Protein AF-0000000087744063 (afdb_homodimer)

Nearest PDB structures (foldseek):
  3lsg-assembly1_A  TM=9.518E-01  e=1.098E-06  Fusobacterium nucleatum subsp. nucleatum
  6swi-assembly1_A  TM=9.463E-01  e=1.431E-06  Geobacillus stearothermophilus
  3w6v-assembly1_A  TM=9.354E-01  e=1.867E-04  Streptomyces griseus
  5u93-assembly1_A  TM=7.179E-01  e=2.430E-06  Bacteria Latreille et al. 1825
  4fe7-assembly1_A-2  TM=6.581E-01  e=1.043E-04  Escherichia coli

Radius of gyration: 29.22 Å; Cα contacts (8 Å, |Δi|>4): 1230; chains: 2; bounding box: 79×84×58 Å

InterPro domains:
  IPR003313 AraC-type arabinose-binding/dimerisation domain [PF02311] (98-164)
  IPR009057 Homedomain-like superfamily [SSF46689] (310-361)
  IPR014710 RmlC-like jelly roll fold [G3DSA:2.60.120.10] (63-165)
  IPR018060 AraC-like, DNA binding HTH domain [PF12833] (280-358)
  IPR018060 AraC-like, DNA binding HTH domain [PS01124] (262-359)
  IPR018060 AraC-like, DNA binding HTH domain [SM00342] (274-357)
  IPR020449 Transcription regulator HTH, AraC- type, HTH domain [PR00032] (326-341)
  IPR020449 Transcription regulator HTH, AraC- type, HTH domain [PR00032] (341-357)
  IPR037923 Transcription regulator HTH-like [SSF51215] (94-244)

Secondary structure (DSSP, 8-state):
--EEEEHHHHHHHHHHHHHHHS--B-HHHHHHHHHHTT-SBSSPPPP-PPP--TT--HHHHHHHHHHSEEEE---SS--SS--GGGTS-TT-SEEEEEPPSSBPP--B--SSEEEEEEEESEEEEEETTEEEEEETTEEEEEPTT--EEEE--SS-EEEEEEE-HHHHHHHTGGGS-TT-HHHHHHHHHHH-TT---EEEEE--S-HHHHHHHHHHHHHHT--STTHHHHHHHHHHHHHHHHHHHHGGG-EESS-SS-THHHHHHHHHHHHTTT--HHHHHHHTT--HHHHHHHHHHHHSS-HHHHHHHHHHHHHHHHHHH----HHHHHHHHT-S-HHHHHHHHHHHHSS-HHHHHHHH--S----TT-----------/--EEEEHHHHHHHHHHHHHHHS--B-HHHHHHHHHHTT-SBSSPPPP-PPP--TT--HHHHHHHHHHSEEEE---SS--S---GGGTS-TT-SEEEEEPPSSBPP--B--SSEEEEEEEESEEEEEETTEEEEEETTEEEEEPTT--EEEE--SS-EEEEEEE-HHHHHHHTGGGS-TT-HHHHHHHHHHH-TT---EEEEE--S-HHHHHHHHHHHHHHT--STTHHHHHHHHHHHHHHHHHHHHGGG-EESS-SS-THHHHHHHHHHHHTTT--HHHHHHHTT--HHHHHHHHHHHHSS-HHHHHHHHHHHHHHHHHHH----HHHHHHHHT-S-HHHHHHHHHHHHSS-HHHHHHHH--S----TT-----------

pLDDT: mean 82.68, std 16.34, range [25.03, 98.38]

Structure (mmCIF, N/CA/C/O backbone):
data_AF-0000000087744063-model_v1
#
loop_
_entity.id
_entity.type
_entity.pdbx_description
1 polymer 'AraC family transcriptional regulator'
#
loop_
_atom_site.group_PDB
_atom_site.id
_atom_site.type_symbol
_atom_site.label_atom_id
_atom_site.label_alt_id
_atom_site.label_comp_id
_atom_site.label_asym_id
_atom_site.label_entity_id
_atom_site.label_seq_id
_atom_site.pdbx_PDB_ins_code
_atom_site.Cartn_x
_atom_site.Cartn_y
_atom_site.Cartn_z
_atom_site.occupancy
_atom_site.B_iso_or_equiv
_atom_site.auth_seq_id
_atom_site.auth_comp_id
_atom_site.auth_asym_id
_atom_site.auth_atom_id
_atom_site.pdbx_PDB_model_num
ATOM 1 N N . MET A 1 1 ? 33.969 9.961 -4.613 1 65.5 1 MET A N 1
ATOM 2 C CA . MET A 1 1 ? 33.781 8.547 -4.301 1 65.5 1 MET A CA 1
ATOM 3 C C . MET A 1 1 ? 32.844 8.375 -3.104 1 65.5 1 MET A C 1
ATOM 5 O O . MET A 1 1 ? 32.906 9.164 -2.158 1 65.5 1 MET A O 1
ATOM 9 N N . ASN A 1 2 ? 31.953 7.402 -3.145 1 74.31 2 ASN A N 1
ATOM 10 C CA . ASN A 1 2 ? 31.062 7.105 -2.035 1 74.31 2 ASN A CA 1
ATOM 11 C C . ASN A 1 2 ? 31.828 6.547 -0.833 1 74.31 2 ASN A C 1
ATOM 13 O O . ASN A 1 2 ? 32.781 5.812 -0.996 1 74.31 2 ASN A O 1
ATOM 17 N N . LYS A 1 3 ? 31.469 7.074 0.264 1 83.81 3 LYS A N 1
ATOM 18 C CA . LYS A 1 3 ? 31.938 6.551 1.543 1 83.81 3 LYS A CA 1
ATOM 19 C C . LYS A 1 3 ? 30.781 6.016 2.379 1 83.81 3 LYS A C 1
ATOM 21 O O . LYS A 1 3 ? 29.609 6.23 2.043 1 83.81 3 LYS A O 1
ATOM 26 N N . TYR A 1 4 ? 31.172 5.242 3.436 1 84.75 4 TYR A N 1
ATOM 27 C CA . TYR A 1 4 ? 30.109 4.555 4.168 1 84.75 4 TYR A CA 1
ATOM 28 C C . TYR A 1 4 ? 30.312 4.699 5.672 1 84.75 4 TYR A C 1
ATOM 30 O O . TYR A 1 4 ? 31.453 4.75 6.152 1 84.75 4 TYR A O 1
ATOM 38 N N . ILE A 1 5 ? 29.203 4.746 6.336 1 90.81 5 ILE A N 1
ATOM 39 C CA . ILE A 1 5 ? 29.203 4.738 7.797 1 90.81 5 ILE A CA 1
ATOM 40 C C . ILE A 1 5 ? 27.859 4.227 8.297 1 90.81 5 ILE A C 1
ATOM 42 O O . ILE A 1 5 ? 26.828 4.426 7.648 1 90.81 5 ILE A O 1
ATOM 46 N N . SER A 1 6 ? 27.859 3.549 9.445 1 91.69 6 SER A N 1
ATOM 47 C CA . SER A 1 6 ? 26.578 3.133 9.992 1 91.69 6 SER A CA 1
ATOM 48 C C . SER A 1 6 ? 25.844 4.301 10.648 1 91.69 6 SER A C 1
ATOM 50 O O . SER A 1 6 ? 26.484 5.254 11.109 1 91.69 6 SER A O 1
ATOM 52 N N . TYR A 1 7 ? 24.547 4.215 10.727 1 92.62 7 TYR A N 1
ATOM 53 C CA . TYR A 1 7 ? 23.75 5.238 11.383 1 92.62 7 TYR A CA 1
ATOM 54 C C . TYR A 1 7 ? 24.172 5.406 12.836 1 92.62 7 TYR A C 1
ATOM 56 O O . TYR A 1 7 ? 24.25 6.531 13.336 1 92.62 7 TYR A O 1
ATOM 64 N N . GLY A 1 8 ? 24.375 4.266 13.406 1 94.69 8 GLY A N 1
ATOM 65 C CA . GLY A 1 8 ? 24.781 4.293 14.805 1 94.69 8 GLY A CA 1
ATOM 66 C C . GLY A 1 8 ? 26.109 5.004 15.031 1 94.69 8 GLY A C 1
ATOM 67 O O . GLY A 1 8 ? 26.219 5.836 15.93 1 94.69 8 GLY A O 1
ATOM 68 N N . GLU A 1 9 ? 27.078 4.648 14.25 1 95.38 9 GLU A N 1
ATOM 69 C CA . GLU A 1 9 ? 28.391 5.281 14.367 1 95.38 9 GLU A CA 1
ATOM 70 C C . GLU A 1 9 ? 28.312 6.777 14.078 1 95.38 9 GLU A C 1
ATOM 72 O O . GLU A 1 9 ? 28.922 7.586 14.773 1 95.38 9 GLU A O 1
ATOM 77 N N . PHE A 1 10 ? 27.609 7.094 13.078 1 94.62 10 PHE A N 1
ATOM 78 C CA . PHE A 1 10 ? 27.422 8.5 12.742 1 94.62 10 PHE A CA 1
ATOM 79 C C . PHE A 1 10 ? 26.828 9.266 13.914 1 94.62 10 PHE A C 1
ATOM 81 O O . PHE A 1 10 ? 27.328 10.312 14.312 1 94.62 10 PHE A O 1
ATOM 88 N N . GLN A 1 11 ? 25.75 8.68 14.453 1 96.12 11 GLN A N 1
ATOM 89 C CA . GLN A 1 11 ? 25.062 9.32 15.57 1 96.12 11 GLN A CA 1
ATOM 90 C C . GLN A 1 11 ? 25.984 9.438 16.781 1 96.12 11 GLN A C 1
ATOM 92 O O . GLN A 1 11 ? 25.922 10.422 17.516 1 96.12 11 GLN A O 1
ATOM 97 N N . ASN A 1 12 ? 26.781 8.469 16.984 1 96.75 12 ASN A N 1
ATOM 98 C CA . ASN A 1 12 ? 27.734 8.516 18.094 1 96.75 12 ASN A CA 1
ATOM 99 C C . ASN A 1 12 ? 28.734 9.656 17.906 1 96.75 12 ASN A C 1
ATOM 101 O O . ASN A 1 12 ? 29.094 10.328 18.875 1 96.75 12 ASN A O 1
ATOM 105 N N . HIS A 1 13 ? 29.203 9.812 16.734 1 96.69 13 HIS A N 1
ATOM 106 C CA . HIS A 1 13 ? 30.141 10.891 16.469 1 96.69 13 HIS A CA 1
ATOM 107 C C . HIS A 1 13 ? 29.5 12.258 16.688 1 96.69 13 HIS A C 1
ATOM 109 O O . HIS A 1 13 ? 30.125 13.18 17.188 1 96.69 13 HIS A O 1
ATOM 115 N N . MET A 1 14 ? 28.25 12.422 16.281 1 96.06 14 MET A N 1
ATOM 116 C CA . MET A 1 14 ? 27.516 13.656 16.516 1 96.06 14 MET A CA 1
ATOM 117 C C . MET A 1 14 ? 27.453 13.977 18.016 1 96.06 14 MET A C 1
ATOM 119 O O . MET A 1 14 ? 27.734 15.109 18.422 1 96.06 14 MET A O 1
ATOM 123 N N . ARG A 1 15 ? 27.125 12.977 18.766 1 96.44 15 ARG A N 1
ATOM 124 C CA . ARG A 1 15 ? 26.984 13.133 20.219 1 96.44 15 ARG A CA 1
ATOM 125 C C . ARG A 1 15 ? 28.328 13.469 20.859 1 96.44 15 ARG A C 1
ATOM 127 O O . ARG A 1 15 ? 28.422 14.375 21.688 1 96.44 15 ARG A O 1
ATOM 134 N N . ARG A 1 16 ? 29.312 12.734 20.438 1 96.25 16 ARG A N 1
ATOM 135 C CA . ARG A 1 16 ? 30.656 12.93 21 1 96.25 16 ARG A CA 1
ATOM 136 C C . ARG A 1 16 ? 31.172 14.328 20.688 1 96.25 16 ARG A C 1
ATOM 138 O O . ARG A 1 16 ? 31.766 14.984 21.547 1 96.25 16 ARG A O 1
ATOM 145 N N . TYR A 1 17 ? 31 14.672 19.5 1 95.94 17 TYR A N 1
ATOM 146 C CA . TYR A 1 17 ? 31.453 16 19.109 1 95.94 17 TYR A CA 1
ATOM 147 C C . TYR A 1 17 ? 30.797 17.078 19.953 1 95.94 17 TYR A C 1
ATOM 149 O O . TYR A 1 17 ? 31.469 18 20.438 1 95.94 17 TYR A O 1
ATOM 157 N N . TYR A 1 18 ? 29.531 17.016 20.141 1 95.62 18 TYR A N 1
ATOM 158 C CA . TYR A 1 18 ? 28.797 17.969 20.969 1 95.62 18 TYR A CA 1
ATOM 159 C C . TYR A 1 18 ? 29.266 17.938 22.406 1 95.62 18 TYR A C 1
ATOM 161 O O . TYR A 1 18 ? 29.5 18.984 23.016 1 95.62 18 TYR A O 1
ATOM 169 N N . ASN A 1 19 ? 29.422 16.766 22.938 1 95.94 19 ASN A N 1
ATOM 170 C CA . ASN A 1 19 ? 29.812 16.625 24.344 1 95.94 19 ASN A CA 1
ATOM 171 C C . ASN A 1 19 ? 31.203 17.188 24.594 1 95.94 19 ASN A C 1
ATOM 173 O O . ASN A 1 19 ? 31.469 17.766 25.656 1 95.94 19 ASN A O 1
ATOM 177 N N . GLN A 1 20 ? 32.031 17.031 23.625 1 95.69 20 GLN A N 1
ATOM 178 C CA . GLN A 1 20 ? 33.438 17.438 23.797 1 95.69 20 GLN A CA 1
ATOM 179 C C . GLN A 1 20 ? 33.625 18.922 23.484 1 95.69 20 GLN A C 1
ATOM 181 O O . GLN A 1 20 ? 34.406 19.609 24.156 1 95.69 20 GLN A O 1
ATOM 186 N N . SER A 1 21 ? 33 19.391 22.484 1 94.19 21 SER A N 1
ATOM 187 C CA . SER A 1 21 ? 33.25 20.75 22.016 1 94.19 21 SER A CA 1
ATOM 188 C C . SER A 1 21 ? 32.188 21.719 22.5 1 94.19 21 SER A C 1
ATOM 190 O O . SER A 1 21 ? 32.406 22.938 22.484 1 94.19 21 SER A O 1
ATOM 192 N N . GLY A 1 22 ? 30.969 21.25 22.797 1 93.75 22 GLY A N 1
ATOM 193 C CA . GLY A 1 22 ? 29.844 22.094 23.125 1 93.75 22 GLY A CA 1
ATOM 194 C C . GLY A 1 22 ? 29.172 22.672 21.891 1 93.75 22 GLY A C 1
ATOM 195 O O . GLY A 1 22 ? 28.172 23.391 22 1 93.75 22 GLY A O 1
ATOM 196 N N . ASN A 1 23 ? 29.75 22.359 20.781 1 95 23 ASN A N 1
ATOM 197 C CA . ASN A 1 23 ? 29.219 22.891 19.531 1 95 23 ASN A CA 1
ATOM 198 C C . ASN A 1 23 ? 28.422 21.844 18.781 1 95 23 ASN A C 1
ATOM 200 O O . ASN A 1 23 ? 28.656 20.641 18.922 1 95 23 ASN A O 1
ATOM 204 N N . LYS A 1 24 ? 27.484 22.375 18.047 1 95.69 24 LYS A N 1
ATOM 205 C CA . LYS A 1 24 ? 26.688 21.516 17.172 1 95.69 24 LYS A CA 1
ATOM 206 C C . LYS A 1 24 ? 27.047 21.75 15.711 1 95.69 24 LYS A C 1
ATOM 208 O O . LYS A 1 24 ? 27.469 22.828 15.336 1 95.69 24 LYS A O 1
ATOM 213 N N . VAL A 1 25 ? 26.875 20.672 14.938 1 93.69 25 VAL A N 1
ATOM 214 C CA . VAL A 1 25 ? 27.219 20.766 13.523 1 93.69 25 VAL A CA 1
ATOM 215 C C . VAL A 1 25 ? 26.094 20.156 12.688 1 93.69 25 VAL A C 1
ATOM 217 O O . VAL A 1 25 ? 25.234 19.438 13.219 1 93.69 25 VAL A O 1
ATOM 220 N N . GLN A 1 26 ? 26.125 20.516 11.43 1 90.62 26 GLN A N 1
ATOM 221 C CA . GLN A 1 26 ? 25.172 19.922 10.5 1 90.62 26 GLN A CA 1
ATOM 222 C C . GLN A 1 26 ? 25.688 18.609 9.938 1 90.62 26 GLN A C 1
ATOM 224 O O . GLN A 1 26 ? 26.875 18.297 10.062 1 90.62 26 GLN A O 1
ATOM 229 N N . PHE A 1 27 ? 24.797 17.875 9.352 1 87.06 27 PHE A N 1
ATOM 230 C CA . PHE A 1 27 ? 25.094 16.547 8.805 1 87.06 27 PHE A CA 1
ATOM 231 C C . PHE A 1 27 ? 26.312 16.594 7.895 1 87.06 27 PHE A C 1
ATOM 233 O O . PHE A 1 27 ? 27.266 15.836 8.078 1 87.06 27 PHE A O 1
ATOM 240 N N . ILE A 1 28 ? 26.328 17.484 7.012 1 83.62 28 ILE A N 1
ATOM 241 C CA . ILE A 1 28 ? 27.391 17.562 6.012 1 83.62 28 ILE A CA 1
ATOM 242 C C . ILE A 1 28 ? 28.703 17.938 6.684 1 83.62 28 ILE A C 1
ATOM 244 O O . ILE A 1 28 ? 29.781 17.484 6.281 1 83.62 28 ILE A O 1
ATOM 248 N N . GLU A 1 29 ? 28.625 18.828 7.617 1 88.94 29 GLU A N 1
ATOM 249 C CA . GLU A 1 29 ? 29.828 19.234 8.359 1 88.94 29 GLU A CA 1
ATOM 250 C C . GLU A 1 29 ? 30.453 18.047 9.086 1 88.94 29 GLU A C 1
ATOM 252 O O . GLU A 1 29 ? 31.672 17.906 9.109 1 88.94 29 GLU A O 1
ATOM 257 N N . MET A 1 30 ? 29.594 17.25 9.656 1 91.56 30 MET A N 1
ATOM 258 C CA . MET A 1 30 ? 30.094 16.062 10.344 1 91.56 30 MET A CA 1
ATOM 259 C C . MET A 1 30 ? 30.688 15.07 9.352 1 91.56 30 MET A C 1
ATOM 261 O O . MET A 1 30 ? 31.75 14.508 9.602 1 91.56 30 MET A O 1
ATOM 265 N N . ILE A 1 31 ? 30.047 14.906 8.227 1 88.69 31 ILE A N 1
ATOM 266 C CA . ILE A 1 31 ? 30.547 13.977 7.215 1 88.69 31 ILE A CA 1
ATOM 267 C C . ILE A 1 31 ? 31.922 14.43 6.742 1 88.69 31 ILE A C 1
ATOM 269 O O . ILE A 1 31 ? 32.844 13.609 6.602 1 88.69 31 ILE A O 1
ATOM 273 N N . ASN A 1 32 ? 32.062 15.688 6.535 1 89.12 32 ASN A N 1
ATOM 274 C CA . ASN A 1 32 ? 33.344 16.219 6.121 1 89.12 32 ASN A CA 1
ATOM 275 C C . ASN A 1 32 ? 34.406 16.031 7.203 1 89.12 32 ASN A C 1
ATOM 277 O O . ASN A 1 32 ? 35.562 15.68 6.906 1 89.12 32 ASN A O 1
ATOM 281 N N . TYR A 1 33 ? 33.969 16.328 8.383 1 92.38 33 TYR A N 1
ATOM 282 C CA . TYR A 1 33 ? 34.875 16.125 9.523 1 92.38 33 TYR A CA 1
ATOM 283 C C . TYR A 1 33 ? 35.344 14.68 9.594 1 92.38 33 TYR A C 1
ATOM 285 O O . TYR A 1 33 ? 36.531 14.422 9.797 1 92.38 33 TYR A O 1
ATOM 293 N N . LEU A 1 34 ? 34.469 13.734 9.398 1 94 34 LEU A N 1
ATOM 294 C CA . LEU A 1 34 ? 34.781 12.312 9.469 1 94 34 LEU A CA 1
ATOM 295 C C . LEU A 1 34 ? 35.688 11.891 8.312 1 94 34 LEU A C 1
ATOM 297 O O . LEU A 1 34 ? 36.562 11.055 8.484 1 94 34 LEU A O 1
ATOM 301 N N . GLU A 1 35 ? 35.438 12.492 7.203 1 91.75 35 GLU A N 1
ATOM 302 C CA . GLU A 1 35 ? 36.25 12.18 6.031 1 91.75 35 GLU A CA 1
ATOM 303 C C . GLU A 1 35 ? 37.719 12.625 6.234 1 91.75 35 GLU A C 1
ATOM 305 O O . GLU A 1 35 ? 38.625 11.859 5.977 1 91.75 35 GLU A O 1
ATOM 310 N N . VAL A 1 36 ? 37.906 13.797 6.598 1 92.75 36 VAL A N 1
ATOM 311 C CA . VAL A 1 36 ? 39.219 14.375 6.793 1 92.75 36 VAL A CA 1
ATOM 312 C C . VAL A 1 36 ? 40 13.57 7.836 1 92.75 36 VAL A C 1
ATOM 314 O O . VAL A 1 36 ? 41.219 13.414 7.734 1 92.75 36 VAL A O 1
ATOM 317 N N . ASN A 1 37 ? 39.281 13.023 8.758 1 94.44 37 ASN A N 1
ATOM 318 C CA . ASN A 1 37 ? 39.906 12.281 9.844 1 94.44 37 ASN A CA 1
ATOM 319 C C . ASN A 1 37 ? 39.969 10.789 9.547 1 94.44 37 ASN A C 1
ATOM 321 O O . ASN A 1 37 ? 40.312 9.984 10.422 1 94.44 37 ASN A O 1
ATOM 325 N N . GLY A 1 38 ? 39.531 10.383 8.406 1 93.19 38 GLY A N 1
ATOM 326 C CA . GLY A 1 38 ? 39.625 9.008 7.949 1 93.19 38 GLY A CA 1
ATOM 327 C C . GLY A 1 38 ? 38.688 8.055 8.664 1 93.19 38 GLY A C 1
ATOM 328 O O . GLY A 1 38 ? 39.031 6.891 8.898 1 93.19 38 GLY A O 1
ATOM 329 N N . MET A 1 39 ? 37.562 8.562 9.023 1 94.5 39 MET A N 1
ATOM 330 C CA . MET A 1 39 ? 36.688 7.77 9.867 1 94.5 39 MET A CA 1
ATOM 331 C C . MET A 1 39 ? 35.531 7.184 9.047 1 94.5 39 MET A C 1
ATOM 333 O O . MET A 1 39 ? 34.625 6.578 9.602 1 94.5 39 MET A O 1
ATOM 337 N N . LEU A 1 40 ? 35.562 7.391 7.727 1 93.62 40 LEU A N 1
ATOM 338 C CA . LEU A 1 40 ? 34.562 6.797 6.824 1 93.62 40 LEU A CA 1
ATOM 339 C C . LEU A 1 40 ? 35.156 5.57 6.125 1 93.62 40 LEU A C 1
ATOM 341 O O . LEU A 1 40 ? 36.344 5.477 5.91 1 93.62 40 LEU A O 1
ATOM 345 N N . LEU A 1 41 ? 34.281 4.668 5.84 1 91.12 41 LEU A N 1
ATOM 346 C CA . LEU A 1 41 ? 34.688 3.428 5.188 1 91.12 41 LEU A CA 1
ATOM 347 C C . LEU A 1 41 ? 34.656 3.584 3.668 1 91.12 41 L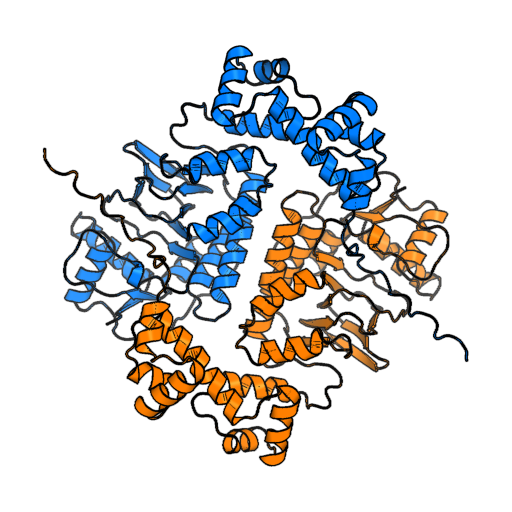EU A C 1
ATOM 349 O O . LEU A 1 41 ? 33.781 4.23 3.115 1 91.12 41 LEU A O 1
ATOM 353 N N . ASP A 1 42 ? 35.562 2.893 2.98 1 87.69 42 ASP A N 1
ATOM 354 C CA . ASP A 1 42 ? 35.656 2.953 1.525 1 87.69 42 ASP A CA 1
ATOM 355 C C . ASP A 1 42 ? 34.75 1.911 0.87 1 87.69 42 ASP A C 1
ATOM 357 O O . ASP A 1 42 ? 34.344 2.07 -0.284 1 87.69 42 ASP A O 1
ATOM 361 N N . GLU A 1 43 ? 34.594 0.911 1.663 1 82.88 43 GLU A N 1
ATOM 362 C CA . GLU A 1 43 ? 33.719 -0.162 1.168 1 82.88 43 GLU A CA 1
ATOM 363 C C . GLU A 1 43 ? 32.469 -0.318 2.037 1 82.88 43 GLU A C 1
ATOM 365 O O . GLU A 1 43 ? 32.531 -0.153 3.256 1 82.88 43 GLU A O 1
ATOM 370 N N . ARG A 1 44 ? 31.406 -0.647 1.342 1 79.75 44 ARG A N 1
ATOM 371 C CA . ARG A 1 44 ? 30.172 -0.84 2.084 1 79.75 44 ARG A CA 1
ATOM 372 C C . ARG A 1 44 ? 30.234 -2.092 2.955 1 79.75 44 ARG A C 1
ATOM 374 O O . ARG A 1 44 ? 30.438 -3.197 2.445 1 79.75 44 ARG A O 1
ATOM 381 N N . PRO A 1 45 ? 30.047 -1.926 4.191 1 83.5 45 PRO A N 1
ATOM 382 C CA . PRO A 1 45 ? 30.078 -3.109 5.055 1 83.5 45 PRO A CA 1
ATOM 383 C C . PRO A 1 45 ? 28.844 -3.982 4.914 1 83.5 45 PRO A C 1
ATOM 385 O O . PRO A 1 45 ? 27.812 -3.518 4.418 1 83.5 45 PRO A O 1
ATOM 388 N N . GLU A 1 46 ? 29.031 -5.273 5.289 1 79.81 46 GLU A N 1
ATOM 389 C CA . GLU A 1 46 ? 27.859 -6.156 5.293 1 79.81 46 GLU A CA 1
ATOM 390 C C . GLU A 1 46 ? 26.875 -5.758 6.383 1 79.81 46 GLU A C 1
ATOM 392 O O . GLU A 1 46 ? 27.266 -5.422 7.5 1 79.81 46 GLU A O 1
ATOM 397 N N . LEU A 1 47 ? 25.656 -5.66 5.957 1 76.31 47 LEU A N 1
ATOM 398 C CA . LEU A 1 47 ? 24.578 -5.289 6.879 1 76.31 47 LEU A CA 1
ATOM 399 C C . LEU A 1 47 ? 24.141 -6.492 7.703 1 76.31 47 LEU A C 1
ATOM 401 O O . LEU A 1 47 ? 23.828 -7.551 7.152 1 76.31 47 LEU A O 1
ATOM 405 N N . VAL A 1 48 ? 24.281 -6.371 9.062 1 80.88 48 VAL A N 1
ATOM 406 C CA . VAL A 1 48 ? 23.688 -7.34 9.977 1 80.88 48 VAL A CA 1
ATOM 407 C C . VAL A 1 48 ? 22.594 -6.672 10.805 1 80.88 48 VAL A C 1
ATOM 409 O O . VAL A 1 48 ? 22.875 -5.934 11.75 1 80.88 48 VAL A O 1
ATOM 412 N N . MET A 1 49 ? 21.469 -6.973 10.422 1 84.56 49 MET A N 1
ATOM 413 C CA . MET A 1 49 ? 20.344 -6.312 11.078 1 84.56 49 MET A CA 1
ATOM 414 C C . MET A 1 49 ? 19.828 -7.148 12.25 1 84.56 49 MET A C 1
ATOM 416 O O . MET A 1 49 ? 19.547 -8.336 12.086 1 84.56 49 MET A O 1
ATOM 420 N N . PRO A 1 50 ? 19.703 -6.527 13.406 1 86.38 50 PRO A N 1
ATOM 421 C CA . PRO A 1 50 ? 19.062 -7.238 14.523 1 86.38 50 PRO A CA 1
ATOM 422 C C . PRO A 1 50 ? 17.594 -7.578 14.242 1 86.38 50 PRO A C 1
ATOM 424 O O . PRO A 1 50 ? 16.969 -6.965 13.367 1 86.38 50 PRO A O 1
ATOM 427 N N . TYR A 1 51 ? 17.172 -8.531 15.07 1 85.25 51 TYR A N 1
ATOM 428 C CA . TYR A 1 51 ? 15.773 -8.922 14.945 1 85.25 51 TYR A CA 1
ATOM 429 C C . TYR A 1 51 ? 14.852 -7.84 15.492 1 85.25 51 TYR A C 1
ATOM 431 O O . TYR A 1 51 ? 15.156 -7.207 16.5 1 85.25 51 TYR A O 1
ATOM 439 N N . TRP A 1 52 ? 13.742 -7.664 14.758 1 87.56 52 TRP A N 1
ATOM 440 C CA . TRP A 1 52 ? 12.688 -6.777 15.242 1 87.56 52 TRP A CA 1
ATOM 441 C C . TRP A 1 52 ? 11.32 -7.242 14.766 1 87.56 52 TRP A C 1
ATOM 443 O O . TRP A 1 52 ? 11.219 -8.039 13.836 1 87.56 52 TRP A O 1
ATOM 453 N N . ASN A 1 53 ? 10.281 -6.883 15.484 1 83.44 53 ASN A N 1
ATOM 454 C CA . ASN A 1 53 ? 8.891 -7.086 15.078 1 83.44 53 ASN A CA 1
ATOM 455 C C . ASN A 1 53 ? 8.008 -5.91 15.492 1 83.44 53 ASN A C 1
ATOM 457 O O . ASN A 1 53 ? 8.508 -4.898 15.984 1 83.44 53 ASN A O 1
ATOM 461 N N . SER A 1 54 ? 6.746 -5.992 15.211 1 80.5 54 SER A N 1
ATOM 462 C CA . SER A 1 54 ? 5.824 -4.883 15.43 1 80.5 54 SER A CA 1
ATOM 463 C C . SER A 1 54 ? 5.703 -4.539 16.906 1 80.5 54 SER A C 1
ATOM 465 O O . SER A 1 54 ? 5.297 -3.434 17.266 1 80.5 54 SER A O 1
ATOM 467 N N . GLU A 1 55 ? 6.113 -5.441 17.781 1 82.62 55 GLU A N 1
ATOM 468 C CA . GLU A 1 55 ? 5.996 -5.211 19.203 1 82.62 55 GLU A CA 1
ATOM 469 C C . GLU A 1 55 ? 7.305 -4.699 19.797 1 82.62 55 GLU A C 1
ATOM 471 O O . GLU A 1 55 ? 7.371 -4.359 20.984 1 82.62 55 GLU A O 1
ATOM 476 N N . SER A 1 56 ? 8.289 -4.637 18.969 1 90.81 56 SER A N 1
ATOM 477 C CA . SER A 1 56 ? 9.578 -4.141 19.438 1 90.81 56 SER A CA 1
ATOM 478 C C . SER A 1 56 ? 9.461 -2.717 19.969 1 90.81 56 SER A C 1
ATOM 480 O O . SER A 1 56 ? 8.766 -1.886 19.391 1 90.81 56 SER A O 1
ATOM 482 N N . THR A 1 57 ? 10.156 -2.455 21 1 93.56 57 THR A N 1
ATOM 483 C CA . THR A 1 57 ? 10.188 -1.112 21.578 1 93.56 57 THR A CA 1
ATOM 484 C C . THR A 1 57 ? 10.953 -0.156 20.672 1 93.56 57 THR A C 1
ATOM 486 O O . THR A 1 57 ? 11.602 -0.586 19.703 1 93.56 57 THR A O 1
ATOM 489 N N . THR A 1 58 ? 10.789 1.1 20.984 1 94.94 58 THR A N 1
ATOM 490 C CA . THR A 1 58 ? 11.531 2.096 20.219 1 94.94 58 THR A CA 1
ATOM 491 C C . THR A 1 58 ? 13.039 1.893 20.375 1 94.94 58 THR A C 1
ATOM 493 O O . THR A 1 58 ? 13.789 2.033 19.406 1 94.94 58 THR A O 1
ATOM 496 N N . GLU A 1 59 ? 13.453 1.543 21.547 1 94.81 59 GLU A N 1
ATOM 497 C CA . GLU A 1 59 ? 14.867 1.283 21.812 1 94.81 59 GLU A CA 1
ATOM 498 C C . GLU A 1 59 ? 15.383 0.118 20.969 1 94.81 59 GLU A C 1
ATOM 500 O O . GLU A 1 59 ? 16.469 0.191 20.406 1 94.81 59 GLU A O 1
ATOM 505 N N . GLU A 1 60 ? 14.641 -0.922 20.922 1 95.44 60 GLU A N 1
ATOM 506 C CA . GLU A 1 60 ? 15.016 -2.09 20.125 1 95.44 60 GLU A CA 1
ATOM 507 C C . GLU A 1 60 ? 15.102 -1.74 18.641 1 95.44 60 GLU A C 1
ATOM 509 O O . GLU A 1 60 ? 16.031 -2.174 17.953 1 95.44 60 GLU A O 1
ATOM 514 N N . PHE A 1 61 ? 14.188 -0.973 18.203 1 96.5 61 PHE A N 1
ATOM 515 C CA . PHE A 1 61 ? 14.18 -0.623 16.797 1 96.5 61 PHE A CA 1
ATOM 516 C C . PHE A 1 61 ? 15.289 0.376 16.484 1 96.5 61 PHE A C 1
ATOM 518 O O . PHE A 1 61 ? 15.844 0.365 15.375 1 96.5 61 PHE A O 1
ATOM 525 N N . ASN A 1 62 ? 15.602 1.217 17.422 1 96.12 62 ASN A N 1
ATOM 526 C CA . ASN A 1 62 ? 16.75 2.109 17.234 1 96.12 62 ASN A CA 1
ATOM 527 C C . ASN A 1 62 ? 18.031 1.329 16.969 1 96.12 62 ASN A C 1
ATOM 529 O O . ASN A 1 62 ? 18.891 1.778 16.203 1 96.12 62 ASN A O 1
ATOM 533 N N . LYS A 1 63 ? 18.156 0.181 17.594 1 95.75 63 LYS A N 1
ATOM 534 C CA . LYS A 1 63 ? 19.312 -0.667 17.344 1 95.75 63 LYS A CA 1
ATOM 535 C C . LYS A 1 63 ? 19.328 -1.173 15.898 1 95.75 63 LYS A C 1
ATOM 537 O O . LYS A 1 63 ? 20.391 -1.334 15.297 1 95.75 63 LYS A O 1
ATOM 542 N N . VAL A 1 64 ? 18.156 -1.445 15.438 1 95.62 64 VAL A N 1
ATOM 543 C CA . VAL A 1 64 ? 18.031 -1.842 14.039 1 95.62 64 VAL A CA 1
ATOM 544 C C . VAL A 1 64 ? 18.484 -0.704 13.133 1 95.62 64 VAL A C 1
ATOM 546 O O . VAL A 1 64 ? 19.312 -0.91 12.242 1 95.62 64 VAL A O 1
ATOM 549 N N . ILE A 1 65 ? 18.016 0.506 13.398 1 95.44 65 ILE A N 1
ATOM 550 C CA . ILE A 1 65 ? 18.375 1.669 12.602 1 95.44 65 ILE A CA 1
ATOM 551 C C . ILE A 1 65 ? 19.891 1.899 12.695 1 95.44 65 ILE A C 1
ATOM 553 O O . ILE A 1 65 ? 20.547 2.199 11.695 1 95.44 65 ILE A O 1
ATOM 557 N N . ASP A 1 66 ? 20.422 1.662 13.844 1 95.56 66 ASP A N 1
ATOM 558 C CA . ASP A 1 66 ? 21.844 1.878 14.07 1 95.56 66 ASP A CA 1
ATOM 559 C C . ASP A 1 66 ? 22.688 0.965 13.18 1 95.56 66 ASP A C 1
ATOM 561 O O . ASP A 1 66 ? 23.828 1.307 12.82 1 95.56 66 ASP A O 1
ATOM 565 N N . SER A 1 67 ? 22.156 -0.116 12.852 1 94.06 67 SER A N 1
ATOM 566 C CA . SER A 1 67 ? 22.891 -1.092 12.062 1 94.06 67 SER A CA 1
ATOM 567 C C . SER A 1 67 ? 22.844 -0.75 10.57 1 94.06 67 SER A C 1
ATOM 569 O O . SER A 1 67 ? 23.625 -1.296 9.781 1 94.06 67 SER A O 1
ATOM 571 N N . LEU A 1 68 ? 22 0.133 10.133 1 89.94 68 LEU A N 1
ATOM 572 C CA . LEU A 1 68 ? 21.875 0.504 8.734 1 89.94 68 LEU A CA 1
ATOM 573 C C . LEU A 1 68 ? 23.094 1.286 8.266 1 89.94 68 LEU A C 1
ATOM 575 O O . LEU A 1 68 ? 23.75 1.964 9.062 1 89.94 68 LEU A O 1
ATOM 579 N N . ILE A 1 69 ? 23.344 1.188 6.953 1 84.5 69 ILE A N 1
ATOM 580 C CA . ILE A 1 69 ? 24.547 1.81 6.406 1 84.5 69 ILE A CA 1
ATOM 581 C C . ILE A 1 69 ? 24.156 3.047 5.594 1 84.5 69 ILE A C 1
ATOM 583 O O . ILE A 1 69 ? 23.297 2.979 4.719 1 84.5 69 ILE A O 1
ATOM 587 N N . LEU A 1 70 ? 24.797 4.094 5.902 1 82.94 70 LEU A N 1
ATOM 588 C CA . LEU A 1 70 ? 24.641 5.344 5.168 1 82.94 70 LEU A CA 1
ATOM 589 C C . LEU A 1 70 ? 25.672 5.453 4.055 1 82.94 70 LEU A C 1
ATOM 591 O O . LEU A 1 70 ? 26.859 5.188 4.27 1 82.94 70 LEU A O 1
ATOM 595 N N . THR A 1 71 ? 25.25 5.73 2.9 1 76.81 71 THR A N 1
ATOM 596 C CA . THR A 1 71 ? 26.125 6.082 1.795 1 76.81 71 THR A CA 1
ATOM 597 C C . THR A 1 71 ? 26.281 7.598 1.684 1 76.81 71 THR A C 1
ATOM 599 O O . THR A 1 71 ? 25.297 8.312 1.491 1 76.81 71 THR A O 1
ATOM 602 N N . VAL A 1 72 ? 27.531 8.039 1.833 1 78.06 72 VAL A N 1
ATOM 603 C CA . VAL A 1 72 ? 27.75 9.484 1.866 1 78.06 72 VAL A CA 1
ATOM 604 C C . VAL A 1 72 ? 28.812 9.875 0.841 1 78.06 72 VAL A C 1
ATOM 606 O O . VAL A 1 72 ? 29.688 9.07 0.519 1 78.06 72 VAL A O 1
ATOM 609 N N . THR A 1 73 ? 28.656 11.023 0.233 1 73 73 THR A N 1
ATOM 610 C CA . THR A 1 73 ? 29.656 11.609 -0.653 1 73 73 THR A CA 1
ATOM 611 C C . THR A 1 73 ? 30.219 12.891 -0.057 1 73 73 THR A C 1
ATOM 613 O O . THR A 1 73 ? 29.578 13.945 -0.104 1 73 73 THR A O 1
ATOM 616 N N . PRO A 1 74 ? 31.422 12.664 0.494 1 68.38 74 PRO A N 1
ATOM 617 C CA . PRO A 1 74 ? 32.031 13.859 1.093 1 68.38 74 PRO A CA 1
ATOM 618 C C . PRO A 1 74 ? 32.25 14.977 0.076 1 68.38 74 PRO A C 1
ATOM 620 O O . PRO A 1 74 ? 32.562 14.703 -1.087 1 68.38 74 PRO A O 1
ATOM 623 N N . MET A 1 75 ? 31.656 16.141 0.185 1 60.78 75 MET A N 1
ATOM 624 C CA . MET A 1 75 ? 31.797 17.25 -0.757 1 60.78 75 MET A CA 1
ATOM 625 C C . MET A 1 75 ? 32.875 18.219 -0.308 1 60.78 75 MET A C 1
ATOM 627 O O . MET A 1 75 ? 33.156 18.359 0.888 1 60.78 75 MET A O 1
ATOM 631 N N . GLU A 1 76 ? 33.812 18.719 -1.29 1 50.62 76 GLU A N 1
ATOM 632 C CA . GLU A 1 76 ? 34.688 19.844 -0.964 1 50.62 76 GLU A CA 1
ATOM 633 C C . GLU A 1 76 ? 33.938 20.953 -0.234 1 50.62 76 GLU A C 1
ATOM 635 O O . GLU A 1 76 ? 34.344 21.375 0.846 1 50.62 76 GLU A O 1
ATOM 640 N N . SER A 1 77 ? 33.625 22.156 -0.912 1 41.88 77 SER A N 1
ATOM 641 C CA . SER A 1 77 ? 33.188 23.438 -0.333 1 41.88 77 SER A CA 1
ATOM 642 C C . SER A 1 77 ? 31.719 23.359 0.115 1 41.88 77 SER A C 1
ATOM 644 O O . SER A 1 77 ? 30.891 22.766 -0.567 1 41.88 77 SER A O 1
ATOM 646 N N . ALA A 1 78 ? 31.609 23.594 1.452 1 39.5 78 ALA A N 1
ATOM 647 C CA . ALA A 1 78 ? 30.344 23.734 2.189 1 39.5 78 ALA A CA 1
ATOM 648 C C . ALA A 1 78 ? 29.328 24.547 1.388 1 39.5 78 ALA A C 1
ATOM 650 O O . ALA A 1 78 ? 29.312 25.781 1.454 1 39.5 78 ALA A O 1
ATOM 651 N N . THR A 1 79 ? 29.281 24.469 0.161 1 37.12 79 THR A N 1
ATOM 652 C CA . THR A 1 79 ? 28.219 25.375 -0.236 1 37.12 79 THR A CA 1
ATOM 653 C C . THR A 1 79 ? 26.922 25.031 0.511 1 37.12 79 THR A C 1
ATOM 655 O O . THR A 1 79 ? 26.719 23.891 0.925 1 37.12 79 THR A O 1
ATOM 658 N N . SER A 1 80 ? 26.359 26.047 1.095 1 35.25 80 SER A N 1
ATOM 659 C CA . SER A 1 80 ? 25.188 26.156 1.964 1 35.25 80 SER A CA 1
ATOM 660 C C . SER A 1 80 ? 24.125 25.141 1.572 1 35.25 80 SER A C 1
ATOM 662 O O . SER A 1 80 ? 23.125 24.969 2.279 1 35.25 80 SER A O 1
ATOM 664 N N . THR A 1 81 ? 24.297 24.766 0.252 1 33.59 81 THR A N 1
ATOM 665 C CA . THR A 1 81 ? 23.156 23.984 -0.204 1 33.59 81 THR A CA 1
ATOM 666 C C . THR A 1 81 ? 23.438 22.484 -0.045 1 33.59 81 THR A C 1
ATOM 668 O O . THR A 1 81 ? 24.375 21.953 -0.653 1 33.59 81 THR A O 1
ATOM 671 N N . VAL A 1 82 ? 23.625 22.031 1.099 1 34.91 82 VAL A N 1
ATOM 672 C CA . VAL A 1 82 ? 23.812 20.609 1.373 1 34.91 82 VAL A CA 1
ATOM 673 C C . VAL A 1 82 ? 22.969 19.781 0.419 1 34.91 82 VAL A C 1
ATOM 675 O O . VAL A 1 82 ? 21.734 19.844 0.464 1 34.91 82 VAL A O 1
ATOM 678 N N . GLU A 1 83 ? 23.406 19.609 -0.795 1 33.22 83 GLU A N 1
ATOM 679 C CA . GLU A 1 83 ? 22.719 18.641 -1.644 1 33.22 83 GLU A CA 1
ATOM 680 C C . GLU A 1 83 ? 22.797 17.234 -1.054 1 33.22 83 GLU A C 1
ATOM 682 O O . GLU A 1 83 ? 23.875 16.641 -0.983 1 33.22 83 GLU A O 1
ATOM 687 N N . GLU A 1 84 ? 22.25 16.906 -0.004 1 34.53 84 GLU A N 1
ATOM 688 C CA . GLU A 1 84 ? 22.141 15.539 0.505 1 34.53 84 GLU A CA 1
ATOM 689 C C . GLU A 1 84 ? 21.781 14.562 -0.609 1 34.53 84 GLU A C 1
ATOM 691 O O . GLU A 1 84 ? 21.547 13.375 -0.354 1 34.53 84 GLU A O 1
ATOM 696 N N . GLY A 1 85 ? 21.453 14.938 -1.683 1 38.12 85 GLY A N 1
ATOM 697 C CA . GLY A 1 85 ? 21.172 14.125 -2.857 1 38.12 85 GLY A CA 1
ATOM 698 C C . GLY A 1 85 ? 22.109 12.938 -2.994 1 38.12 85 GLY A C 1
ATOM 699 O O . GLY A 1 85 ? 21.875 12.047 -3.814 1 38.12 85 GLY A O 1
ATOM 700 N N . SER A 1 86 ? 23.234 13.125 -2.506 1 40.47 86 SER A N 1
ATOM 701 C CA . SER A 1 86 ? 24.188 12.031 -2.623 1 40.47 86 SER A CA 1
ATOM 702 C C . SER A 1 86 ? 23.781 10.844 -1.756 1 40.47 86 SER A C 1
ATOM 704 O O . SER A 1 86 ? 24.391 9.781 -1.816 1 40.47 86 SER A O 1
ATOM 706 N N . ILE A 1 87 ? 22.953 11.109 -0.857 1 42.03 87 ILE A N 1
ATOM 707 C CA . ILE A 1 87 ? 22.562 10.008 0.023 1 42.03 87 ILE A CA 1
ATOM 708 C C . ILE A 1 87 ? 21.375 9.266 -0.574 1 42.03 87 ILE A C 1
ATOM 710 O O . ILE A 1 87 ? 21.266 8.047 -0.442 1 42.03 87 ILE A O 1
ATOM 714 N N . ILE A 1 88 ? 20.406 10.039 -1.157 1 48.97 88 ILE A N 1
ATOM 715 C CA . ILE A 1 88 ? 19.156 9.406 -1.571 1 48.97 88 ILE A CA 1
ATOM 716 C C . ILE A 1 88 ? 19.234 9.023 -3.047 1 48.97 88 ILE A C 1
ATOM 718 O O . ILE A 1 88 ? 19.438 9.883 -3.91 1 48.97 88 ILE A O 1
ATOM 722 N N . PRO A 1 89 ? 19.188 7.871 -3.287 1 52.12 89 PRO A N 1
ATOM 723 C CA . PRO A 1 89 ? 19.25 7.379 -4.664 1 52.12 89 PRO A CA 1
ATOM 724 C C . PRO A 1 89 ? 18.219 8.023 -5.574 1 52.12 89 PRO A C 1
ATOM 726 O O . PRO A 1 89 ? 17.109 8.336 -5.129 1 52.12 89 PRO A O 1
ATOM 729 N N . LYS A 1 90 ? 18.5 8.617 -6.73 1 52.88 90 LYS A N 1
ATOM 730 C CA . LYS A 1 90 ? 17.672 9.234 -7.762 1 52.88 90 LYS A CA 1
ATOM 731 C C . LYS A 1 90 ? 16.422 8.406 -8.039 1 52.88 90 LYS A C 1
ATOM 733 O O . LYS A 1 90 ? 15.375 8.953 -8.398 1 52.88 90 LYS A O 1
ATOM 738 N N . SER A 1 91 ? 16.422 7.191 -7.625 1 59.53 91 SER A N 1
ATOM 739 C CA . SER A 1 91 ? 15.375 6.301 -8.109 1 59.53 91 SER A CA 1
ATOM 740 C C . SER A 1 91 ? 14.281 6.129 -7.062 1 59.53 91 SER A C 1
ATOM 742 O O . SER A 1 91 ? 13.297 5.426 -7.301 1 59.53 91 SER A O 1
ATOM 744 N N . ARG A 1 92 ? 14.25 7.117 -5.949 1 78.5 92 ARG A N 1
ATOM 745 C CA . ARG A 1 92 ? 13.242 6.84 -4.93 1 78.5 92 ARG A CA 1
ATOM 746 C C . ARG A 1 92 ? 12.219 7.969 -4.844 1 78.5 92 ARG A C 1
ATOM 748 O O . ARG A 1 92 ? 12.578 9.141 -4.98 1 78.5 92 ARG A O 1
ATOM 755 N N . ASP A 1 93 ? 10.984 7.625 -4.672 1 85.56 93 ASP A N 1
ATOM 756 C CA . ASP A 1 93 ? 9.906 8.602 -4.516 1 85.56 93 ASP A CA 1
ATOM 757 C C . ASP A 1 93 ? 9.781 9.055 -3.062 1 85.56 93 ASP A C 1
ATOM 759 O O . ASP A 1 93 ? 9.227 10.117 -2.785 1 85.56 93 ASP A O 1
ATOM 763 N N . VAL A 1 94 ? 10.32 8.25 -2.174 1 90.31 94 VAL A N 1
ATOM 764 C CA . VAL A 1 94 ? 10.242 8.492 -0.736 1 90.31 94 VAL A CA 1
ATOM 765 C C . VAL A 1 94 ? 11.555 8.102 -0.071 1 90.31 94 VAL A C 1
ATOM 767 O O . VAL A 1 94 ? 12.203 7.125 -0.476 1 90.31 94 VAL A O 1
ATOM 770 N N . PHE A 1 95 ? 11.922 8.898 0.855 1 89 95 PHE A N 1
ATOM 771 C CA . PHE A 1 95 ? 13.094 8.578 1.662 1 89 95 PHE A CA 1
ATOM 772 C C . PHE A 1 95 ? 12.836 8.891 3.133 1 89 95 PHE A C 1
ATOM 774 O O . PHE A 1 95 ? 12.32 9.961 3.465 1 89 95 PHE A O 1
ATOM 781 N N . ILE A 1 96 ? 13.195 7.918 4 1 93.44 96 ILE A N 1
ATOM 782 C CA . ILE A 1 96 ? 12.93 8.078 5.426 1 93.44 96 ILE A CA 1
ATOM 783 C C . ILE A 1 96 ? 14.227 7.867 6.215 1 93.44 96 ILE A C 1
ATOM 785 O O . ILE A 1 96 ? 14.969 6.922 5.957 1 93.44 96 ILE A O 1
ATOM 789 N N . ILE A 1 97 ? 14.484 8.742 7.207 1 91.81 97 ILE A N 1
ATOM 790 C CA . ILE A 1 97 ? 15.648 8.625 8.078 1 91.81 97 ILE A CA 1
ATOM 791 C C . ILE A 1 97 ? 15.234 8.875 9.523 1 91.81 97 ILE A C 1
ATOM 793 O O . ILE A 1 97 ? 14.172 9.453 9.781 1 91.81 97 ILE A O 1
ATOM 797 N N . ARG A 1 98 ? 16.016 8.289 10.391 1 95.5 98 ARG A N 1
ATOM 798 C CA . ARG A 1 98 ? 15.969 8.836 11.742 1 95.5 98 ARG A CA 1
ATOM 799 C C . ARG A 1 98 ? 16.688 10.18 11.812 1 95.5 98 ARG A C 1
ATOM 801 O O . ARG A 1 98 ? 17.875 10.273 11.492 1 95.5 98 ARG A O 1
ATOM 808 N N . HIS A 1 99 ? 16.016 11.219 12.203 1 95.69 99 HIS A N 1
ATOM 809 C CA . HIS A 1 99 ? 16.594 12.555 12.266 1 95.69 99 HIS A CA 1
ATOM 810 C C . HIS A 1 99 ? 17.812 12.586 13.172 1 95.69 99 HIS A C 1
ATOM 812 O O . HIS A 1 99 ? 17.766 12.07 14.289 1 95.69 99 HIS A O 1
ATOM 818 N N . PRO A 1 100 ? 18.906 13.141 12.656 1 94.62 100 PRO A N 1
ATOM 819 C CA . PRO A 1 100 ? 20.078 13.227 13.516 1 94.62 100 PRO A CA 1
ATOM 820 C C . PRO A 1 100 ? 19.859 14.102 14.742 1 94.62 100 PRO A C 1
ATOM 822 O O . PRO A 1 100 ? 19.172 15.117 14.664 1 94.62 100 PRO A O 1
ATOM 825 N N . ARG A 1 101 ? 20.516 13.672 15.828 1 96.56 101 ARG A N 1
ATOM 826 C CA . ARG A 1 101 ? 20.469 14.438 17.078 1 96.56 101 ARG A CA 1
ATOM 827 C C . ARG A 1 101 ? 21.672 15.352 17.188 1 96.56 101 ARG A C 1
ATOM 829 O O . ARG A 1 101 ? 22.719 15.094 16.594 1 96.56 101 ARG A O 1
ATOM 836 N N . TYR A 1 102 ? 21.453 16.5 17.938 1 96.81 102 TYR A N 1
ATOM 837 C CA . TYR A 1 102 ? 22.5 17.453 18.266 1 96.81 102 TYR A CA 1
ATOM 838 C C . TYR A 1 102 ? 22.984 18.188 17.016 1 96.81 102 TYR A C 1
ATOM 840 O O . TYR A 1 102 ? 24.188 18.438 16.859 1 96.81 102 TYR A O 1
ATOM 848 N N . THR A 1 103 ? 22.094 18.391 16.156 1 95.38 103 THR A N 1
ATOM 849 C CA . THR A 1 103 ? 22.406 19.219 14.992 1 95.38 103 THR A CA 1
ATOM 850 C C . THR A 1 103 ? 22.25 20.703 15.336 1 95.38 103 THR A C 1
ATOM 852 O O . THR A 1 103 ? 21.422 21.078 16.172 1 95.38 103 THR A O 1
ATOM 855 N N . ARG A 1 104 ? 23.031 21.516 14.68 1 94.88 104 ARG A N 1
ATOM 856 C CA . ARG A 1 104 ? 22.859 22.969 14.844 1 94.88 104 ARG A CA 1
ATOM 857 C C . ARG A 1 104 ? 21.625 23.453 14.086 1 94.88 104 ARG A C 1
ATOM 859 O O . ARG A 1 104 ? 21.25 22.875 13.062 1 94.88 104 ARG A O 1
ATOM 866 N N . ARG A 1 105 ? 21.078 24.594 14.547 1 93.12 105 ARG A N 1
ATOM 867 C CA . ARG A 1 105 ? 19.938 25.203 13.875 1 93.12 105 ARG A CA 1
ATOM 868 C C . ARG A 1 105 ? 20.281 25.609 12.445 1 93.12 105 ARG A C 1
ATOM 870 O O . ARG A 1 105 ? 21.359 26.172 12.203 1 93.12 105 ARG A O 1
ATOM 877 N N . ASP A 1 106 ? 19.422 25.266 11.578 1 91.94 106 ASP A N 1
ATOM 878 C CA . ASP A 1 106 ? 19.625 25.562 10.164 1 91.94 106 ASP A CA 1
ATOM 879 C C . ASP A 1 106 ? 18.281 25.656 9.43 1 91.94 106 ASP A C 1
ATOM 881 O O . ASP A 1 106 ? 17.938 24.781 8.641 1 91.94 106 ASP A O 1
ATOM 885 N N . PRO A 1 107 ? 17.594 26.781 9.656 1 93.06 107 PRO A N 1
ATOM 886 C CA . PRO A 1 107 ? 16.359 26.938 8.891 1 93.06 107 PRO A CA 1
ATOM 887 C C . PRO A 1 107 ? 16.578 26.859 7.387 1 93.06 107 PRO A C 1
ATOM 889 O O . PRO A 1 107 ? 17.547 27.422 6.867 1 93.06 107 PRO A O 1
ATOM 892 N N . HIS A 1 108 ? 15.695 26.125 6.719 1 90.75 108 HIS A N 1
ATOM 893 C CA . HIS A 1 108 ? 15.883 25.875 5.293 1 90.75 108 HIS A CA 1
ATOM 894 C C . HIS A 1 108 ? 14.547 25.656 4.59 1 90.75 108 HIS A C 1
ATOM 896 O O . HIS A 1 108 ? 13.508 25.578 5.242 1 90.75 108 HIS A O 1
ATOM 902 N N . ARG A 1 109 ? 14.617 25.719 3.221 1 87.88 109 ARG A N 1
ATOM 903 C CA . ARG A 1 109 ? 13.492 25.438 2.336 1 87.88 109 ARG A CA 1
ATOM 904 C C . ARG A 1 109 ? 13.836 24.312 1.353 1 87.88 109 ARG A C 1
ATOM 906 O O . ARG A 1 109 ? 15.008 24.078 1.062 1 87.88 109 ARG A O 1
ATOM 913 N N . HIS A 1 110 ? 12.852 23.578 0.988 1 84.75 110 HIS A N 1
ATOM 914 C CA . HIS A 1 110 ? 13.008 22.594 -0.075 1 84.75 110 HIS A CA 1
ATOM 915 C C . HIS A 1 110 ? 11.695 22.375 -0.823 1 84.75 110 HIS A C 1
ATOM 917 O O . HIS A 1 110 ? 10.648 22.875 -0.403 1 84.75 110 HIS A O 1
ATOM 923 N N . ASN A 1 111 ? 11.727 21.641 -1.992 1 82.25 111 ASN A N 1
ATOM 924 C CA . ASN A 1 111 ? 10.594 21.547 -2.91 1 82.25 111 ASN A CA 1
ATOM 925 C C . ASN A 1 111 ? 9.852 20.219 -2.742 1 82.25 111 ASN A C 1
ATOM 927 O O . ASN A 1 111 ? 9.125 19.797 -3.639 1 82.25 111 ASN A O 1
ATOM 931 N N . TYR A 1 112 ? 10.102 19.516 -1.732 1 86.56 112 TYR A N 1
ATOM 932 C CA . TYR A 1 112 ? 9.406 18.281 -1.419 1 86.56 112 TYR A CA 1
ATOM 933 C C . TYR A 1 112 ? 8.68 18.391 -0.085 1 86.56 112 TYR A C 1
ATOM 935 O O . TYR A 1 112 ? 8.906 19.328 0.685 1 86.56 112 TYR A O 1
ATOM 943 N N . PHE A 1 113 ? 7.77 17.484 0.113 1 90.81 113 PHE A N 1
ATOM 944 C CA . PHE A 1 113 ? 7.105 17.438 1.411 1 90.81 113 PHE A CA 1
ATOM 945 C C . PHE A 1 113 ? 7.992 16.766 2.447 1 90.81 113 PHE A C 1
ATOM 947 O O . PHE A 1 113 ? 8.68 15.781 2.139 1 90.81 113 PHE A O 1
ATOM 954 N N . GLU A 1 114 ? 7.992 17.297 3.578 1 94.12 114 GLU A N 1
ATOM 955 C CA . GLU A 1 114 ? 8.672 16.688 4.715 1 94.12 114 GLU A CA 1
ATOM 956 C C . GLU A 1 114 ? 7.688 16.344 5.824 1 94.12 114 GLU A C 1
ATOM 958 O O . GLU A 1 114 ? 6.832 17.156 6.176 1 94.12 114 GLU A O 1
ATOM 963 N N . ILE A 1 115 ? 7.723 15.133 6.27 1 96.88 115 ILE A N 1
ATOM 964 C CA . ILE A 1 115 ? 6.879 14.656 7.363 1 96.88 115 ILE A CA 1
ATOM 965 C C . ILE A 1 115 ? 7.75 14.234 8.547 1 96.88 115 ILE A C 1
ATOM 967 O O . ILE A 1 115 ? 8.609 13.367 8.406 1 96.88 115 ILE A O 1
ATOM 971 N N . ASN A 1 116 ? 7.512 14.844 9.656 1 98 116 ASN A N 1
ATOM 972 C CA . ASN A 1 116 ? 8.25 14.516 10.875 1 98 116 ASN A CA 1
ATOM 973 C C . ASN A 1 116 ? 7.359 13.828 11.906 1 98 116 ASN A C 1
ATOM 975 O O . ASN A 1 116 ? 6.289 14.336 12.242 1 98 116 ASN A O 1
ATOM 979 N N . TYR A 1 117 ? 7.781 12.695 12.32 1 98.38 117 TYR A N 1
ATOM 980 C CA . TYR A 1 117 ? 7.066 11.898 13.305 1 98.38 117 TYR A CA 1
ATOM 981 C C . TYR A 1 117 ? 7.879 11.766 14.586 1 98.38 117 TYR A C 1
ATOM 983 O O . TYR A 1 117 ? 8.922 11.102 14.602 1 98.38 117 TYR A O 1
ATOM 991 N N . VAL A 1 118 ? 7.363 12.352 15.703 1 98.38 118 VAL A N 1
ATOM 992 C CA . VAL A 1 118 ? 8.016 12.172 17 1 98.38 118 VAL A CA 1
ATOM 993 C C . VAL A 1 118 ? 7.602 10.828 17.594 1 98.38 118 VAL A C 1
ATOM 995 O O . VAL A 1 118 ? 6.547 10.719 18.234 1 98.38 118 VAL A O 1
ATOM 998 N N . VAL A 1 119 ? 8.523 9.914 17.5 1 97.19 119 VAL A N 1
ATOM 999 C CA . VAL A 1 119 ? 8.219 8.555 17.938 1 97.19 119 VAL A CA 1
ATOM 1000 C C . VAL A 1 119 ? 8.336 8.477 19.469 1 97.19 119 VAL A C 1
ATOM 1002 O O . VAL A 1 119 ? 7.527 7.809 20.125 1 97.19 119 VAL A O 1
ATOM 1005 N N . GLU A 1 120 ? 9.328 9.062 19.938 1 97.19 120 GLU A N 1
ATOM 1006 C CA . GLU A 1 120 ? 9.617 9.086 21.375 1 97.19 120 GLU A CA 1
ATOM 1007 C C . GLU A 1 120 ? 10.312 10.383 21.781 1 97.19 120 GLU A C 1
ATOM 1009 O O . GLU A 1 120 ? 11.188 10.875 21.062 1 97.19 120 GLU A O 1
ATOM 1014 N N . GLY A 1 121 ? 9.859 10.961 22.922 1 97.44 121 GLY A N 1
ATOM 1015 C CA . GLY A 1 121 ? 10.445 12.211 23.391 1 97.44 121 GLY A CA 1
ATOM 1016 C C . GLY A 1 121 ? 9.797 13.438 22.781 1 97.44 121 GLY A C 1
ATOM 1017 O O . GLY A 1 121 ? 8.57 13.586 22.812 1 97.44 121 GLY A O 1
ATOM 1018 N N . SER A 1 122 ? 10.703 14.367 22.391 1 97.81 122 SER A N 1
ATOM 1019 C CA . SER A 1 122 ? 10.25 15.633 21.828 1 97.81 122 SER A CA 1
ATOM 1020 C C . SER A 1 122 ? 11.305 16.234 20.906 1 97.81 122 SER A C 1
ATOM 1022 O O . SER A 1 122 ? 12.445 15.766 20.859 1 97.81 122 SER A O 1
ATOM 1024 N N . CYS A 1 123 ? 10.891 17.219 20.125 1 98 123 CYS A N 1
ATOM 1025 C CA . CYS A 1 123 ? 11.82 17.984 19.312 1 98 123 CYS A CA 1
ATOM 1026 C C . CYS A 1 123 ? 11.367 19.438 19.203 1 98 123 CYS A C 1
ATOM 1028 O O . CYS A 1 123 ? 10.219 19.766 19.5 1 98 123 CYS A O 1
ATOM 1030 N N . ASN A 1 124 ? 12.328 20.266 18.906 1 97.62 124 ASN A N 1
ATOM 1031 C CA . ASN A 1 124 ? 12.023 21.672 18.641 1 97.62 124 ASN A CA 1
ATOM 1032 C C . ASN A 1 124 ? 11.719 21.906 17.156 1 97.62 124 ASN A C 1
ATOM 1034 O O . ASN A 1 124 ? 12.547 21.594 16.297 1 97.62 124 ASN A O 1
ATOM 1038 N N . PHE A 1 125 ? 10.547 22.422 16.922 1 96.94 125 PHE A N 1
ATOM 1039 C CA . PHE A 1 125 ? 10.102 22.734 15.57 1 96.94 125 PHE A CA 1
ATOM 1040 C C . PHE A 1 125 ? 10.086 24.25 15.344 1 96.94 125 PHE A C 1
ATOM 1042 O O . PHE A 1 125 ? 9.367 24.969 16.031 1 96.94 125 PHE A O 1
ATOM 1049 N N . HIS A 1 126 ? 10.938 24.641 14.422 1 95.38 126 HIS A N 1
ATOM 1050 C CA . HIS A 1 126 ? 11.008 26.047 14.039 1 95.38 126 HIS A CA 1
ATOM 1051 C C . HIS A 1 126 ? 10.32 26.281 12.695 1 95.38 126 HIS A C 1
ATOM 1053 O O . HIS A 1 126 ? 10.719 25.719 11.68 1 95.38 126 HIS A O 1
ATOM 1059 N N . PHE A 1 127 ? 9.328 27.109 12.742 1 93.38 127 PHE A N 1
ATOM 1060 C CA . PHE A 1 127 ? 8.57 27.375 11.523 1 93.38 127 PHE A CA 1
ATOM 1061 C C . PHE A 1 127 ? 8.305 28.875 11.367 1 93.38 127 PHE A C 1
ATOM 1063 O O . PHE A 1 127 ? 7.648 29.484 12.211 1 93.38 127 PHE A O 1
ATOM 1070 N N . ASN A 1 128 ? 8.812 29.406 10.336 1 88.5 128 ASN A N 1
ATOM 1071 C CA . ASN A 1 128 ? 8.633 30.828 9.992 1 88.5 128 ASN A CA 1
ATOM 1072 C C . ASN A 1 128 ? 8.906 31.734 11.188 1 88.5 128 ASN A C 1
ATOM 1074 O O . ASN A 1 128 ? 8.086 32.594 11.523 1 88.5 128 ASN A O 1
ATOM 1078 N N . GLY A 1 129 ? 9.945 31.406 11.852 1 88.25 129 GLY A N 1
ATOM 1079 C CA . GLY A 1 129 ? 10.422 32.281 12.922 1 88.25 129 GLY A CA 1
ATOM 1080 C C . GLY A 1 129 ? 9.82 31.922 14.273 1 88.25 129 GLY A C 1
ATOM 1081 O O . GLY A 1 129 ? 10.211 32.5 15.297 1 88.25 129 GLY A O 1
ATOM 1082 N N . GLU A 1 130 ? 8.883 31.094 14.289 1 89.44 130 GLU A N 1
ATOM 1083 C CA . GLU A 1 130 ? 8.25 30.672 15.539 1 89.44 130 GLU A CA 1
ATOM 1084 C C . GLU A 1 130 ? 8.727 29.297 15.961 1 89.44 130 GLU A C 1
ATOM 1086 O O . GLU A 1 130 ? 8.953 28.422 15.125 1 89.44 130 GLU A O 1
ATOM 1091 N N . ASP A 1 131 ? 8.867 29.203 17.297 1 93.06 131 ASP A N 1
ATOM 1092 C CA . ASP A 1 131 ? 9.305 27.922 17.844 1 93.06 131 ASP A CA 1
ATOM 1093 C C . ASP A 1 131 ? 8.164 27.203 18.578 1 93.06 131 ASP A C 1
ATOM 1095 O O . ASP A 1 131 ? 7.359 27.859 19.25 1 93.06 131 ASP A O 1
ATOM 1099 N N . GLN A 1 132 ? 8.109 25.969 18.328 1 93.44 132 GLN A N 1
ATOM 1100 C CA . GLN A 1 132 ? 7.188 25.125 19.094 1 93.44 132 GLN A CA 1
ATOM 1101 C C . GLN A 1 132 ? 7.793 23.75 19.359 1 93.44 132 GLN A C 1
ATOM 1103 O O . GLN A 1 132 ? 8.68 23.297 18.625 1 93.44 132 GLN A O 1
ATOM 1108 N N . VAL A 1 133 ? 7.316 23.141 20.438 1 96.81 133 VAL A N 1
ATOM 1109 C CA . VAL A 1 133 ? 7.785 21.812 20.797 1 96.81 133 VAL A CA 1
ATOM 1110 C C . VAL A 1 133 ? 6.789 20.766 20.297 1 96.81 133 VAL A C 1
ATOM 1112 O O . VAL A 1 133 ? 5.586 20.891 20.531 1 96.81 133 VAL A O 1
ATOM 1115 N N . LEU A 1 134 ? 7.301 19.797 19.562 1 97.06 134 LEU A N 1
ATOM 1116 C CA . LEU A 1 134 ? 6.5 18.641 19.203 1 97.06 134 LEU A CA 1
ATOM 1117 C C . LEU A 1 134 ? 6.773 17.469 20.156 1 97.06 134 LEU A C 1
ATOM 1119 O O . LEU A 1 134 ? 7.918 17.266 20.562 1 97.06 134 LEU A O 1
ATOM 1123 N N . LYS A 1 135 ? 5.707 16.719 20.438 1 96.88 135 LYS A N 1
ATOM 1124 C CA . LYS A 1 135 ? 5.809 15.633 21.406 1 96.88 135 LYS A CA 1
ATOM 1125 C C . LYS A 1 135 ? 5.5 14.289 20.75 1 96.88 135 LYS A C 1
ATOM 1127 O O . LYS A 1 135 ? 5.012 14.234 19.625 1 96.88 135 LYS A O 1
ATOM 1132 N N . SER A 1 136 ? 5.77 13.242 21.609 1 97.25 136 SER A N 1
ATOM 1133 C CA . SER A 1 136 ? 5.551 11.883 21.141 1 97.25 136 SER A CA 1
ATOM 1134 C C . SER A 1 136 ? 4.141 11.711 20.578 1 97.25 136 SER A C 1
ATOM 1136 O O . SER A 1 136 ? 3.164 12.125 21.203 1 97.25 136 SER A O 1
ATOM 1138 N N . GLY A 1 137 ? 4.098 11.125 19.359 1 96.56 137 GLY A N 1
ATOM 1139 C CA . GLY A 1 137 ? 2.812 10.875 18.734 1 96.56 137 GLY A CA 1
ATOM 1140 C C . GLY A 1 137 ? 2.398 11.969 17.766 1 96.56 137 GLY A C 1
ATOM 1141 O O . GLY A 1 137 ? 1.448 11.805 17 1 96.56 137 GLY A O 1
ATOM 1142 N N . GLU A 1 138 ? 3.064 13.055 17.797 1 95.94 138 GLU A N 1
ATOM 1143 C CA . GLU A 1 138 ? 2.715 14.141 16.891 1 95.94 138 GLU A CA 1
ATOM 1144 C C . GLU A 1 138 ? 3.426 13.984 15.547 1 95.94 138 GLU A C 1
ATOM 1146 O O . GLU A 1 138 ? 4.594 13.594 15.5 1 95.94 138 GLU A O 1
ATOM 1151 N N . ILE A 1 139 ? 2.641 14.188 14.469 1 97.44 139 ILE A N 1
ATOM 1152 C CA . ILE A 1 139 ? 3.137 14.094 13.102 1 97.44 139 ILE A CA 1
ATOM 1153 C C . ILE A 1 139 ? 2.898 15.422 12.383 1 97.44 139 ILE A C 1
ATOM 1155 O O . ILE A 1 139 ? 1.767 15.906 12.32 1 97.44 139 ILE A O 1
ATOM 1159 N N . CYS A 1 140 ? 3.955 15.977 11.844 1 96.31 140 CYS A N 1
ATOM 1160 C CA . CYS A 1 140 ? 3.877 17.266 11.156 1 96.31 140 CYS A CA 1
ATOM 1161 C C . CYS A 1 140 ? 4.188 17.109 9.672 1 96.31 140 CYS A C 1
ATOM 1163 O O . CYS A 1 140 ? 5.273 16.641 9.305 1 96.31 140 CYS A O 1
ATOM 1165 N N . VAL A 1 141 ? 3.256 17.453 8.828 1 95 141 VAL A N 1
ATOM 1166 C CA . VAL A 1 141 ? 3.445 17.484 7.383 1 95 141 VAL A CA 1
ATOM 1167 C C . VAL A 1 141 ? 3.764 18.906 6.926 1 95 141 VAL A C 1
ATOM 1169 O O . VAL A 1 141 ? 2.895 19.781 6.945 1 95 141 VAL A O 1
ATOM 1172 N N . ILE A 1 142 ? 4.973 19.078 6.469 1 93.31 142 ILE A N 1
ATOM 1173 C CA . ILE A 1 142 ? 5.438 20.406 6.109 1 93.31 142 ILE A CA 1
ATOM 1174 C C . ILE A 1 142 ? 5.359 20.594 4.598 1 93.31 142 ILE A C 1
ATOM 1176 O O . ILE A 1 142 ? 5.914 19.797 3.838 1 93.31 142 ILE A O 1
ATOM 1180 N N . ALA A 1 143 ? 4.785 21.688 4.184 1 90.69 143 ALA A N 1
ATOM 1181 C CA . ALA A 1 143 ? 4.582 21.984 2.768 1 90.69 143 ALA A CA 1
ATOM 1182 C C . ALA A 1 143 ? 5.887 22.406 2.1 1 90.69 143 ALA A C 1
ATOM 1184 O O . ALA A 1 143 ? 6.738 23.031 2.73 1 90.69 143 ALA A O 1
ATOM 1185 N N . PRO A 1 144 ? 5.988 22.016 0.82 1 88.06 144 PRO A N 1
ATOM 1186 C CA . PRO A 1 144 ? 7.156 22.5 0.076 1 88.06 144 PRO A CA 1
ATOM 1187 C C . PRO A 1 144 ? 7.297 24.031 0.131 1 88.06 144 PRO A C 1
ATOM 1189 O O . PRO A 1 144 ? 6.297 24.75 0.125 1 88.06 144 PRO A O 1
ATOM 1192 N N . GLY A 1 145 ? 8.539 24.453 0.219 1 85.25 145 GLY A N 1
ATOM 1193 C CA . GLY A 1 145 ? 8.812 25.875 0.2 1 85.25 145 GLY A CA 1
ATOM 1194 C C . GLY A 1 145 ? 8.703 26.531 1.566 1 85.25 145 GLY A C 1
ATOM 1195 O O . GLY A 1 145 ? 9.023 27.703 1.729 1 85.25 145 GLY A O 1
ATOM 1196 N N . SER A 1 146 ? 8.312 25.859 2.578 1 89.62 146 SER A N 1
ATOM 1197 C CA . SER A 1 146 ? 8.141 26.406 3.92 1 89.62 146 SER A CA 1
ATOM 1198 C C . SER A 1 146 ? 9.469 26.469 4.664 1 89.62 146 SER A C 1
ATOM 1200 O O . SER A 1 146 ? 10.219 25.484 4.699 1 89.62 146 SER A O 1
ATOM 1202 N N . LEU A 1 147 ? 9.727 27.641 5.195 1 90.88 147 LEU A N 1
ATOM 1203 C CA . LEU A 1 147 ? 10.93 27.766 6.008 1 90.88 147 LEU A CA 1
ATOM 1204 C C . LEU A 1 147 ? 10.758 27.062 7.352 1 90.88 147 LEU A C 1
ATOM 1206 O O . LEU A 1 147 ? 9.859 27.406 8.117 1 90.88 147 LEU A O 1
ATOM 1210 N N . HIS A 1 148 ? 11.602 26.062 7.605 1 94.12 148 HIS A N 1
ATOM 1211 C CA . HIS A 1 148 ? 11.422 25.281 8.828 1 94.12 148 HIS A CA 1
ATOM 1212 C C . HIS A 1 148 ? 12.742 24.656 9.273 1 94.12 148 HIS A C 1
ATOM 1214 O O . HIS A 1 148 ? 13.75 24.75 8.57 1 94.12 148 HIS A O 1
ATOM 1220 N N . ASP A 1 149 ? 12.727 24.172 10.477 1 94.94 149 ASP A N 1
ATOM 1221 C CA . ASP A 1 149 ? 13.844 23.422 11.047 1 94.94 149 ASP A CA 1
ATOM 1222 C C . ASP A 1 149 ? 13.383 22.562 12.219 1 94.94 149 ASP A C 1
ATOM 1224 O O . ASP A 1 149 ? 12.391 22.891 12.883 1 94.94 149 ASP A O 1
ATOM 1228 N N . ILE A 1 150 ? 14.109 21.438 12.352 1 96.44 150 ILE A N 1
ATOM 1229 C CA . ILE A 1 150 ? 13.891 20.547 13.484 1 96.44 150 ILE A CA 1
ATOM 1230 C C . ILE A 1 150 ? 15.211 20.312 14.219 1 96.44 150 ILE A C 1
ATOM 1232 O O . ILE A 1 150 ? 16.219 19.984 13.586 1 96.44 150 ILE A O 1
ATOM 1236 N N . THR A 1 151 ? 15.203 20.469 15.492 1 96.81 151 THR A N 1
ATOM 1237 C CA . THR A 1 151 ? 16.391 20.172 16.281 1 96.81 151 THR A CA 1
ATOM 1238 C C . THR A 1 151 ? 16.047 19.25 17.453 1 96.81 151 THR A C 1
ATOM 1240 O O . THR A 1 151 ? 14.961 19.344 18.031 1 96.81 151 THR A O 1
ATOM 1243 N N . ILE A 1 152 ? 16.969 18.375 17.719 1 97.5 152 ILE A N 1
ATOM 1244 C CA . ILE A 1 152 ? 16.859 17.406 18.812 1 97.5 152 ILE A CA 1
ATOM 1245 C C . ILE A 1 152 ? 18.109 17.484 19.703 1 97.5 152 ILE A C 1
ATOM 1247 O O . ILE A 1 152 ? 19.219 17.234 19.234 1 97.5 152 ILE A O 1
ATOM 1251 N N . ASP A 1 153 ? 17.938 17.703 20.984 1 94.5 153 ASP A N 1
ATOM 1252 C CA . ASP A 1 153 ? 19.094 17.922 21.844 1 94.5 153 ASP A CA 1
ATOM 1253 C C . ASP A 1 153 ? 19.156 16.859 22.938 1 94.5 153 ASP A C 1
ATOM 1255 O O . ASP A 1 153 ? 19.766 17.078 23.984 1 94.5 153 ASP A O 1
ATOM 1259 N N . ASP A 1 154 ? 18.453 15.82 22.781 1 95.44 154 ASP A N 1
ATOM 1260 C CA . ASP A 1 154 ? 18.453 14.703 23.734 1 95.44 154 ASP A CA 1
ATOM 1261 C C . ASP A 1 154 ? 18.344 13.367 23 1 95.44 154 ASP A C 1
ATOM 1263 O O . ASP A 1 154 ? 18.766 13.242 21.844 1 95.44 154 ASP A O 1
ATOM 1267 N N . GLU A 1 155 ? 17.859 12.344 23.688 1 95.25 155 GLU A N 1
ATOM 1268 C CA . GLU A 1 155 ? 17.844 11 23.109 1 95.25 155 GLU A CA 1
ATOM 1269 C C . GLU A 1 155 ? 16.516 10.727 22.391 1 95.25 155 GLU A C 1
ATOM 1271 O O . GLU A 1 155 ? 16.188 9.57 22.125 1 95.25 155 GLU A O 1
ATOM 1276 N N . SER A 1 156 ? 15.789 11.812 22.125 1 97.69 156 SER A N 1
ATOM 1277 C CA . SER A 1 156 ? 14.508 11.68 21.438 1 97.69 156 SER A CA 1
ATOM 1278 C C . SER A 1 156 ? 14.68 11.055 20.062 1 97.69 156 SER A C 1
ATOM 1280 O O . SER A 1 156 ? 15.75 11.156 19.453 1 97.69 156 SER A O 1
ATOM 1282 N N . THR A 1 157 ? 13.633 10.344 19.641 1 98 157 THR A N 1
ATOM 1283 C CA . THR A 1 157 ? 13.633 9.703 18.328 1 98 157 THR A CA 1
ATOM 1284 C C . THR A 1 157 ? 12.578 10.328 17.422 1 98 157 THR A C 1
ATOM 1286 O O . THR A 1 157 ? 11.383 10.289 17.734 1 98 157 THR A O 1
ATOM 1289 N N . VAL A 1 158 ? 13.023 10.914 16.344 1 98.12 158 VAL A N 1
ATOM 1290 C CA . VAL A 1 158 ? 12.156 11.516 15.328 1 98.12 158 VAL A CA 1
ATOM 1291 C C . VAL A 1 158 ? 12.461 10.922 13.961 1 98.12 158 VAL A C 1
ATOM 1293 O O . VAL A 1 158 ? 13.625 10.812 13.57 1 98.12 158 VAL A O 1
ATOM 1296 N N . TYR A 1 159 ? 11.445 10.391 13.312 1 97.69 159 TYR A N 1
ATOM 1297 C CA . TYR A 1 159 ? 11.594 9.977 11.922 1 97.69 159 TYR A CA 1
ATOM 1298 C C . TYR A 1 159 ? 11.234 11.109 10.969 1 97.69 159 TYR A C 1
ATOM 1300 O O . TYR A 1 159 ? 10.25 11.828 11.195 1 97.69 159 TYR A O 1
ATOM 1308 N N . THR A 1 160 ? 12.031 11.289 9.977 1 96.44 160 THR A N 1
ATOM 1309 C CA . THR A 1 160 ? 11.797 12.273 8.93 1 96.44 160 THR A CA 1
ATOM 1310 C C . THR A 1 160 ? 11.555 11.594 7.586 1 96.44 160 THR A C 1
ATOM 1312 O O . THR A 1 160 ? 12.43 10.891 7.074 1 96.44 160 THR A O 1
ATOM 1315 N N . LEU A 1 161 ? 10.359 11.773 7.094 1 95.75 161 LEU A N 1
ATOM 1316 C CA . LEU A 1 161 ? 9.977 11.258 5.785 1 95.75 161 LEU A CA 1
ATOM 1317 C C . LEU A 1 161 ? 9.969 12.375 4.746 1 95.75 161 LEU A C 1
ATOM 1319 O O . LEU A 1 161 ? 9.328 13.406 4.938 1 95.75 161 LEU A O 1
ATOM 1323 N N . MET A 1 162 ? 10.734 12.195 3.727 1 92.69 162 MET A N 1
ATOM 1324 C CA . MET A 1 162 ? 10.773 13.109 2.588 1 92.69 162 MET A CA 1
ATOM 1325 C C . MET A 1 162 ? 10.109 12.477 1.365 1 92.69 162 MET A C 1
ATOM 1327 O O . MET A 1 162 ? 10.453 11.359 0.98 1 92.69 162 MET A O 1
ATOM 1331 N N . ILE A 1 163 ? 9.188 13.172 0.799 1 91.38 163 ILE A N 1
ATOM 1332 C CA . ILE A 1 163 ? 8.414 12.609 -0.305 1 91.38 163 ILE A CA 1
ATOM 1333 C C . ILE A 1 163 ? 8.305 13.633 -1.432 1 91.38 163 ILE A C 1
ATOM 1335 O O . ILE A 1 163 ? 8.047 14.812 -1.186 1 91.38 163 ILE A O 1
ATOM 1339 N N . ARG A 1 164 ? 8.555 13.117 -2.631 1 85.88 164 ARG A N 1
ATOM 1340 C CA . ARG A 1 164 ? 8.422 13.977 -3.805 1 85.88 164 ARG A CA 1
ATOM 1341 C C . ARG A 1 164 ? 7.043 14.617 -3.863 1 85.88 164 ARG A C 1
ATOM 1343 O O . ARG A 1 164 ? 6.039 13.969 -3.553 1 85.88 164 ARG A O 1
ATOM 1350 N N . LYS A 1 165 ? 7.02 15.844 -4.32 1 84.56 165 LYS A N 1
ATOM 1351 C CA . LYS A 1 165 ? 5.766 16.578 -4.445 1 84.56 165 LYS A CA 1
ATOM 1352 C C . LYS A 1 165 ? 4.766 15.828 -5.32 1 84.56 165 LYS A C 1
ATOM 1354 O O . LYS A 1 165 ? 3.594 15.703 -4.965 1 84.56 165 LYS A O 1
ATOM 1359 N N . SER A 1 166 ? 5.219 15.352 -6.398 1 82.81 166 SER A N 1
ATOM 1360 C CA . SER A 1 166 ? 4.352 14.625 -7.316 1 82.81 166 SER A CA 1
ATOM 1361 C C . SER A 1 166 ? 3.777 13.375 -6.66 1 82.81 166 SER A C 1
ATOM 1363 O O . SER A 1 166 ? 2.592 13.07 -6.82 1 82.81 166 SER A O 1
ATOM 1365 N N . THR A 1 167 ? 4.621 12.656 -5.914 1 86 167 THR A N 1
ATOM 1366 C CA . THR A 1 167 ? 4.191 11.438 -5.23 1 86 167 THR A CA 1
ATOM 1367 C C . THR A 1 167 ? 3.186 11.766 -4.133 1 86 167 THR A C 1
ATOM 1369 O O . THR A 1 167 ? 2.172 11.078 -3.986 1 86 167 THR A O 1
ATOM 1372 N N . PHE A 1 168 ? 3.502 12.797 -3.42 1 88.56 168 PHE A N 1
ATOM 1373 C CA . PHE A 1 168 ? 2.568 13.234 -2.385 1 88.56 168 PHE A CA 1
ATOM 1374 C C . PHE A 1 168 ? 1.212 13.57 -2.988 1 88.56 168 PHE A C 1
ATOM 1376 O O . PHE A 1 168 ? 0.176 13.117 -2.498 1 88.56 168 PHE A O 1
ATOM 1383 N N . ASN A 1 169 ? 1.191 14.352 -4.02 1 82 169 ASN A N 1
ATOM 1384 C CA . ASN A 1 169 ? -0.042 14.781 -4.664 1 82 169 ASN A CA 1
ATOM 1385 C C . ASN A 1 169 ? -0.851 13.602 -5.184 1 82 169 ASN A C 1
ATOM 1387 O O . ASN A 1 169 ? -2.072 13.555 -5.027 1 82 169 ASN A O 1
ATOM 1391 N N . ALA A 1 170 ? -0.207 12.68 -5.676 1 81 170 ALA A N 1
ATOM 1392 C CA . ALA A 1 170 ? -0.858 11.523 -6.281 1 81 170 ALA A CA 1
ATOM 1393 C C . ALA A 1 170 ? -1.428 10.594 -5.211 1 81 170 ALA A C 1
ATOM 1395 O O . ALA A 1 170 ? -2.424 9.906 -5.445 1 81 170 ALA A O 1
ATOM 1396 N N . ASN A 1 171 ? -0.874 10.562 -4.07 1 83.88 171 ASN A N 1
ATOM 1397 C CA . ASN A 1 171 ? -1.218 9.539 -3.096 1 83.88 171 ASN A CA 1
ATOM 1398 C C . ASN A 1 171 ? -2.047 10.109 -1.948 1 83.88 171 ASN A C 1
ATOM 1400 O O . ASN A 1 171 ? -3.096 9.562 -1.603 1 83.88 171 ASN A O 1
ATOM 1404 N N . PHE A 1 172 ? -1.589 11.211 -1.429 1 82.25 172 PHE A N 1
ATOM 1405 C CA . PHE A 1 172 ? -2.297 11.805 -0.299 1 82.25 172 PHE A CA 1
ATOM 1406 C C . PHE A 1 172 ? -3.645 12.359 -0.737 1 82.25 172 PHE A C 1
ATOM 1408 O O . PHE A 1 172 ? -4.676 12.062 -0.129 1 82.25 172 PHE A O 1
ATOM 1415 N N . PHE A 1 173 ? -3.689 13.047 -1.799 1 75 173 PHE A N 1
ATOM 1416 C CA . PHE A 1 173 ? -4.91 13.734 -2.189 1 75 173 PHE A CA 1
ATOM 1417 C C . PHE A 1 173 ? -5.883 12.781 -2.871 1 75 173 PHE A C 1
ATOM 1419 O O . PHE A 1 173 ? -7.086 13.055 -2.936 1 75 173 PHE A O 1
ATOM 1426 N N . SER A 1 174 ? -5.328 11.742 -3.355 1 74.62 174 SER A N 1
ATOM 1427 C CA . SER A 1 174 ? -6.227 10.742 -3.932 1 74.62 174 SER A CA 1
ATOM 1428 C C . SER A 1 174 ? -7.109 10.109 -2.863 1 74.62 174 SER A C 1
ATOM 1430 O O . SER A 1 174 ? -8.164 9.555 -3.174 1 74.62 174 SER A O 1
ATOM 1432 N N . LEU A 1 175 ? -6.598 10.109 -1.678 1 76.19 175 LEU A N 1
ATOM 1433 C CA . LEU A 1 175 ? -7.363 9.555 -0.569 1 76.19 175 LEU A CA 1
ATOM 1434 C C . LEU A 1 175 ? -8.516 10.469 -0.19 1 76.19 175 LEU A C 1
ATOM 1436 O O . LEU A 1 175 ? -9.438 10.062 0.523 1 76.19 175 LEU A O 1
ATOM 1440 N N . LEU A 1 176 ? -8.273 11.688 -0.614 1 67.62 176 LEU A N 1
ATOM 1441 C CA . LEU A 1 176 ? -9.297 12.68 -0.331 1 67.62 176 LEU A CA 1
ATOM 1442 C C . LEU A 1 176 ? -10.164 12.93 -1.562 1 67.62 176 LEU A C 1
ATOM 1444 O O . LEU A 1 176 ? -9.656 13 -2.682 1 67.62 176 LEU A O 1
ATOM 1448 N N . SER A 1 177 ? -11.359 12.406 -1.439 1 57.31 177 SER A N 1
ATOM 1449 C CA . SER A 1 177 ? -12.219 12.594 -2.602 1 57.31 177 SER A CA 1
ATOM 1450 C C . SER A 1 177 ? -12.195 14.039 -3.082 1 57.31 177 SER A C 1
ATOM 1452 O O . SER A 1 177 ? -11.914 14.953 -2.303 1 57.31 177 SER A O 1
ATOM 1454 N N . ASN A 1 178 ? -12.055 14.211 -4.434 1 51.47 178 ASN A N 1
ATOM 1455 C CA . ASN A 1 178 ? -12.203 15.562 -4.953 1 51.47 178 ASN A CA 1
ATOM 1456 C C . ASN A 1 178 ? -13.375 16.297 -4.297 1 51.47 178 ASN A C 1
ATOM 1458 O O . ASN A 1 178 ? -13.453 17.516 -4.34 1 51.47 178 ASN A O 1
ATOM 1462 N N . LYS A 1 179 ? -14.148 15.422 -3.66 1 53.81 179 LYS A N 1
ATOM 1463 C CA . LYS A 1 179 ? -15.391 15.992 -3.129 1 53.81 179 LYS A CA 1
ATOM 1464 C C . LYS A 1 179 ? -15.266 16.281 -1.636 1 53.81 179 LYS A C 1
ATOM 1466 O O . LYS A 1 179 ? -16.172 16.859 -1.031 1 53.81 179 LYS A O 1
ATOM 1471 N N . ASP A 1 180 ? -14.062 15.961 -1.091 1 63.16 180 ASP A N 1
ATOM 1472 C CA . ASP A 1 180 ? -13.828 16.125 0.342 1 63.16 180 ASP A CA 1
ATOM 1473 C C . ASP A 1 180 ? -13.344 17.531 0.667 1 63.16 180 ASP A C 1
ATOM 1475 O O . ASP A 1 180 ? -12.344 18 0.111 1 63.16 180 ASP A O 1
ATOM 1479 N N . LEU A 1 181 ? -14.266 18.281 1.364 1 68 181 LEU A N 1
ATOM 1480 C CA . LEU A 1 181 ? -13.938 19.641 1.771 1 68 181 LEU A CA 1
ATOM 1481 C C . LEU A 1 181 ? -12.547 19.688 2.404 1 68 181 LEU A C 1
ATOM 1483 O O . LEU A 1 181 ? -11.797 20.641 2.176 1 68 181 LEU A O 1
ATOM 1487 N N . LEU A 1 182 ? -12.289 18.688 3.078 1 70.31 182 LEU A N 1
ATOM 1488 C CA . LEU A 1 182 ? -10.992 18.641 3.75 1 70.31 182 LEU A CA 1
ATOM 1489 C C . LEU A 1 182 ? -9.859 18.516 2.738 1 70.31 182 LEU A C 1
ATOM 1491 O O . LEU A 1 182 ? -8.812 19.156 2.889 1 70.31 182 LEU A O 1
ATOM 1495 N N . GLY A 1 183 ? -10.18 17.75 1.789 1 72.06 183 GLY A N 1
ATOM 1496 C CA . GLY A 1 183 ? -9.195 17.594 0.735 1 72.06 183 GLY A CA 1
ATOM 1497 C C . GLY A 1 183 ? -8.883 18.891 0.012 1 72.06 183 GLY A C 1
ATOM 1498 O O . GLY A 1 183 ? -7.715 19.203 -0.231 1 72.06 183 GLY A O 1
ATOM 1499 N N . HIS A 1 184 ? -9.883 19.547 -0.324 1 66.19 184 HIS A N 1
ATOM 1500 C CA . HIS A 1 184 ? -9.703 20.844 -0.979 1 66.19 184 HIS A CA 1
ATOM 1501 C C . HIS A 1 184 ? -8.922 21.812 -0.091 1 66.19 184 HIS A C 1
ATOM 1503 O O . HIS A 1 184 ? -8.016 22.5 -0.562 1 66.19 184 HIS A O 1
ATOM 1509 N N . PHE A 1 185 ? -9.328 21.859 1.061 1 71.44 185 PHE A N 1
ATOM 1510 C CA . PHE A 1 185 ? -8.664 22.75 2.01 1 71.44 185 PHE A CA 1
ATOM 1511 C C . PHE A 1 185 ? -7.188 22.406 2.133 1 71.44 185 PHE A C 1
ATOM 1513 O O . PHE A 1 185 ? -6.328 23.281 2.057 1 71.44 185 PHE A O 1
ATOM 1520 N N . PHE A 1 186 ? -6.91 21.172 2.256 1 76.88 186 PHE A N 1
ATOM 1521 C CA . PHE A 1 186 ? -5.527 20.734 2.404 1 76.88 186 PHE A CA 1
ATOM 1522 C C . PHE A 1 186 ? -4.723 21.062 1.151 1 76.88 186 PHE A C 1
ATOM 1524 O O . PHE A 1 186 ? -3.551 21.438 1.241 1 76.88 186 PHE A O 1
ATOM 1531 N N . ARG A 1 187 ? -5.367 20.906 0.063 1 73.88 187 ARG A N 1
ATOM 1532 C CA . ARG A 1 187 ? -4.707 21.266 -1.188 1 73.88 187 ARG A CA 1
ATOM 1533 C C . ARG A 1 187 ? -4.34 22.75 -1.209 1 73.88 187 ARG A C 1
ATOM 1535 O O . ARG A 1 187 ? -3.256 23.109 -1.658 1 73.88 187 ARG A O 1
ATOM 1542 N N . THR A 1 188 ? -5.219 23.484 -0.756 1 70.25 188 THR A N 1
ATOM 1543 C CA . THR A 1 188 ? -5.012 24.922 -0.759 1 70.25 188 THR A CA 1
ATOM 1544 C C . THR A 1 188 ? -3.855 25.312 0.159 1 70.25 188 THR A C 1
ATOM 1546 O O . THR A 1 188 ? -3.008 26.125 -0.209 1 70.25 188 THR A O 1
ATOM 1549 N N . ILE A 1 189 ? -3.771 24.734 1.216 1 75.44 189 ILE A N 1
ATOM 1550 C CA . ILE A 1 189 ? -2.803 25.219 2.195 1 75.44 189 ILE A CA 1
ATOM 1551 C C . ILE A 1 189 ? -1.446 24.562 1.947 1 75.44 189 ILE A C 1
ATOM 1553 O O . ILE A 1 189 ? -0.409 25.094 2.34 1 75.44 189 ILE A O 1
ATOM 1557 N N . LEU A 1 190 ? -1.494 23.438 1.304 1 82.38 190 LEU A N 1
ATOM 1558 C CA . LEU A 1 190 ? -0.239 22.703 1.173 1 82.38 190 LEU A CA 1
ATOM 1559 C C . LEU A 1 190 ? 0.372 22.906 -0.209 1 82.38 190 LEU A C 1
ATOM 1561 O O . LEU A 1 190 ? 1.575 22.719 -0.396 1 82.38 190 LEU A O 1
ATOM 1565 N N . GLN A 1 191 ? -0.388 23.109 -1.16 1 73 191 GLN A N 1
ATOM 1566 C CA . GLN A 1 191 ? 0.146 23.109 -2.518 1 73 191 GLN A CA 1
ATOM 1567 C C . GLN A 1 191 ? 0.338 24.547 -3.021 1 73 191 GLN A C 1
ATOM 1569 O O . GLN A 1 191 ? 1.029 24.766 -4.02 1 73 191 GLN A O 1
ATOM 1574 N N . ASP A 1 192 ? -0.329 25.438 -2.373 1 64.88 192 ASP A N 1
ATOM 1575 C CA . ASP A 1 192 ? -0.132 26.828 -2.805 1 64.88 192 ASP A CA 1
ATOM 1576 C C . ASP A 1 192 ? 1.273 27.312 -2.461 1 64.88 192 ASP A C 1
ATOM 1578 O O . ASP A 1 192 ? 1.612 27.469 -1.286 1 64.88 192 ASP A O 1
ATOM 1582 N N . ASP A 1 193 ? 2.09 27.328 -3.482 1 60.56 193 ASP A N 1
ATOM 1583 C CA . ASP A 1 193 ? 3.494 27.703 -3.33 1 60.56 193 ASP A CA 1
ATOM 1584 C C . ASP A 1 193 ? 3.637 29.047 -2.625 1 60.56 193 ASP A C 1
ATOM 1586 O O . ASP A 1 193 ? 4.703 29.375 -2.098 1 60.56 193 ASP A O 1
ATOM 1590 N N . SER A 1 194 ? 2.578 29.75 -2.605 1 62.06 194 SER A N 1
ATOM 1591 C CA . SER A 1 194 ? 2.664 31.094 -2.039 1 62.06 194 SER A CA 1
ATOM 1592 C C . SER A 1 194 ? 2.418 31.078 -0.533 1 62.06 194 SER A C 1
ATOM 1594 O O . SER A 1 194 ? 2.674 32.062 0.155 1 62.06 194 SER A O 1
ATOM 1596 N N . HIS A 1 195 ? 2.051 29.938 -0.048 1 73.62 195 HIS A N 1
ATOM 1597 C CA . HIS A 1 195 ? 1.727 29.906 1.373 1 73.62 195 HIS A CA 1
ATOM 1598 C C . HIS A 1 195 ? 2.518 28.812 2.088 1 73.62 195 HIS A C 1
ATOM 1600 O O . HIS A 1 195 ? 2.484 27.641 1.681 1 73.62 195 HIS A O 1
ATOM 1606 N N . GLU A 1 196 ? 3.377 29.312 3.031 1 85.75 196 GLU A N 1
ATOM 1607 C CA . GLU A 1 196 ? 4.059 28.375 3.912 1 85.75 196 GLU A CA 1
ATOM 1608 C C . GLU A 1 196 ? 3.105 27.797 4.957 1 85.75 196 GLU A C 1
ATOM 1610 O O . GLU A 1 196 ? 2.398 28.547 5.633 1 85.75 196 GLU A O 1
ATOM 1615 N N . ASN A 1 197 ? 2.99 26.5 4.953 1 88.56 197 ASN A N 1
ATOM 1616 C CA . ASN A 1 197 ? 2.064 25.891 5.906 1 88.56 197 ASN A CA 1
ATOM 1617 C C . ASN A 1 197 ? 2.492 24.469 6.285 1 88.56 197 ASN A C 1
ATOM 1619 O O . ASN A 1 197 ? 3.482 23.969 5.758 1 88.56 197 ASN A O 1
ATOM 1623 N N . TYR A 1 198 ? 1.869 23.969 7.316 1 90.69 198 TYR A N 1
ATOM 1624 C CA . TYR A 1 198 ? 2.031 22.578 7.734 1 90.69 198 TYR A CA 1
ATOM 1625 C C . TYR A 1 198 ? 0.721 22 8.266 1 90.69 198 TYR A C 1
ATOM 1627 O O . TYR A 1 198 ? -0.227 22.75 8.523 1 90.69 198 TYR A O 1
ATOM 1635 N N . LEU A 1 199 ? 0.579 20.734 8.273 1 88.62 199 LEU A N 1
ATOM 1636 C CA . LEU A 1 199 ? -0.462 20.016 9 1 88.62 199 LEU A CA 1
ATOM 1637 C C . LEU A 1 199 ? 0.12 19.297 10.211 1 88.62 199 LEU A C 1
ATOM 1639 O O . LEU A 1 199 ? 1.145 18.625 10.109 1 88.62 199 LEU A O 1
ATOM 1643 N N . LEU A 1 200 ? -0.524 19.5 11.32 1 90.81 200 LEU A N 1
ATOM 1644 C CA . LEU A 1 200 ? -0.083 18.828 12.539 1 90.81 200 LEU A CA 1
ATOM 1645 C C . LEU A 1 200 ? -1.139 17.844 13.039 1 90.81 200 LEU A C 1
ATOM 1647 O O . LEU A 1 200 ? -2.266 18.25 13.344 1 90.81 200 LEU A O 1
ATOM 1651 N N . PHE A 1 201 ? -0.765 16.578 13.094 1 90.81 201 PHE A N 1
ATOM 1652 C CA . PHE A 1 201 ? -1.634 15.516 13.578 1 90.81 201 PHE A CA 1
ATOM 1653 C C . PHE A 1 201 ? -1.251 15.109 15 1 90.81 201 PHE A C 1
ATOM 1655 O O . PHE A 1 201 ? -0.065 15.016 15.32 1 90.81 201 PHE A O 1
ATOM 1662 N N . PHE A 1 202 ? -2.215 14.836 15.812 1 90.88 202 PHE A N 1
ATOM 1663 C CA . PHE A 1 202 ? -2.023 14.344 17.172 1 90.88 202 PHE A CA 1
ATOM 1664 C C . PHE A 1 202 ? -2.484 12.898 17.297 1 90.88 202 PHE A C 1
ATOM 1666 O O . PHE A 1 202 ? -3.664 12.633 17.531 1 90.88 202 PHE A O 1
ATOM 1673 N N . THR A 1 203 ? -1.519 11.953 17.203 1 93.69 203 THR A N 1
ATOM 1674 C CA . THR A 1 203 ? -1.908 10.562 17.031 1 93.69 203 THR A CA 1
ATOM 1675 C C . THR A 1 203 ? -1.737 9.789 18.328 1 93.69 203 THR A C 1
ATOM 1677 O O . THR A 1 203 ? -2.061 8.602 18.406 1 93.69 203 THR A O 1
ATOM 1680 N N . ARG A 1 204 ? -1.256 10.438 19.375 1 87.81 204 ARG A N 1
ATOM 1681 C CA . ARG A 1 204 ? -0.979 9.758 20.641 1 87.81 204 ARG A CA 1
ATOM 1682 C C . ARG A 1 204 ? -0.165 8.492 20.406 1 87.81 204 ARG A C 1
ATOM 1684 O O . ARG A 1 204 ? 0.846 8.516 19.703 1 87.81 204 ARG A O 1
ATOM 1691 N N . GLU A 1 205 ? -0.561 7.375 21.016 1 86.44 205 GLU A N 1
ATOM 1692 C CA . GLU A 1 205 ? 0.164 6.121 20.844 1 86.44 205 GLU A CA 1
ATOM 1693 C C . GLU A 1 205 ? -0.551 5.211 19.844 1 86.44 205 GLU A C 1
ATOM 1695 O O . GLU A 1 205 ? -1.257 4.281 20.234 1 86.44 205 GLU A O 1
ATOM 1700 N N . ASN A 1 206 ? -0.388 5.523 18.625 1 91.94 206 ASN A N 1
ATOM 1701 C CA . ASN A 1 206 ? -0.96 4.668 17.594 1 91.94 206 ASN A CA 1
ATOM 1702 C C . ASN A 1 206 ? 0.042 3.621 17.109 1 91.94 206 ASN A C 1
ATOM 1704 O O . ASN A 1 206 ? 0.977 3.943 16.375 1 91.94 206 ASN A O 1
ATOM 1708 N N . ARG A 1 207 ? -0.198 2.424 17.453 1 90.44 207 ARG A N 1
ATOM 1709 C CA . ARG A 1 207 ? 0.743 1.339 17.188 1 90.44 207 ARG A CA 1
ATOM 1710 C C . ARG A 1 207 ? 0.82 1.035 15.688 1 90.44 207 ARG A C 1
ATOM 1712 O O . ARG A 1 207 ? 1.882 0.674 15.18 1 90.44 207 ARG A O 1
ATOM 1719 N N . LYS A 1 208 ? -0.251 1.177 14.984 1 92.06 208 LYS A N 1
ATOM 1720 C CA . LYS A 1 208 ? -0.266 0.925 13.547 1 92.06 208 LYS A CA 1
ATOM 1721 C C . LYS A 1 208 ? 0.63 1.914 12.805 1 92.06 208 LYS A C 1
ATOM 1723 O O . LYS A 1 208 ? 1.466 1.515 11.992 1 92.06 208 LYS A O 1
ATOM 1728 N N . LEU A 1 209 ? 0.438 3.15 13.172 1 95.12 209 LEU A N 1
ATOM 1729 C CA . LEU A 1 209 ? 1.222 4.191 12.523 1 95.12 209 LEU A CA 1
ATOM 1730 C C . LEU A 1 209 ? 2.713 3.977 12.75 1 95.12 209 LEU A C 1
ATOM 1732 O O . LEU A 1 209 ? 3.516 4.121 11.828 1 95.12 209 LEU A O 1
ATOM 1736 N N . LYS A 1 210 ? 3.025 3.641 13.945 1 95.25 210 LYS A N 1
ATOM 1737 C CA . LYS A 1 210 ? 4.418 3.365 14.281 1 95.25 210 LYS A CA 1
ATOM 1738 C C . LYS A 1 210 ? 4.965 2.205 13.453 1 95.25 210 LYS A C 1
ATOM 1740 O O . LYS A 1 210 ? 6.062 2.295 12.898 1 95.25 210 LYS A O 1
ATOM 1745 N N . SER A 1 211 ? 4.23 1.188 13.367 1 95.06 211 SER A N 1
ATOM 1746 C CA . SER A 1 211 ? 4.633 0.014 12.602 1 95.06 211 SER A CA 1
ATOM 1747 C C . SER A 1 211 ? 4.762 0.342 11.117 1 95.06 211 SER A C 1
ATOM 1749 O O . SER A 1 211 ? 5.719 -0.079 10.461 1 95.06 211 SER A O 1
ATOM 1751 N N . TYR A 1 212 ? 3.787 1.083 10.578 1 96.94 212 TYR A N 1
ATOM 1752 C CA . TYR A 1 212 ? 3.836 1.472 9.172 1 96.94 212 TYR A CA 1
ATOM 1753 C C . TYR A 1 212 ? 5.098 2.273 8.875 1 96.94 212 TYR A C 1
ATOM 1755 O O . TYR A 1 212 ? 5.785 2.01 7.887 1 96.94 212 TYR A O 1
ATOM 1763 N N . MET A 1 213 ? 5.41 3.178 9.742 1 96.94 213 MET A N 1
ATOM 1764 C CA . MET A 1 213 ? 6.578 4.031 9.562 1 96.94 213 MET A CA 1
ATOM 1765 C C . MET A 1 213 ? 7.863 3.213 9.602 1 96.94 213 MET A C 1
ATOM 1767 O O . MET A 1 213 ? 8.766 3.416 8.789 1 96.94 213 MET A O 1
ATOM 1771 N N . ARG A 1 214 ? 7.914 2.318 10.516 1 96.62 214 ARG A N 1
ATOM 1772 C CA . ARG A 1 214 ? 9.102 1.483 10.664 1 96.62 214 ARG A CA 1
ATOM 1773 C C . ARG A 1 214 ? 9.32 0.61 9.43 1 96.62 214 ARG A C 1
ATOM 1775 O O . ARG A 1 214 ? 10.445 0.491 8.938 1 96.62 214 ARG A O 1
ATOM 1782 N N . ASN A 1 215 ? 8.273 0.016 8.953 1 96 215 ASN A N 1
ATOM 1783 C CA . ASN A 1 215 ? 8.383 -0.789 7.738 1 96 215 ASN A CA 1
ATOM 1784 C C . ASN A 1 215 ? 8.797 0.057 6.539 1 96 215 ASN A C 1
ATOM 1786 O O . ASN A 1 215 ? 9.648 -0.357 5.746 1 96 215 ASN A O 1
ATOM 1790 N N . ALA A 1 216 ? 8.219 1.237 6.426 1 96.38 216 ALA A N 1
ATOM 1791 C CA . ALA A 1 216 ? 8.586 2.139 5.336 1 96.38 216 ALA A CA 1
ATOM 1792 C C . ALA A 1 216 ? 10.062 2.518 5.41 1 96.38 216 ALA A C 1
ATOM 1794 O O . ALA A 1 216 ? 10.758 2.537 4.391 1 96.38 216 ALA A O 1
ATOM 1795 N N . LEU A 1 217 ? 10.477 2.801 6.602 1 95.06 217 LEU A N 1
ATOM 1796 C CA . LEU A 1 217 ? 11.867 3.178 6.824 1 95.06 217 LEU A CA 1
ATOM 1797 C C . LEU A 1 217 ? 12.812 2.068 6.375 1 95.06 217 LEU A C 1
ATOM 1799 O O . LEU A 1 217 ? 13.789 2.328 5.668 1 95.06 217 LEU A O 1
ATOM 1803 N N . LEU A 1 218 ? 12.516 0.877 6.711 1 92.88 218 LEU A N 1
ATOM 1804 C CA . LEU A 1 218 ? 13.383 -0.241 6.348 1 92.88 218 LEU A CA 1
ATOM 1805 C C . LEU A 1 218 ? 13.367 -0.47 4.84 1 92.88 218 LEU A C 1
ATOM 1807 O O . LEU A 1 218 ? 14.398 -0.828 4.254 1 92.88 218 LEU A O 1
ATOM 1811 N N . GLU A 1 219 ? 12.219 -0.267 4.234 1 90.62 219 GLU A N 1
ATOM 1812 C CA . GLU A 1 219 ? 12.148 -0.406 2.783 1 90.62 219 GLU A CA 1
ATOM 1813 C C . GLU A 1 219 ? 13.086 0.576 2.086 1 90.62 219 GLU A C 1
ATOM 1815 O O . GLU A 1 219 ? 13.656 0.26 1.041 1 90.62 219 GLU A O 1
ATOM 1820 N N . CYS A 1 220 ? 13.195 1.762 2.602 1 83.94 220 CYS A N 1
ATOM 1821 C CA . CYS A 1 220 ? 14.047 2.791 2.016 1 83.94 220 CYS A CA 1
ATOM 1822 C C . CYS A 1 220 ? 15.5 2.342 1.984 1 83.94 220 CYS A C 1
ATOM 1824 O O . CYS A 1 220 ? 16.297 2.861 1.201 1 83.94 220 CYS A O 1
ATOM 1826 N N . HIS A 1 221 ? 15.742 1.423 2.791 1 77.5 221 HIS A N 1
ATOM 1827 C CA . HIS A 1 221 ? 17.125 1.001 2.885 1 77.5 221 HIS A CA 1
ATOM 1828 C C . HIS A 1 221 ? 17.344 -0.343 2.199 1 77.5 221 HIS A C 1
ATOM 1830 O O . HIS A 1 221 ? 18.453 -0.903 2.252 1 77.5 221 HIS A O 1
ATOM 1836 N N . GLU A 1 222 ? 16.125 -0.762 1.654 1 75.88 222 GLU A N 1
ATOM 1837 C CA . GLU A 1 222 ? 16.219 -1.956 0.819 1 75.88 222 GLU A CA 1
ATOM 1838 C C . GLU A 1 222 ? 16.562 -1.597 -0.62 1 75.88 222 GLU A C 1
ATOM 1840 O O . GLU A 1 222 ? 16.188 -0.532 -1.112 1 75.88 222 GLU A O 1
ATOM 1845 N N . GLY A 1 223 ? 17.484 -2.188 -1.298 1 67.69 223 GLY A N 1
ATOM 1846 C CA . GLY A 1 223 ? 18.016 -1.815 -2.604 1 67.69 223 GLY A CA 1
ATOM 1847 C C . GLY A 1 223 ? 17.438 -2.65 -3.734 1 67.69 223 GLY A C 1
ATOM 1848 O O . GLY A 1 223 ? 17.859 -2.504 -4.887 1 67.69 223 GLY A O 1
ATOM 1849 N N . ASP A 1 224 ? 16.312 -3.357 -3.488 1 72.06 224 ASP A N 1
ATOM 1850 C CA . ASP A 1 224 ? 15.828 -4.211 -4.57 1 72.06 224 ASP A CA 1
ATOM 1851 C C . ASP A 1 224 ? 14.75 -3.498 -5.379 1 72.06 224 ASP A C 1
ATOM 1853 O O . ASP A 1 224 ? 14.414 -2.346 -5.102 1 72.06 224 ASP A O 1
ATOM 1857 N N . THR A 1 225 ? 14.234 -4.059 -6.426 1 72.81 225 THR A N 1
ATOM 1858 C CA . THR A 1 225 ? 13.336 -3.439 -7.398 1 72.81 225 THR A CA 1
ATOM 1859 C C . THR A 1 225 ? 11.961 -3.191 -6.789 1 72.81 225 THR A C 1
ATOM 1861 O O . THR A 1 225 ? 11.188 -2.381 -7.301 1 72.81 225 THR A O 1
ATOM 1864 N N . TYR A 1 226 ? 11.625 -3.84 -5.641 1 84.06 226 TYR A N 1
ATOM 1865 C CA . TYR A 1 226 ? 10.289 -3.752 -5.066 1 84.06 226 TYR A CA 1
ATOM 1866 C C . TYR A 1 226 ? 10.234 -2.697 -3.967 1 84.06 226 TYR A C 1
ATOM 1868 O O . TYR A 1 226 ? 9.156 -2.277 -3.553 1 84.06 226 TYR A O 1
ATOM 1876 N N . SER A 1 227 ? 11.398 -2.24 -3.531 1 86.44 227 SER A N 1
ATOM 1877 C CA . SER A 1 227 ? 11.516 -1.433 -2.32 1 86.44 227 SER A CA 1
ATOM 1878 C C . SER A 1 227 ? 10.758 -0.117 -2.461 1 86.44 227 SER A C 1
ATOM 1880 O O . SER A 1 227 ? 10.055 0.3 -1.538 1 86.44 227 SER A O 1
ATOM 1882 N N . ASN A 1 228 ? 10.867 0.55 -3.596 1 87 228 ASN A N 1
ATOM 1883 C CA . ASN A 1 228 ? 10.195 1.833 -3.785 1 87 228 ASN A CA 1
ATOM 1884 C C . ASN A 1 228 ? 8.68 1.685 -3.734 1 87 228 ASN A C 1
ATOM 1886 O O . ASN A 1 228 ? 8 2.463 -3.066 1 87 228 ASN A O 1
ATOM 1890 N N . SER A 1 229 ? 8.188 0.751 -4.402 1 88.62 229 SER A N 1
ATOM 1891 C CA . SER A 1 229 ? 6.75 0.499 -4.398 1 88.62 229 SER A CA 1
ATOM 1892 C C . SER A 1 229 ? 6.254 0.143 -3.002 1 88.62 229 SER A C 1
ATOM 1894 O O . SER A 1 229 ? 5.203 0.625 -2.57 1 88.62 229 SER A O 1
ATOM 1896 N N . CYS A 1 230 ? 6.98 -0.714 -2.338 1 93.56 230 CYS A N 1
ATOM 1897 C CA . CYS A 1 230 ? 6.617 -1.073 -0.972 1 93.56 230 CYS A CA 1
ATOM 1898 C C . CYS A 1 230 ? 6.578 0.158 -0.075 1 93.56 230 CYS A C 1
ATOM 1900 O O . CYS A 1 230 ? 5.637 0.34 0.699 1 93.56 230 CYS A O 1
ATOM 1902 N N . CYS A 1 231 ? 7.582 0.985 -0.229 1 93.69 231 CYS A N 1
ATOM 1903 C CA . CYS A 1 231 ? 7.637 2.203 0.572 1 93.69 231 CYS A CA 1
ATOM 1904 C C . CYS A 1 231 ? 6.41 3.074 0.323 1 93.69 231 CYS A C 1
ATOM 1906 O O . CYS A 1 231 ? 5.777 3.551 1.268 1 93.69 231 CYS A O 1
ATOM 1908 N N . ILE A 1 232 ? 6.062 3.207 -0.86 1 92.75 232 ILE A N 1
ATOM 1909 C CA . ILE A 1 232 ? 4.922 4.031 -1.24 1 92.75 232 ILE A CA 1
ATOM 1910 C C . ILE A 1 232 ? 3.641 3.439 -0.653 1 92.75 232 ILE A C 1
ATOM 1912 O O . ILE A 1 232 ? 2.781 4.172 -0.155 1 92.75 232 ILE A O 1
ATOM 1916 N N . ASN A 1 233 ? 3.471 2.156 -0.725 1 95.69 233 ASN A N 1
ATOM 1917 C CA . ASN A 1 233 ? 2.293 1.513 -0.153 1 95.69 233 ASN A CA 1
ATOM 1918 C C . ASN A 1 233 ? 2.215 1.724 1.355 1 95.69 233 ASN A C 1
ATOM 1920 O O . ASN A 1 233 ? 1.135 1.964 1.898 1 95.69 233 ASN A O 1
ATOM 1924 N N . TRP A 1 234 ? 3.342 1.629 2.031 1 97.25 234 TRP A N 1
ATOM 1925 C CA . TRP A 1 234 ? 3.355 1.915 3.461 1 97.25 234 TRP A CA 1
ATOM 1926 C C . TRP A 1 234 ? 2.957 3.363 3.73 1 97.25 234 TRP A C 1
ATOM 1928 O O . TRP A 1 234 ? 2.18 3.639 4.648 1 97.25 234 TRP A O 1
ATOM 1938 N N . VAL A 1 235 ? 3.459 4.254 2.951 1 96.75 235 VAL A N 1
ATOM 1939 C CA . VAL A 1 235 ? 3.164 5.676 3.117 1 96.75 235 VAL A CA 1
ATOM 1940 C C . VAL A 1 235 ? 1.675 5.922 2.891 1 96.75 235 VAL A C 1
ATOM 1942 O O . VAL A 1 235 ? 1.049 6.691 3.625 1 96.75 235 VAL A O 1
ATOM 1945 N N . ASN A 1 236 ? 1.121 5.277 1.929 1 95.5 236 ASN A N 1
ATOM 1946 C CA . ASN A 1 236 ? -0.312 5.402 1.682 1 95.5 236 ASN A CA 1
ATOM 1947 C C . ASN A 1 236 ? -1.13 4.906 2.871 1 95.5 236 ASN A C 1
ATOM 1949 O O . ASN A 1 236 ? -2.162 5.488 3.207 1 95.5 236 ASN A O 1
ATOM 1953 N N . LEU A 1 237 ? -0.713 3.836 3.414 1 97.19 237 LEU A N 1
ATOM 1954 C CA . LEU A 1 237 ? -1.379 3.322 4.605 1 97.19 237 LEU A CA 1
ATOM 1955 C C . LEU A 1 237 ? -1.257 4.309 5.762 1 97.19 237 LEU A C 1
ATOM 1957 O O . LEU A 1 237 ? -2.199 4.48 6.539 1 97.19 237 LEU A O 1
ATOM 1961 N N . ILE A 1 238 ? -0.112 4.98 5.879 1 97.38 238 ILE A N 1
ATOM 1962 C CA . ILE A 1 238 ? 0.086 6.008 6.895 1 97.38 238 ILE A CA 1
ATOM 1963 C C . ILE A 1 238 ? -0.914 7.145 6.684 1 97.38 238 ILE A C 1
ATOM 1965 O O . ILE A 1 238 ? -1.625 7.531 7.613 1 97.38 238 ILE A O 1
ATOM 1969 N N . PHE A 1 239 ? -1.004 7.621 5.461 1 94.44 239 PHE A N 1
ATOM 1970 C CA . PHE A 1 239 ? -1.908 8.719 5.145 1 94.44 239 PHE A CA 1
ATOM 1971 C C . PHE A 1 239 ? -3.354 8.336 5.441 1 94.44 239 PHE A C 1
ATOM 1973 O O . PHE A 1 239 ? -4.102 9.125 6.02 1 94.44 239 PHE A O 1
ATOM 1980 N N . SER A 1 240 ? -3.709 7.16 5.051 1 92.62 240 SER A N 1
ATOM 1981 C CA . SER A 1 240 ? -5.07 6.691 5.297 1 92.62 240 SER A CA 1
ATOM 1982 C C . SER A 1 240 ? -5.375 6.641 6.789 1 92.62 240 SER A C 1
ATOM 1984 O O . SER A 1 240 ? -6.449 7.07 7.223 1 92.62 240 SER A O 1
ATOM 1986 N N . GLU A 1 241 ? -4.418 6.125 7.559 1 93.38 241 GLU A N 1
ATOM 1987 C CA . GLU A 1 241 ? -4.594 6.031 9.008 1 93.38 241 GLU A CA 1
ATOM 1988 C C . GLU A 1 241 ? -4.727 7.41 9.641 1 93.38 241 GLU A C 1
ATOM 1990 O O . GLU A 1 241 ? -5.566 7.621 10.516 1 93.38 241 GLU A O 1
ATOM 1995 N N . LEU A 1 242 ? -3.941 8.359 9.195 1 92.19 242 LEU A N 1
ATOM 1996 C CA . LEU A 1 242 ? -3.979 9.727 9.719 1 92.19 242 LEU A CA 1
ATOM 1997 C C . LEU A 1 242 ? -5.324 10.383 9.43 1 92.19 242 LEU A C 1
ATOM 1999 O O . LEU A 1 242 ? -5.953 10.938 10.336 1 92.19 242 LEU A O 1
ATOM 2003 N N . LEU A 1 243 ? -5.766 10.266 8.242 1 85.56 243 LEU A N 1
ATOM 2004 C CA . LEU A 1 243 ? -6.992 10.938 7.836 1 85.56 243 LEU A CA 1
ATOM 2005 C C . LEU A 1 243 ? -8.211 10.25 8.438 1 85.56 243 LEU A C 1
ATOM 2007 O O . LEU A 1 243 ? -9.172 10.914 8.844 1 85.56 243 LEU A O 1
ATOM 2011 N N . ARG A 1 244 ? -8.109 8.984 8.453 1 82.56 244 ARG A N 1
ATOM 2012 C CA . ARG A 1 244 ? -9.211 8.172 8.953 1 82.56 244 ARG A CA 1
ATOM 2013 C C . ARG A 1 244 ? -9.469 8.461 10.43 1 82.56 244 ARG A C 1
ATOM 2015 O O . ARG A 1 244 ? -10.625 8.531 10.859 1 82.56 244 ARG A O 1
ATOM 2022 N N . ASN A 1 245 ? -8.438 8.688 11.219 1 84.88 245 ASN A N 1
ATOM 2023 C CA . ASN A 1 245 ? -8.602 8.656 12.664 1 84.88 245 ASN A CA 1
ATOM 2024 C C . ASN A 1 245 ? -8.297 10.016 13.289 1 84.88 245 ASN A C 1
ATOM 2026 O O . ASN A 1 245 ? -8.68 10.281 14.43 1 84.88 245 ASN A O 1
ATOM 2030 N N . TYR A 1 246 ? -7.633 10.953 12.562 1 83.12 246 TYR A N 1
ATOM 2031 C CA . TYR A 1 246 ? -7.121 12.133 13.25 1 83.12 246 TYR A CA 1
ATOM 2032 C C . TYR A 1 246 ? -7.418 13.398 12.453 1 83.12 246 TYR A C 1
ATOM 2034 O O . TYR A 1 246 ? -6.848 14.453 12.727 1 83.12 246 TYR A O 1
ATOM 2042 N N . SER A 1 247 ? -8.211 13.305 11.477 1 76.38 247 SER A N 1
ATOM 2043 C CA . SER A 1 247 ? -8.484 14.461 10.633 1 76.38 247 SER A CA 1
ATOM 2044 C C . SER A 1 247 ? -9.297 15.508 11.383 1 76.38 247 SER A C 1
ATOM 2046 O O . SER A 1 247 ? -9.281 16.688 11.023 1 76.38 247 SER A O 1
ATOM 2048 N N . SER A 1 248 ? -9.938 15.117 12.438 1 68.56 248 SER A N 1
ATOM 2049 C CA . SER A 1 248 ? -10.82 16.031 13.156 1 68.56 248 SER A CA 1
ATOM 2050 C C . SER A 1 248 ? -10.023 16.938 14.086 1 68.56 248 SER A C 1
ATOM 2052 O O . SER A 1 248 ? -10.523 17.984 14.523 1 68.56 248 SER A O 1
ATOM 2054 N N . THR A 1 249 ? -8.82 16.656 14.375 1 72 249 THR A N 1
ATOM 2055 C CA . THR A 1 249 ? -8.055 17.422 15.344 1 72 249 THR A CA 1
ATOM 2056 C C . THR A 1 249 ? -6.801 18.016 14.703 1 72 249 THR A C 1
ATOM 2058 O O . THR A 1 249 ? -5.867 18.422 15.398 1 72 249 THR A O 1
ATOM 2061 N N . ILE A 1 250 ? -6.84 18.031 13.406 1 81.62 250 ILE A N 1
ATOM 2062 C CA . ILE A 1 250 ? -5.668 18.531 12.688 1 81.62 250 ILE A CA 1
ATOM 2063 C C . ILE A 1 250 ? -5.492 20.016 12.938 1 81.62 250 ILE A C 1
ATOM 2065 O O . ILE A 1 250 ? -6.473 20.766 12.961 1 81.62 250 ILE A O 1
ATOM 2069 N N . GLN A 1 251 ? -4.219 20.438 13.141 1 79.5 251 GLN A N 1
ATOM 2070 C CA . GLN A 1 251 ? -3.881 21.844 13.25 1 79.5 251 GLN A CA 1
ATOM 2071 C C . GLN A 1 251 ? -3.023 22.297 12.07 1 79.5 251 GLN A C 1
ATOM 2073 O O . GLN A 1 251 ? -2.367 21.484 11.422 1 79.5 251 GLN A O 1
ATOM 2078 N N . PHE A 1 252 ? -3.01 23.547 11.656 1 81.19 252 PHE A N 1
ATOM 2079 C CA . PHE A 1 252 ? -2.221 24.125 10.57 1 81.19 252 PHE A CA 1
ATOM 2080 C C . PHE A 1 252 ? -1.741 25.516 10.922 1 81.19 252 PHE A C 1
ATOM 2082 O O . PHE A 1 252 ? -2.203 26.109 11.898 1 81.19 252 PHE A O 1
ATOM 2089 N N . TYR A 1 253 ? -0.616 25.984 10.188 1 77.56 253 TYR A N 1
ATOM 2090 C CA . TYR A 1 253 ? -0.003 27.281 10.445 1 77.56 253 TYR A CA 1
ATOM 2091 C C . TYR A 1 253 ? -0.902 28.406 9.977 1 77.56 253 TYR A C 1
ATOM 2093 O O . TYR A 1 253 ? -1.393 28.391 8.844 1 77.56 253 TYR A O 1
ATOM 2101 N N . ASN A 1 254 ? -0.67 29.766 10.781 1 61.88 254 ASN A N 1
ATOM 2102 C CA . ASN A 1 254 ? -1.213 31.094 10.539 1 61.88 254 ASN A CA 1
ATOM 2103 C C . ASN A 1 254 ? -2.641 31.031 10.008 1 61.88 254 ASN A C 1
ATOM 2105 O O . ASN A 1 254 ? -3.184 32.031 9.555 1 61.88 254 ASN A O 1
ATOM 2109 N N . TYR A 1 255 ? -3.023 30.031 9.672 1 49.94 255 TYR A N 1
ATOM 2110 C CA . TYR A 1 255 ? -4.285 30.422 9.062 1 49.94 255 TYR A CA 1
ATOM 2111 C C . TYR A 1 255 ? -5.152 31.188 10.062 1 49.94 255 TYR A C 1
ATOM 2113 O O . TYR A 1 255 ? -5.309 30.766 11.203 1 49.94 255 TYR A O 1
ATOM 2121 N N . GLN A 1 256 ? -4.863 32.438 10.055 1 44.62 256 GLN A N 1
ATOM 2122 C CA . GLN A 1 256 ? -5.805 33.312 10.75 1 44.62 256 GLN A CA 1
ATOM 2123 C C . GLN A 1 256 ? -7.027 32.531 11.227 1 44.62 256 GLN A C 1
ATOM 2125 O O . GLN A 1 256 ? -7.914 33.094 11.867 1 44.62 256 GLN A O 1
ATOM 2130 N N . MET A 1 257 ? -7.305 31.484 10.508 1 43.66 257 MET A N 1
ATOM 2131 C CA . MET A 1 257 ? -8.586 30.859 10.82 1 43.66 257 MET A CA 1
ATOM 2132 C C . MET A 1 257 ? -8.477 30 12.07 1 43.66 257 MET A C 1
ATOM 2134 O O . MET A 1 257 ? -7.496 29.266 12.242 1 43.66 257 MET A O 1
ATOM 2138 N N . GLY A 1 258 ? -8.875 30.297 13.055 1 45.12 258 GLY A N 1
ATOM 2139 C CA . GLY A 1 258 ? -8.984 29.547 14.297 1 45.12 258 GLY A CA 1
ATOM 2140 C C . GLY A 1 258 ? -8.93 28.047 14.102 1 45.12 258 GLY A C 1
ATOM 2141 O O . GLY A 1 258 ? -9.219 27.547 13.008 1 45.12 258 GLY A O 1
ATOM 2142 N N . THR A 1 259 ? -7.938 27.297 14.773 1 51.47 259 THR A N 1
ATOM 2143 C CA . THR A 1 259 ? -7.832 25.859 14.969 1 51.47 259 THR A CA 1
ATOM 2144 C C . THR A 1 259 ? -9.156 25.172 14.648 1 51.47 259 THR A C 1
ATOM 2146 O O . THR A 1 259 ? -9.18 24.016 14.219 1 51.47 259 THR A O 1
ATOM 2149 N N . ASP A 1 260 ? -10.188 26.016 14.508 1 62.44 260 ASP A N 1
ATOM 2150 C CA . ASP A 1 260 ? -11.547 25.484 14.555 1 62.44 260 ASP A CA 1
ATOM 2151 C C . ASP A 1 260 ? -12.086 25.234 13.148 1 62.44 260 ASP A C 1
ATOM 2153 O O . ASP A 1 260 ? -13.141 24.625 12.984 1 62.44 260 ASP A O 1
ATOM 2157 N N . PHE A 1 261 ? -11.195 25.688 12.211 1 73.25 261 PHE A N 1
ATOM 2158 C CA . PHE A 1 261 ? -11.914 25.641 10.945 1 73.25 261 PHE A CA 1
ATOM 2159 C C . PHE A 1 261 ? -11.953 24.219 10.406 1 73.25 261 PHE A C 1
ATOM 2161 O O . PHE A 1 261 ? -12.945 23.797 9.805 1 73.25 261 PHE A O 1
ATOM 2168 N N . SER A 1 262 ? -10.82 23.5 10.609 1 70.06 262 SER A N 1
ATOM 2169 C CA . SER A 1 262 ? -10.859 22.094 10.203 1 70.06 262 SER A CA 1
ATOM 2170 C C . SER A 1 262 ? -12.023 21.359 10.875 1 70.06 262 SER A C 1
ATOM 2172 O O . SER A 1 262 ? -12.664 20.516 10.258 1 70.06 262 SER A O 1
ATOM 2174 N N . LEU A 1 263 ? -12.188 21.781 12.07 1 71.5 263 LEU A N 1
ATOM 2175 C CA . LEU A 1 263 ? -13.305 21.172 12.789 1 71.5 263 LEU A CA 1
ATOM 2176 C C . LEU A 1 263 ? -14.633 21.562 12.164 1 71.5 263 LEU A C 1
ATOM 2178 O O . LEU A 1 263 ? -15.555 20.75 12.086 1 71.5 263 LEU A O 1
ATOM 2182 N N . ILE A 1 264 ? -14.602 22.797 11.797 1 79.62 264 ILE A N 1
ATOM 2183 C CA . ILE A 1 264 ? -15.812 23.266 11.148 1 79.62 264 ILE A CA 1
ATOM 2184 C C . ILE A 1 264 ? -16.062 22.5 9.859 1 79.62 264 ILE A C 1
ATOM 2186 O O . ILE A 1 264 ? -17.172 22.016 9.609 1 79.62 264 ILE A O 1
ATOM 2190 N N . LEU A 1 265 ? -14.992 22.328 9.117 1 80.25 265 LEU A N 1
ATOM 2191 C CA . LEU A 1 265 ? -15.133 21.625 7.848 1 80.25 265 LEU A CA 1
ATOM 2192 C C . LEU A 1 265 ? -15.523 20.172 8.078 1 80.25 265 LEU A C 1
ATOM 2194 O O . LEU A 1 265 ? -16.359 19.625 7.352 1 80.25 265 LEU A O 1
ATOM 2198 N N . GLN A 1 266 ? -14.938 19.625 9.023 1 73.44 266 GLN A N 1
ATOM 2199 C CA . GLN A 1 266 ? -15.266 18.25 9.352 1 73.44 266 GLN A CA 1
ATOM 2200 C C . GLN A 1 266 ? -16.719 18.125 9.805 1 73.44 266 GLN A C 1
ATOM 2202 O O . GLN A 1 266 ? -17.406 17.172 9.43 1 73.44 266 GLN A O 1
ATOM 2207 N N . TYR A 1 267 ? -17.078 19.062 10.602 1 78.75 267 TYR A N 1
ATOM 2208 C CA . TYR A 1 267 ? -18.453 19.062 11.055 1 78.75 267 TYR A CA 1
ATOM 2209 C C . TYR A 1 267 ? -19.422 19.188 9.883 1 78.75 267 TYR A C 1
ATOM 2211 O O . TYR A 1 267 ? -20.422 18.469 9.812 1 78.75 267 TYR A O 1
ATOM 2219 N N . ILE A 1 268 ? -19.078 20.047 9.047 1 85.19 268 ILE A N 1
ATOM 2220 C CA . ILE A 1 268 ? -19.906 20.219 7.855 1 85.19 268 ILE A CA 1
ATOM 2221 C C . ILE A 1 268 ? -19.953 18.922 7.062 1 85.19 268 ILE A C 1
ATOM 2223 O O . ILE A 1 268 ? -21.031 18.469 6.68 1 85.19 268 ILE A O 1
ATOM 2227 N N . GLN A 1 269 ? -18.891 18.312 6.867 1 79.44 269 GLN A N 1
ATOM 2228 C CA . GLN A 1 269 ? -18.781 17.094 6.074 1 79.44 269 GLN A CA 1
ATOM 2229 C C . GLN A 1 269 ? -19.625 15.969 6.664 1 79.44 269 GLN A C 1
ATOM 2231 O O . GLN A 1 269 ? -20.25 15.211 5.926 1 79.44 269 GLN A O 1
ATOM 2236 N N . HIS A 1 270 ? -19.641 15.898 7.914 1 75.81 270 HIS A N 1
ATOM 2237 C CA . HIS A 1 270 ? -20.281 14.766 8.57 1 75.81 270 HIS A CA 1
ATOM 2238 C C . HIS A 1 270 ? -21.75 15.055 8.844 1 75.81 270 HIS A C 1
ATOM 2240 O O . HIS A 1 270 ? -22.531 14.133 9.109 1 75.81 270 HIS A O 1
ATOM 2246 N N . ASN A 1 271 ? -22.172 16.328 8.727 1 82.56 271 ASN A N 1
ATOM 2247 C CA . ASN A 1 271 ? -23.531 16.672 9.133 1 82.56 271 ASN A CA 1
ATOM 2248 C C . ASN A 1 271 ? -24.266 17.438 8.039 1 82.56 271 ASN A C 1
ATOM 2250 O O . ASN A 1 271 ? -25.297 18.047 8.297 1 82.56 271 ASN A O 1
ATOM 2254 N N . TYR A 1 272 ? -23.75 17.344 6.898 1 87.81 272 TYR A N 1
ATOM 2255 C CA . TYR A 1 272 ? -24.234 18.219 5.84 1 87.81 272 TYR A CA 1
ATOM 2256 C C . TYR A 1 272 ? -25.719 17.969 5.547 1 87.81 272 TYR A C 1
ATOM 2258 O O . TYR A 1 272 ? -26.406 18.844 5.016 1 87.81 272 TYR A O 1
ATOM 2266 N N . GLN A 1 273 ? -26.234 16.844 5.82 1 89.81 273 GLN A N 1
ATOM 2267 C CA . GLN A 1 273 ? -27.578 16.438 5.434 1 89.81 273 GLN A CA 1
ATOM 2268 C C . GLN A 1 273 ? -28.625 17.312 6.105 1 89.81 273 GLN A C 1
ATOM 2270 O O . GLN A 1 273 ? -29.688 17.578 5.535 1 89.81 273 GLN A O 1
ATOM 2275 N N . THR A 1 274 ? -28.391 17.797 7.328 1 90.56 274 THR A N 1
ATOM 2276 C CA . THR A 1 274 ? -29.391 18.547 8.078 1 90.56 274 THR A CA 1
ATOM 2277 C C . THR A 1 274 ? -28.812 19.875 8.57 1 90.56 274 THR A C 1
ATOM 2279 O O . THR A 1 274 ? -29.516 20.672 9.203 1 90.56 274 THR A O 1
ATOM 2282 N N . LEU A 1 275 ? -27.656 20.172 8.219 1 92.56 275 LEU A N 1
ATOM 2283 C CA . LEU A 1 275 ? -26.906 21.281 8.781 1 92.56 275 LEU A CA 1
ATOM 2284 C C . LEU A 1 275 ? -27.391 22.609 8.188 1 92.56 275 LEU A C 1
ATOM 2286 O O . LEU A 1 275 ? -27.625 22.703 6.977 1 92.56 275 LEU A O 1
ATOM 2290 N N . THR A 1 276 ? -27.594 23.609 9.07 1 93.94 276 THR A N 1
ATOM 2291 C CA . THR A 1 276 ? -27.844 24.984 8.656 1 93.94 276 THR A CA 1
ATOM 2292 C C . THR A 1 276 ? -26.719 25.891 9.148 1 93.94 276 THR A C 1
ATOM 2294 O O . THR A 1 276 ? -25.984 25.547 10.062 1 93.94 276 THR A O 1
ATOM 2297 N N . LEU A 1 277 ? -26.641 27.016 8.445 1 94.75 277 LEU A N 1
ATOM 2298 C CA . LEU A 1 277 ? -25.625 27.984 8.859 1 94.75 277 LEU A CA 1
ATOM 2299 C C . LEU A 1 277 ? -25.844 28.422 10.297 1 94.75 277 LEU A C 1
ATOM 2301 O O . LEU A 1 277 ? -24.891 28.594 11.055 1 94.75 277 LEU A O 1
ATOM 2305 N N . SER A 1 278 ? -27.125 28.516 10.656 1 94.88 278 SER A N 1
ATOM 2306 C CA . SER A 1 278 ? -27.484 28.953 12 1 94.88 278 SER A CA 1
ATOM 2307 C C . SER A 1 278 ? -27.078 27.922 13.047 1 94.88 278 SER A C 1
ATOM 2309 O O . SER A 1 278 ? -26.453 28.281 14.055 1 94.88 278 SER A O 1
ATOM 2311 N N . SER A 1 279 ? -27.422 26.734 12.789 1 94 279 SER A N 1
ATOM 2312 C CA . SER A 1 279 ? -27.078 25.688 13.75 1 94 279 SER A CA 1
ATOM 2313 C C . SER A 1 279 ? -25.578 25.516 13.867 1 94 279 SER A C 1
ATOM 2315 O O . SER A 1 279 ? -25.047 25.266 14.953 1 94 279 SER A O 1
ATOM 2317 N N . LEU A 1 280 ? -24.875 25.703 12.781 1 93.12 280 LEU A N 1
ATOM 2318 C CA . LEU A 1 280 ? -23.422 25.578 12.766 1 93.12 280 LEU A CA 1
ATOM 2319 C C . LEU A 1 280 ? -22.766 26.719 13.539 1 93.12 280 LEU A C 1
ATOM 2321 O O . LEU A 1 280 ? -21.844 26.484 14.328 1 93.12 280 LEU A O 1
ATOM 2325 N N . ALA A 1 281 ? -23.266 27.859 13.289 1 92.56 281 ALA A N 1
ATOM 2326 C CA . ALA A 1 281 ? -22.766 29.031 13.984 1 92.56 281 ALA A CA 1
ATOM 2327 C C . ALA A 1 281 ? -22.969 28.922 15.492 1 92.56 281 ALA A C 1
ATOM 2329 O O . ALA A 1 281 ? -22.062 29.219 16.266 1 92.56 281 ALA A O 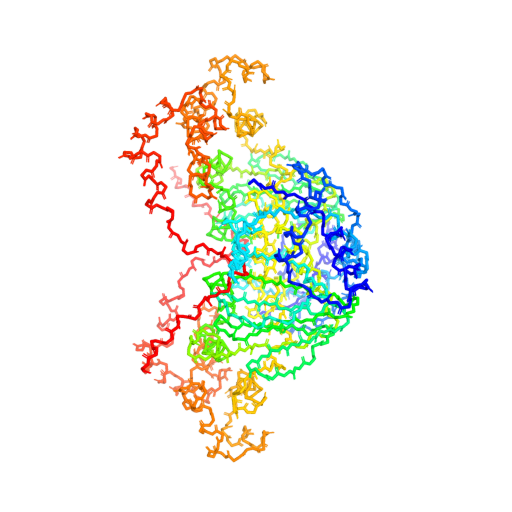1
ATOM 2330 N N . GLU A 1 282 ? -24.141 28.453 15.836 1 90.88 282 GLU A N 1
ATOM 2331 C CA . GLU A 1 282 ? -24.438 28.266 17.25 1 90.88 282 GLU A CA 1
ATOM 2332 C C . GLU A 1 282 ? -23.516 27.234 17.875 1 90.88 282 GLU A C 1
ATOM 2334 O O . GLU A 1 282 ? -23 27.438 18.984 1 90.88 282 GLU A O 1
ATOM 2339 N N . PHE A 1 283 ? -23.312 26.234 17.172 1 87.75 283 PHE A N 1
ATOM 2340 C CA . PHE A 1 283 ? -22.5 25.125 17.672 1 87.75 283 PHE A CA 1
ATOM 2341 C C . PHE A 1 283 ? -21.062 25.562 17.938 1 87.75 283 PHE A C 1
ATOM 2343 O O . PHE A 1 283 ? -20.453 25.172 18.922 1 87.75 283 PHE A O 1
ATOM 2350 N N . PHE A 1 284 ? -20.5 26.375 17.078 1 86 284 PHE A N 1
ATOM 2351 C CA . PHE A 1 284 ? -19.109 26.766 17.172 1 86 284 PHE A CA 1
ATOM 2352 C C . PHE A 1 284 ? -18.969 28.156 17.781 1 86 284 PHE A C 1
ATOM 2354 O O . PHE A 1 284 ? -17.891 28.734 17.781 1 86 284 PHE A O 1
ATOM 2361 N N . HIS A 1 285 ? -20.094 28.703 18.219 1 88 285 HIS A N 1
ATOM 2362 C CA . HIS A 1 285 ? -20.156 29.984 18.922 1 88 285 HIS A CA 1
ATOM 2363 C C . HIS A 1 285 ? -19.625 31.125 18.047 1 88 285 HIS A C 1
ATOM 2365 O O . HIS A 1 285 ? -18.812 31.922 18.5 1 88 285 HIS A O 1
ATOM 2371 N N . TYR A 1 286 ? -20.016 31.062 16.844 1 88.06 286 TYR A N 1
ATOM 2372 C CA . TYR A 1 286 ? -19.781 32.156 15.891 1 88.06 286 TYR A CA 1
ATOM 2373 C C . TYR A 1 286 ? -21.078 32.844 15.539 1 88.06 286 TYR A C 1
ATOM 2375 O O . TYR A 1 286 ? -22.172 32.312 15.742 1 88.06 286 TYR A O 1
ATOM 2383 N N . SER A 1 287 ? -20.906 34.125 15.141 1 92.88 287 SER A N 1
ATOM 2384 C CA . SER A 1 287 ? -22.031 34.75 14.461 1 92.88 287 SER A CA 1
ATOM 2385 C C . SER A 1 287 ? -22.188 34.219 13.039 1 92.88 287 SER A C 1
ATOM 2387 O O . SER A 1 287 ? -21.219 33.781 12.422 1 92.88 287 SER A O 1
ATOM 2389 N N . GLU A 1 288 ? -23.453 34.156 12.523 1 93.62 288 GLU A N 1
ATOM 2390 C CA . GLU A 1 288 ? -23.703 33.625 11.188 1 93.62 288 GLU A CA 1
ATOM 2391 C C . GLU A 1 288 ? -22.906 34.406 10.133 1 93.62 288 GLU A C 1
ATOM 2393 O O . GLU A 1 288 ? -22.281 33.781 9.266 1 93.62 288 GLU A O 1
ATOM 2398 N N . PRO A 1 289 ? -22.828 35.75 10.258 1 93.12 289 PRO A N 1
ATOM 2399 C CA . PRO A 1 289 ? -22.062 36.469 9.242 1 93.12 289 PRO A CA 1
ATOM 2400 C C . PRO A 1 289 ? -20.578 36.125 9.281 1 93.12 289 PRO A C 1
ATOM 2402 O O . PRO A 1 289 ? -19.953 35.938 8.234 1 93.12 289 PRO A O 1
ATOM 2405 N N . HIS A 1 290 ? -20.109 36.031 10.414 1 89.94 290 HIS A N 1
ATOM 2406 C CA . HIS A 1 290 ? -18.703 35.688 10.555 1 89.94 290 HIS A CA 1
ATOM 2407 C C . HIS A 1 290 ? -18.406 34.312 10 1 89.94 290 HIS A C 1
ATOM 2409 O O . HIS A 1 290 ? -17.438 34.125 9.258 1 89.94 290 HIS A O 1
ATOM 2415 N N . LEU A 1 291 ? -19.219 33.375 10.391 1 90.06 291 LEU A N 1
ATOM 2416 C CA . LEU A 1 291 ? -19.031 32 9.93 1 90.06 291 LEU A CA 1
ATOM 2417 C C . LEU A 1 291 ? -19.156 31.922 8.414 1 90.06 291 LEU A C 1
ATOM 2419 O O . LEU A 1 291 ? -18.406 31.203 7.758 1 90.06 291 LEU A O 1
ATOM 2423 N N . SER A 1 292 ? -20.109 32.562 7.895 1 91.25 292 SER A N 1
ATOM 2424 C CA . SER A 1 292 ? -20.312 32.594 6.449 1 91.25 292 SER A CA 1
ATOM 2425 C C . SER A 1 292 ? -19.078 33.094 5.73 1 91.25 292 SER A C 1
ATOM 2427 O O . SER A 1 292 ? -18.641 32.531 4.738 1 91.25 292 SER A O 1
ATOM 2429 N N . THR A 1 293 ? -18.516 34.156 6.242 1 87.88 293 THR A N 1
ATOM 2430 C CA . THR A 1 293 ? -17.312 34.75 5.664 1 87.88 293 THR A CA 1
ATOM 2431 C C . THR A 1 293 ? -16.125 33.781 5.781 1 87.88 293 THR A C 1
ATOM 2433 O O . THR A 1 293 ? -15.344 33.625 4.84 1 87.88 293 THR A O 1
ATOM 2436 N N . LEU A 1 294 ? -16.047 33.188 6.906 1 82.38 294 LEU A N 1
ATOM 2437 C CA . LEU A 1 294 ? -14.977 32.219 7.184 1 82.38 294 LEU A CA 1
ATOM 2438 C C . LEU A 1 294 ? -15.016 31.078 6.195 1 82.38 294 LEU A C 1
ATOM 2440 O O . LEU A 1 294 ? -13.977 30.672 5.664 1 82.38 294 LEU A O 1
ATOM 2444 N N . ILE A 1 295 ? -16.203 30.547 5.984 1 84.38 295 ILE A N 1
ATOM 2445 C CA . ILE A 1 295 ? -16.391 29.422 5.074 1 84.38 295 ILE A CA 1
ATOM 2446 C C . ILE A 1 295 ? -16.031 29.844 3.652 1 84.38 295 ILE A C 1
ATOM 2448 O O . ILE A 1 295 ? -15.266 29.172 2.971 1 84.38 295 ILE A O 1
ATOM 2452 N N . LYS A 1 296 ? -16.484 30.922 3.262 1 84.69 296 LYS A N 1
ATOM 2453 C CA . LYS A 1 296 ? -16.25 31.391 1.9 1 84.69 296 LYS A CA 1
ATOM 2454 C C . LYS A 1 296 ? -14.773 31.672 1.663 1 84.69 296 LYS A C 1
ATOM 2456 O O . LYS A 1 296 ? -14.234 31.312 0.615 1 84.69 296 LYS A O 1
ATOM 2461 N N . HIS A 1 297 ? -14.203 32.25 2.564 1 75.94 297 HIS A N 1
ATOM 2462 C CA . HIS A 1 297 ? -12.797 32.625 2.449 1 75.94 297 HIS A CA 1
ATOM 2463 C C . HIS A 1 297 ? -11.906 31.391 2.352 1 75.94 297 HIS A C 1
ATOM 2465 O O . HIS A 1 297 ? -10.93 31.375 1.6 1 75.94 297 HIS A O 1
ATOM 2471 N N . ASN A 1 298 ? -12.305 30.406 3.082 1 72.25 298 ASN A N 1
ATOM 2472 C CA . ASN A 1 298 ? -11.414 29.266 3.195 1 72.25 298 ASN A CA 1
ATOM 2473 C C . ASN A 1 298 ? -11.727 28.203 2.145 1 72.25 298 ASN A C 1
ATOM 2475 O O . ASN A 1 298 ? -10.859 27.406 1.781 1 72.25 298 ASN A O 1
ATOM 2479 N N . THR A 1 299 ? -12.977 28.203 1.689 1 75.38 299 THR A N 1
ATOM 2480 C CA . THR A 1 299 ? -13.352 27.141 0.768 1 75.38 299 THR A CA 1
ATOM 2481 C C . THR A 1 299 ? -13.617 27.703 -0.627 1 75.38 299 THR A C 1
ATOM 2483 O O . THR A 1 299 ? -13.703 26.938 -1.6 1 75.38 299 THR A O 1
ATOM 2486 N N . GLY A 1 300 ? -13.766 28.953 -0.697 1 75.69 300 GLY A N 1
ATOM 2487 C CA . GLY A 1 300 ? -14.133 29.578 -1.951 1 75.69 300 GLY A CA 1
ATOM 2488 C C . GLY A 1 300 ? -15.602 29.453 -2.283 1 75.69 300 GLY A C 1
ATOM 2489 O O . GLY A 1 300 ? -16.062 29.953 -3.309 1 75.69 300 GLY A O 1
ATOM 2490 N N . ARG A 1 301 ? -16.344 28.812 -1.418 1 84.5 301 ARG A N 1
ATOM 2491 C CA . ARG A 1 301 ? -17.766 28.578 -1.64 1 84.5 301 ARG A CA 1
ATOM 2492 C C . ARG A 1 301 ? -18.578 29.062 -0.451 1 84.5 301 ARG A C 1
ATOM 2494 O O . ARG A 1 301 ? -18.109 29.062 0.684 1 84.5 301 ARG A O 1
ATOM 2501 N N . SER A 1 302 ? -19.828 29.484 -0.779 1 90.94 302 SER A N 1
ATOM 2502 C CA . SER A 1 302 ? -20.75 29.797 0.303 1 90.94 302 SER A CA 1
ATOM 2503 C C . SER A 1 302 ? -21.188 28.516 1.028 1 90.94 302 SER A C 1
ATOM 2505 O O . SER A 1 302 ? -21.016 27.422 0.507 1 90.94 302 SER A O 1
ATOM 2507 N N . PHE A 1 303 ? -21.719 28.688 2.205 1 92.25 303 PHE A N 1
ATOM 2508 C CA . PHE A 1 303 ? -22.234 27.562 2.977 1 92.25 303 PHE A CA 1
ATOM 2509 C C . PHE A 1 303 ? -23.266 26.781 2.174 1 92.25 303 PHE A C 1
ATOM 2511 O O . PHE A 1 303 ? -23.219 25.562 2.104 1 92.25 303 PHE A O 1
ATOM 2518 N N . THR A 1 304 ? -24.141 27.5 1.568 1 91.31 304 THR A N 1
ATOM 2519 C CA . THR A 1 304 ? -25.219 26.875 0.813 1 91.31 304 THR A CA 1
ATOM 2520 C C . THR A 1 304 ? -24.672 26.078 -0.368 1 91.31 304 THR A C 1
ATOM 2522 O O . THR A 1 304 ? -25.109 24.953 -0.627 1 91.31 304 THR A O 1
ATOM 2525 N N . ASP A 1 305 ? -23.719 26.672 -1.026 1 89.19 305 ASP A N 1
ATOM 2526 C CA . ASP A 1 305 ? -23.094 25.984 -2.164 1 89.19 305 ASP A CA 1
ATOM 2527 C C . ASP A 1 305 ? -22.328 24.75 -1.713 1 89.19 305 ASP A C 1
ATOM 2529 O O . ASP A 1 305 ? -22.344 23.719 -2.391 1 89.19 305 ASP A O 1
ATOM 2533 N N . LEU A 1 306 ? -21.703 24.906 -0.625 1 88 306 LEU A N 1
ATOM 2534 C CA . LEU A 1 306 ? -20.938 23.797 -0.07 1 88 306 LEU A CA 1
ATOM 2535 C C . LEU A 1 306 ? -21.844 22.609 0.255 1 88 306 LEU A C 1
ATOM 2537 O O . LEU A 1 306 ? -21.531 21.469 -0.073 1 88 306 LEU A O 1
ATOM 2541 N N . ILE A 1 307 ? -22.953 22.906 0.88 1 90.31 307 ILE A N 1
ATOM 2542 C CA . ILE A 1 307 ? -23.922 21.875 1.252 1 90.31 307 ILE A CA 1
ATOM 2543 C C . ILE A 1 307 ? -24.469 21.203 -0.005 1 90.31 307 ILE A C 1
ATOM 2545 O O . ILE A 1 307 ? -24.562 19.984 -0.073 1 90.31 307 ILE A O 1
ATOM 2549 N N . LYS A 1 308 ? -24.75 22.031 -0.936 1 89.31 308 LYS A N 1
ATOM 2550 C CA . LYS A 1 308 ? -25.281 21.516 -2.195 1 89.31 308 LYS A CA 1
ATOM 2551 C C . LYS A 1 308 ? -24.297 20.547 -2.855 1 89.31 308 LYS A C 1
ATOM 2553 O O . LYS A 1 308 ? -24.688 19.484 -3.324 1 89.31 308 LYS A O 1
ATOM 2558 N N . GLU A 1 309 ? -23.141 20.953 -2.881 1 85.5 309 GLU A N 1
ATOM 2559 C CA . GLU A 1 309 ? -22.094 20.141 -3.496 1 85.5 309 GLU A CA 1
ATOM 2560 C C . GLU A 1 309 ? -21.938 18.797 -2.77 1 85.5 309 GLU A C 1
ATOM 2562 O O . GLU A 1 309 ? -21.812 17.75 -3.406 1 85.5 309 GLU A O 1
ATOM 2567 N N . LEU A 1 310 ? -21.875 18.844 -1.499 1 85.69 310 LEU A N 1
ATOM 2568 C CA . LEU A 1 310 ? -21.734 17.625 -0.697 1 85.69 310 LEU A CA 1
ATOM 2569 C C . LEU A 1 310 ? -22.906 16.688 -0.922 1 85.69 310 LEU A C 1
ATOM 2571 O O . LEU A 1 310 ? -22.719 15.477 -1.096 1 85.69 310 LEU A O 1
ATOM 2575 N N . ARG A 1 311 ? -24.125 17.234 -0.936 1 88.69 311 ARG A N 1
ATOM 2576 C CA . ARG A 1 311 ? -25.328 16.438 -1.154 1 88.69 311 ARG A CA 1
ATOM 2577 C C . ARG A 1 311 ? -25.297 15.773 -2.525 1 88.69 311 ARG A C 1
ATOM 2579 O O . ARG A 1 311 ? -25.562 14.57 -2.641 1 88.69 311 ARG A O 1
ATOM 2586 N N . ILE A 1 312 ? -24.906 16.5 -3.506 1 88 312 ILE A N 1
ATOM 2587 C CA . ILE A 1 312 ? -24.922 16.016 -4.875 1 88 312 ILE A CA 1
ATOM 2588 C C . ILE A 1 312 ? -23.844 14.953 -5.059 1 88 312 ILE A C 1
ATOM 2590 O O . ILE A 1 312 ? -24.062 13.93 -5.711 1 88 312 ILE A O 1
ATOM 2594 N N . ASN A 1 313 ? -22.719 15.203 -4.539 1 81.62 313 ASN A N 1
ATOM 2595 C CA . ASN A 1 313 ? -21.641 14.227 -4.625 1 81.62 313 ASN A CA 1
ATOM 2596 C C . ASN A 1 313 ? -22.047 12.891 -4.02 1 81.62 313 ASN A C 1
ATOM 2598 O O . ASN A 1 313 ? -21.797 11.836 -4.609 1 81.62 313 ASN A O 1
ATOM 2602 N N . ASP A 1 314 ? -22.609 12.953 -2.93 1 81.44 314 ASP A N 1
ATOM 2603 C CA . ASP A 1 314 ? -23.078 11.727 -2.285 1 81.44 314 ASP A CA 1
ATOM 2604 C C . ASP A 1 314 ? -24.188 11.07 -3.092 1 81.44 314 ASP A C 1
ATOM 2606 O O . ASP A 1 314 ? -24.25 9.844 -3.184 1 81.44 314 ASP A O 1
ATOM 2610 N N . ALA A 1 315 ? -25 11.883 -3.654 1 86.38 315 ALA A N 1
ATOM 2611 C CA . ALA A 1 315 ? -26.078 11.359 -4.48 1 86.38 315 ALA A CA 1
ATOM 2612 C C . ALA A 1 315 ? -25.531 10.586 -5.68 1 86.38 315 ALA A C 1
ATOM 2614 O O . ALA A 1 315 ? -26.031 9.516 -6.02 1 86.38 315 ALA A O 1
ATOM 2615 N N . ILE A 1 316 ? -24.531 11.133 -6.238 1 81.31 316 ILE A N 1
ATOM 2616 C CA . ILE A 1 316 ? -23.906 10.492 -7.391 1 81.31 316 ILE A CA 1
ATOM 2617 C C . ILE A 1 316 ? -23.375 9.117 -6.992 1 81.31 316 ILE A C 1
ATOM 2619 O O . ILE A 1 316 ? -23.578 8.133 -7.707 1 81.31 316 ILE A O 1
ATOM 2623 N N . ASN A 1 317 ? -22.719 9.141 -5.934 1 73.88 317 ASN A N 1
ATOM 2624 C CA . ASN A 1 317 ? -22.188 7.879 -5.43 1 73.88 317 ASN A CA 1
ATOM 2625 C C . ASN A 1 317 ? -23.297 6.844 -5.234 1 73.88 317 ASN A C 1
ATOM 2627 O O . ASN A 1 317 ? -23.125 5.68 -5.605 1 73.88 317 ASN A O 1
ATOM 2631 N N . LEU A 1 318 ? -24.359 7.238 -4.758 1 77.25 318 LEU A N 1
ATOM 2632 C CA . LEU A 1 318 ? -25.469 6.344 -4.5 1 77.25 318 LEU A CA 1
ATOM 2633 C C . LEU A 1 318 ? -26.156 5.93 -5.801 1 77.25 318 LEU A C 1
ATOM 2635 O O . LEU A 1 318 ? -26.547 4.773 -5.961 1 77.25 318 LEU A O 1
ATOM 2639 N N . LEU A 1 319 ? -26.188 6.859 -6.715 1 80.5 319 LEU A N 1
ATOM 2640 C CA . LEU A 1 319 ? -26.812 6.586 -8.008 1 80.5 319 LEU A CA 1
ATOM 2641 C C . LEU A 1 319 ? -26.031 5.535 -8.781 1 80.5 319 LEU A C 1
ATOM 2643 O O . LEU A 1 319 ? -26.609 4.633 -9.383 1 80.5 319 LEU A O 1
ATOM 2647 N N . VAL A 1 320 ? -24.734 5.656 -8.656 1 69.75 320 VAL A N 1
ATOM 2648 C CA . VAL A 1 320 ? -23.859 4.828 -9.484 1 69.75 320 VAL A CA 1
ATOM 2649 C C . VAL A 1 320 ? -23.641 3.475 -8.812 1 69.75 320 VAL A C 1
ATOM 2651 O O . VAL A 1 320 ? -23.531 2.449 -9.492 1 69.75 320 VAL A O 1
ATOM 2654 N N . ASN A 1 321 ? -23.734 3.498 -7.492 1 61.03 321 ASN A N 1
ATOM 2655 C CA . ASN A 1 321 ? -23.234 2.312 -6.797 1 61.03 321 ASN A CA 1
ATOM 2656 C C . ASN A 1 321 ? -24.375 1.572 -6.086 1 61.03 321 ASN A C 1
ATOM 2658 O O . ASN A 1 321 ? -24.141 0.536 -5.461 1 61.03 321 ASN A O 1
ATOM 2662 N N . THR A 1 322 ? -25.562 2.098 -6.145 1 64.12 322 THR A N 1
ATOM 2663 C CA . THR A 1 322 ? -26.688 1.444 -5.469 1 64.12 322 THR A CA 1
ATOM 2664 C C . THR A 1 322 ? -27.906 1.382 -6.383 1 64.12 322 THR A C 1
ATOM 2666 O O . THR A 1 322 ? -27.906 1.974 -7.465 1 64.12 322 THR A O 1
ATOM 2669 N N . ASN A 1 323 ? -28.781 0.568 -5.914 1 68.12 323 ASN A N 1
ATOM 2670 C CA . ASN A 1 323 ? -30.047 0.505 -6.621 1 68.12 323 ASN A CA 1
ATOM 2671 C C . ASN A 1 323 ? -31.141 1.247 -5.867 1 68.12 323 ASN A C 1
ATOM 2673 O O . ASN A 1 323 ? -32.344 0.976 -6.062 1 68.12 323 ASN A O 1
ATOM 2677 N N . MET A 1 324 ? -30.75 2.137 -5.07 1 79.5 324 MET A N 1
ATOM 2678 C CA . MET A 1 324 ? -31.719 2.91 -4.297 1 79.5 324 MET A CA 1
ATOM 2679 C C . MET A 1 324 ? -32.625 3.746 -5.215 1 79.5 324 MET A C 1
ATOM 2681 O O . MET A 1 324 ? -32.156 4.27 -6.227 1 79.5 324 MET A O 1
ATOM 2685 N N . LYS A 1 325 ? -33.875 3.779 -4.758 1 87.69 325 LYS A N 1
ATOM 2686 C CA . LYS A 1 325 ? -34.781 4.664 -5.496 1 87.69 325 LYS A CA 1
ATOM 2687 C C . LYS A 1 325 ? -34.312 6.117 -5.383 1 87.69 325 LYS A C 1
ATOM 2689 O O . LYS A 1 325 ? -33.719 6.516 -4.375 1 87.69 325 LYS A O 1
ATOM 2694 N N . VAL A 1 326 ? -34.625 6.871 -6.344 1 91.81 326 VAL A N 1
ATOM 2695 C CA . VAL A 1 326 ? -34.219 8.273 -6.395 1 91.81 326 VAL A CA 1
ATOM 2696 C C . VAL A 1 326 ? -34.781 9.016 -5.18 1 91.81 326 VAL A C 1
ATOM 2698 O O . VAL A 1 326 ? -34.125 9.875 -4.609 1 91.81 326 VAL A O 1
ATOM 2701 N N . SER A 1 327 ? -36 8.641 -4.77 1 93.12 327 SER A N 1
ATOM 2702 C CA . SER A 1 327 ? -36.625 9.297 -3.615 1 93.12 327 SER A CA 1
ATOM 2703 C C . SER A 1 327 ? -35.844 8.992 -2.336 1 93.12 327 SER A C 1
ATOM 2705 O O . SER A 1 327 ? -35.688 9.867 -1.484 1 93.12 327 SER A O 1
ATOM 2707 N N . GLN A 1 328 ? -35.406 7.855 -2.248 1 91 328 GLN A N 1
ATOM 2708 C CA . GLN A 1 328 ? -34.625 7.453 -1.081 1 91 328 GLN A CA 1
ATOM 2709 C C . GLN A 1 328 ? -33.281 8.164 -1.045 1 91 328 GLN A C 1
ATOM 2711 O O . GLN A 1 328 ? -32.812 8.578 0.021 1 91 328 GLN A O 1
ATOM 2716 N N . ILE A 1 329 ? -32.719 8.289 -2.238 1 91.94 329 ILE A N 1
ATOM 2717 C CA . ILE A 1 329 ? -31.438 8.984 -2.35 1 91.94 329 ILE A CA 1
ATOM 2718 C C . ILE A 1 329 ? -31.609 10.445 -1.953 1 91.94 329 ILE A C 1
ATOM 2720 O O . ILE A 1 329 ? -30.812 10.992 -1.197 1 91.94 329 ILE A O 1
ATOM 2724 N N . ALA A 1 330 ? -32.656 11.016 -2.396 1 94.12 330 ALA A N 1
ATOM 2725 C CA . ALA A 1 330 ? -32.969 12.406 -2.064 1 94.12 330 ALA A CA 1
ATOM 2726 C C . ALA A 1 330 ? -33.031 12.609 -0.555 1 94.12 330 ALA A C 1
ATOM 2728 O O . ALA A 1 330 ? -32.438 13.531 -0.006 1 94.12 330 ALA A O 1
ATOM 2729 N N . ASP A 1 331 ? -33.719 11.727 0.04 1 91.25 331 ASP A N 1
ATOM 2730 C CA . ASP A 1 331 ? -33.906 11.797 1.486 1 91.25 331 ASP A CA 1
ATOM 2731 C C . ASP A 1 331 ? -32.562 11.578 2.215 1 91.25 331 ASP A C 1
ATOM 2733 O O . ASP A 1 331 ? -32.25 12.289 3.176 1 91.25 331 ASP A O 1
ATOM 2737 N N . GLN A 1 332 ? -31.859 10.727 1.744 1 88.25 332 GLN A N 1
ATOM 2738 C CA . GLN A 1 332 ? -30.609 10.336 2.402 1 88.25 332 GLN A CA 1
ATOM 2739 C C . GLN A 1 332 ? -29.578 11.469 2.348 1 88.25 332 GLN A C 1
ATOM 2741 O O . GLN A 1 332 ? -28.812 11.656 3.287 1 88.25 332 GLN A O 1
ATOM 2746 N N . VAL A 1 333 ? -29.656 12.156 1.247 1 90.81 333 VAL A N 1
ATOM 2747 C CA . VAL A 1 333 ? -28.609 13.172 1.093 1 90.81 333 VAL A CA 1
ATOM 2748 C C . VAL A 1 333 ? -29.125 14.508 1.624 1 90.81 333 VAL A C 1
ATOM 2750 O O . VAL A 1 333 ? -28.391 15.508 1.615 1 90.81 333 VAL A O 1
ATOM 2753 N N . GLY A 1 334 ? -30.359 14.586 2.084 1 92.69 334 GLY A N 1
ATOM 2754 C CA . GLY A 1 334 ? -30.812 15.734 2.861 1 92.69 334 GLY A CA 1
ATOM 2755 C C . GLY A 1 334 ? -31.797 16.609 2.117 1 92.69 334 GLY A C 1
ATOM 2756 O O . GLY A 1 334 ? -32.031 17.766 2.494 1 92.69 334 GLY A O 1
ATOM 2757 N N . TYR A 1 335 ? -32.375 16.109 1.073 1 93.12 335 TYR A N 1
ATOM 2758 C CA . TYR A 1 335 ? -33.438 16.859 0.409 1 93.12 335 TYR A CA 1
ATOM 2759 C C . TYR A 1 335 ? -34.812 16.422 0.928 1 93.12 335 TYR A C 1
ATOM 2761 O O . TYR A 1 335 ? -35.031 15.242 1.2 1 93.12 335 TYR A O 1
ATOM 2769 N N . ASN A 1 336 ? -35.656 17.406 1.085 1 88.38 336 ASN A N 1
ATOM 2770 C CA . ASN A 1 336 ? -37 17.125 1.607 1 88.38 336 ASN A CA 1
ATOM 2771 C C . ASN A 1 336 ? -37.938 16.703 0.499 1 88.38 336 ASN A C 1
ATOM 2773 O O . ASN A 1 336 ? -39.062 16.297 0.771 1 88.38 336 ASN A O 1
ATOM 2777 N N . SER A 1 337 ? -37.469 16.844 -0.736 1 91.44 337 SER A N 1
ATOM 2778 C CA . SER A 1 337 ? -38.344 16.484 -1.868 1 91.44 337 SER A CA 1
ATOM 2779 C C . SER A 1 337 ? -37.5 15.922 -3.02 1 91.44 337 SER A C 1
ATOM 2781 O O . SER A 1 337 ? -36.5 16.5 -3.422 1 91.44 337 SER A O 1
ATOM 2783 N N . ALA A 1 338 ? -38.031 14.789 -3.564 1 93.19 338 ALA A N 1
ATOM 2784 C CA . ALA A 1 338 ? -37.375 14.18 -4.719 1 93.19 338 ALA A CA 1
ATOM 2785 C C . ALA A 1 338 ? -37.438 15.109 -5.926 1 93.19 338 ALA A C 1
ATOM 2787 O O . ALA A 1 338 ? -36.5 15.141 -6.723 1 93.19 338 ALA A O 1
ATOM 2788 N N . ASP A 1 339 ? -38.5 15.844 -5.906 1 93.44 339 ASP A N 1
ATOM 2789 C CA . ASP A 1 339 ? -38.656 16.781 -7.012 1 93.44 339 ASP A CA 1
ATOM 2790 C C . ASP A 1 339 ? -37.594 17.891 -6.945 1 93.44 339 ASP A C 1
ATOM 2792 O O . ASP A 1 339 ? -37 18.234 -7.961 1 93.44 339 ASP A O 1
ATOM 2796 N N . HIS A 1 340 ? -37.5 18.391 -5.762 1 94.31 340 HIS A N 1
ATOM 2797 C CA . HIS A 1 340 ? -36.469 19.422 -5.586 1 94.31 340 HIS A CA 1
ATOM 2798 C C . HIS A 1 340 ? -35.094 18.891 -5.883 1 94.31 340 HIS A C 1
ATOM 2800 O O . HIS A 1 340 ? -34.281 19.547 -6.555 1 94.31 340 HIS A O 1
ATOM 2806 N N . PHE A 1 341 ? -34.844 17.734 -5.359 1 95.38 341 PHE A N 1
ATOM 2807 C CA . PHE A 1 341 ? -33.562 17.078 -5.629 1 95.38 341 PHE A CA 1
ATOM 2808 C C . PHE A 1 341 ? -33.344 16.922 -7.129 1 95.38 341 PHE A C 1
ATOM 2810 O O . PHE A 1 341 ? -32.281 17.266 -7.641 1 95.38 341 PHE A O 1
ATOM 2817 N N . SER A 1 342 ? -34.25 16.469 -7.828 1 94.25 342 SER A N 1
ATOM 2818 C CA . SER A 1 342 ? -34.156 16.219 -9.266 1 94.25 342 SER A CA 1
ATOM 2819 C C . SER A 1 342 ? -33.906 17.516 -10.031 1 94.25 342 SER A C 1
ATOM 2821 O O . SER A 1 342 ? -33.125 17.531 -10.992 1 94.25 342 SER A O 1
ATOM 2823 N N . ARG A 1 343 ? -34.5 18.547 -9.57 1 93.31 343 ARG A N 1
ATOM 2824 C CA . ARG A 1 343 ? -34.344 19.844 -10.211 1 93.31 343 ARG A CA 1
ATOM 2825 C C . ARG A 1 343 ? -32.906 20.344 -10.023 1 93.31 343 ARG A C 1
ATOM 2827 O O . ARG A 1 343 ? -32.281 20.812 -10.984 1 93.31 343 ARG A O 1
ATOM 2834 N N . VAL A 1 344 ? -32.5 20.281 -8.852 1 93.62 344 VAL A N 1
ATOM 2835 C CA . VAL A 1 344 ? -31.156 20.75 -8.539 1 93.62 344 VAL A CA 1
ATOM 2836 C C . VAL A 1 344 ? -30.141 19.922 -9.32 1 93.62 344 VAL A C 1
ATOM 2838 O O . VAL A 1 344 ? -29.203 20.469 -9.906 1 93.62 344 VAL A O 1
ATOM 2841 N N . PHE A 1 345 ? -30.297 18.578 -9.359 1 94.69 345 PHE A N 1
ATOM 2842 C CA . PHE A 1 345 ? -29.406 17.656 -10.055 1 94.69 345 PHE A CA 1
ATOM 2843 C C . PHE A 1 345 ? -29.344 17.984 -11.547 1 94.69 345 PHE A C 1
ATOM 2845 O O . PHE A 1 345 ? -28.266 18.094 -12.125 1 94.69 345 PHE A O 1
ATOM 2852 N N . ARG A 1 346 ? -30.453 18.234 -12.086 1 92.31 346 ARG A N 1
ATOM 2853 C CA . ARG A 1 346 ? -30.547 18.578 -13.5 1 92.31 346 ARG A CA 1
ATOM 2854 C C . ARG A 1 346 ? -29.859 19.906 -13.789 1 92.31 346 ARG A C 1
ATOM 2856 O O . ARG A 1 346 ? -29.266 20.078 -14.859 1 92.31 346 ARG A O 1
ATOM 2863 N N . GLY A 1 347 ? -30.047 20.75 -12.891 1 92.12 347 GLY A N 1
ATOM 2864 C CA . GLY A 1 347 ? -29.375 22.031 -13.039 1 92.12 347 GLY A CA 1
ATOM 2865 C C . GLY A 1 347 ? -27.859 21.922 -13.109 1 92.12 347 GLY A C 1
ATOM 2866 O O . GLY A 1 347 ? -27.219 22.672 -13.836 1 92.12 347 GLY A O 1
ATOM 2867 N N . ILE A 1 348 ? -27.344 20.969 -12.477 1 88.5 348 ILE A N 1
ATOM 2868 C CA . ILE A 1 348 ? -25.891 20.812 -12.367 1 88.5 348 ILE A CA 1
ATOM 2869 C C . ILE A 1 348 ? -25.391 19.906 -13.477 1 88.5 348 ILE A C 1
ATOM 2871 O O . ILE A 1 348 ? -24.406 20.219 -14.156 1 88.5 348 ILE A O 1
ATOM 2875 N N . TYR A 1 349 ? -26.078 18.719 -13.789 1 88 349 TYR A N 1
ATOM 2876 C CA . TYR A 1 349 ? -25.547 17.672 -14.664 1 88 349 TYR A CA 1
ATOM 2877 C C . TYR A 1 349 ? -26.281 17.656 -16 1 88 349 TYR A C 1
ATOM 2879 O O . TYR A 1 349 ? -25.906 16.922 -16.906 1 88 349 TYR A O 1
ATOM 2887 N N . LYS A 1 350 ? -27.297 18.438 -16.062 1 90.25 350 LYS A N 1
ATOM 2888 C CA . LYS A 1 350 ? -28.062 18.609 -17.281 1 90.25 350 LYS A CA 1
ATOM 2889 C C . LYS A 1 350 ? -28.75 17.312 -17.703 1 90.25 350 LYS A C 1
ATOM 2891 O O . LYS A 1 350 ? -29.031 17.094 -18.875 1 90.25 350 LYS A O 1
ATOM 2896 N N . GLU A 1 351 ? -28.891 16.375 -16.891 1 90.31 351 GLU A N 1
ATOM 2897 C CA . GLU A 1 351 ? -29.656 15.141 -17.016 1 90.31 351 GLU A CA 1
ATOM 2898 C C . GLU A 1 351 ? -30.297 14.75 -15.688 1 90.31 351 GLU A C 1
ATOM 2900 O O . GLU A 1 351 ? -29.891 15.25 -14.633 1 90.31 351 GLU A O 1
ATOM 2905 N N . SER A 1 352 ? -31.359 13.914 -15.812 1 92.75 352 SER A N 1
ATOM 2906 C CA . SER A 1 352 ? -32 13.484 -14.578 1 92.75 352 SER A CA 1
ATOM 2907 C C . SER A 1 352 ? -31.141 12.484 -13.82 1 92.75 352 SER A C 1
ATOM 2909 O O . SER A 1 352 ? -30.25 11.852 -14.398 1 92.75 352 SER A O 1
ATOM 2911 N N . PRO A 1 353 ? -31.406 12.367 -12.523 1 92.88 353 PRO A N 1
ATOM 2912 C CA . PRO A 1 353 ? -30.688 11.352 -11.766 1 92.88 353 PRO A CA 1
ATOM 2913 C C . PRO A 1 353 ? -30.797 9.961 -12.375 1 92.88 353 PRO A C 1
ATOM 2915 O O . PRO A 1 353 ? -29.812 9.219 -12.438 1 92.88 353 PRO A O 1
ATOM 2918 N N . LEU A 1 354 ? -31.922 9.641 -12.867 1 89.25 354 LEU A N 1
ATOM 2919 C CA . LEU A 1 354 ? -32.156 8.328 -13.453 1 89.25 354 LEU A CA 1
ATOM 2920 C C . LEU A 1 354 ? -31.344 8.164 -14.742 1 89.25 354 LEU A C 1
ATOM 2922 O O . LEU A 1 354 ? -30.797 7.09 -15.008 1 89.25 354 LEU A O 1
ATOM 2926 N N . GLU A 1 355 ? -31.328 9.164 -15.547 1 88.12 355 GLU A N 1
ATOM 2927 C CA . GLU A 1 355 ? -30.547 9.148 -16.766 1 88.12 355 GLU A CA 1
ATOM 2928 C C . GLU A 1 355 ? -29.047 9.016 -16.453 1 88.12 355 GLU A C 1
ATOM 2930 O O . GLU A 1 355 ? -28.328 8.289 -17.156 1 88.12 355 GLU A O 1
ATOM 2935 N N . TYR A 1 356 ? -28.688 9.734 -15.438 1 87.88 356 TYR A N 1
ATOM 2936 C CA . TYR A 1 356 ? -27.281 9.672 -15.031 1 87.88 356 TYR A CA 1
ATOM 2937 C C . TYR A 1 356 ? -26.891 8.25 -14.633 1 87.88 356 TYR A C 1
ATOM 2939 O O . TYR A 1 356 ? -25.844 7.758 -15.039 1 87.88 356 TYR A O 1
ATOM 2947 N N . ARG A 1 357 ? -27.656 7.664 -13.859 1 82.5 357 ARG A N 1
ATOM 2948 C CA . ARG A 1 357 ? -27.438 6.285 -13.43 1 82.5 357 ARG A CA 1
ATOM 2949 C C . ARG A 1 357 ? -27.312 5.355 -14.633 1 82.5 357 ARG A C 1
ATOM 2951 O O . ARG A 1 357 ? -26.422 4.508 -14.68 1 82.5 357 ARG A O 1
ATOM 2958 N N . LYS A 1 358 ? -28.125 5.434 -15.539 1 78.62 358 LYS A N 1
ATOM 2959 C CA . LYS A 1 358 ? -28.141 4.578 -16.719 1 78.62 358 LYS A CA 1
ATOM 2960 C C . LYS A 1 358 ? -26.844 4.73 -17.516 1 78.62 358 LYS A C 1
ATOM 2962 O O . LYS A 1 358 ? -26.312 3.754 -18.047 1 78.62 358 LYS A O 1
ATOM 2967 N N . LYS A 1 359 ? -26.453 5.918 -17.609 1 74.12 359 LYS A N 1
ATOM 2968 C CA . LYS A 1 359 ? -25.266 6.238 -18.391 1 74.12 359 LYS A CA 1
ATOM 2969 C C . LYS A 1 359 ? -24 5.797 -17.672 1 74.12 359 LYS A C 1
ATOM 2971 O O . LYS A 1 359 ? -23 5.449 -18.312 1 74.12 359 LYS A O 1
ATOM 2976 N N . HIS A 1 360 ? -23.984 5.973 -16.516 1 61.56 360 HIS A N 1
ATOM 2977 C CA . HIS A 1 360 ? -22.734 5.844 -15.773 1 61.56 360 HIS A CA 1
ATOM 2978 C C . HIS A 1 360 ? -22.703 4.543 -14.977 1 61.56 360 HIS A C 1
ATOM 2980 O O . HIS A 1 360 ? -21.688 4.203 -14.375 1 61.56 360 HIS A O 1
ATOM 2986 N N . SER A 1 361 ? -23.906 4.164 -14.922 1 56.03 361 SER A N 1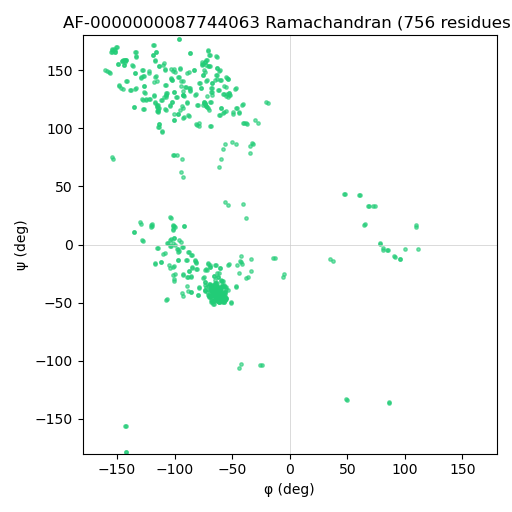
ATOM 2987 C CA . SER A 1 361 ? -23.859 2.852 -14.281 1 56.03 361 SER A CA 1
ATOM 2988 C C . SER A 1 361 ? -22.938 1.897 -15.031 1 56.03 361 SER A C 1
ATOM 2990 O O . SER A 1 361 ? -23.219 1.528 -16.172 1 56.03 361 SER A O 1
ATOM 2992 N N . GLN A 1 362 ? -21.828 2.523 -15.539 1 47.62 362 GLN A N 1
ATOM 2993 C CA . GLN A 1 362 ? -20.797 1.933 -16.375 1 47.62 362 GLN A CA 1
ATOM 2994 C C . GLN A 1 362 ? -20.719 0.424 -16.172 1 47.62 362 GLN A C 1
ATOM 2996 O O . GLN A 1 362 ? -20.688 -0.344 -17.125 1 47.62 362 GLN A O 1
ATOM 3001 N N . GLU A 1 363 ? -19.656 0.048 -15.414 1 43.28 363 GLU A N 1
ATOM 3002 C CA . GLU A 1 363 ? -18.594 -0.955 -15.359 1 43.28 363 GLU A CA 1
ATOM 3003 C C . GLU A 1 363 ? -19.156 -2.326 -14.984 1 43.28 363 GLU A C 1
ATOM 3005 O O . GLU A 1 363 ? -20.141 -2.422 -14.25 1 43.28 363 GLU A O 1
ATOM 3010 N N . GLU A 1 364 ? -18.75 -3.186 -15.883 1 43.72 364 GLU A N 1
ATOM 3011 C CA . GLU A 1 364 ? -18.906 -4.594 -15.539 1 43.72 364 GLU A CA 1
ATOM 3012 C C . GLU A 1 364 ? -18.75 -4.809 -14.031 1 43.72 364 GLU A C 1
ATOM 3014 O O . GLU A 1 364 ? -17.719 -4.441 -13.453 1 43.72 364 GLU A O 1
ATOM 3019 N N . GLN A 1 365 ? -19.766 -4.66 -13.375 1 47.62 365 GLN A N 1
ATOM 3020 C CA . GLN A 1 365 ? -19.891 -4.887 -11.938 1 47.62 365 GLN A CA 1
ATOM 3021 C C . GLN A 1 365 ? -18.938 -5.977 -11.461 1 47.62 365 GLN A C 1
ATOM 3023 O O . GLN A 1 365 ? -18.844 -7.035 -12.086 1 47.62 365 GLN A O 1
ATOM 3028 N N . PHE A 1 366 ? -17.906 -5.59 -10.773 1 49.06 366 PHE A N 1
ATOM 3029 C CA . PHE A 1 366 ? -17.125 -6.605 -10.078 1 49.06 366 PHE A CA 1
ATOM 3030 C C . PHE A 1 366 ? -18.016 -7.512 -9.258 1 49.06 366 PHE A C 1
ATOM 3032 O O . PHE A 1 366 ? -18.641 -7.07 -8.289 1 49.06 366 PHE A O 1
ATOM 3039 N N . LYS A 1 367 ? -18.484 -8.539 -9.867 1 51.97 367 LYS A N 1
ATOM 3040 C CA . LYS A 1 367 ? -19.344 -9.516 -9.203 1 51.97 367 LYS A CA 1
ATOM 3041 C C . LYS A 1 367 ? -18.547 -10.727 -8.734 1 51.97 367 LYS A C 1
ATOM 3043 O O . LYS A 1 367 ? -18.484 -11.742 -9.422 1 51.97 367 LYS A O 1
ATOM 3048 N N . PRO A 1 368 ? -17.828 -10.406 -7.555 1 55.72 368 PRO A N 1
ATOM 3049 C CA . PRO A 1 368 ? -17.109 -11.594 -7.09 1 55.72 368 PRO A CA 1
ATOM 3050 C C . PRO A 1 368 ? -18.031 -12.789 -6.871 1 55.72 368 PRO A C 1
ATOM 3052 O O . PRO A 1 368 ? -19.219 -12.609 -6.59 1 55.72 368 PRO A O 1
ATOM 3055 N N . PHE A 1 369 ? -17.812 -13.891 -7.383 1 55.44 369 PHE A N 1
ATOM 3056 C CA . PHE A 1 369 ? -18.453 -15.18 -7.172 1 55.44 369 PHE A CA 1
ATOM 3057 C C . PHE A 1 369 ? -19.469 -15.469 -8.281 1 55.44 369 PHE A C 1
ATOM 3059 O O . PHE A 1 369 ? -20.266 -16.391 -8.172 1 55.44 369 PHE A O 1
ATOM 3066 N N . GLN A 1 370 ? -19.641 -14.375 -9.242 1 53.44 370 GLN A N 1
ATOM 3067 C CA . GLN A 1 370 ? -20.5 -14.703 -10.375 1 53.44 370 GLN A CA 1
ATOM 3068 C C . GLN A 1 370 ? -19.828 -15.688 -11.32 1 53.44 370 GLN A C 1
ATOM 3070 O O . GLN A 1 370 ? -18.672 -15.477 -11.719 1 53.44 370 GLN A O 1
ATOM 3075 N N . LYS A 1 371 ? -20.5 -16.828 -11.398 1 56.81 3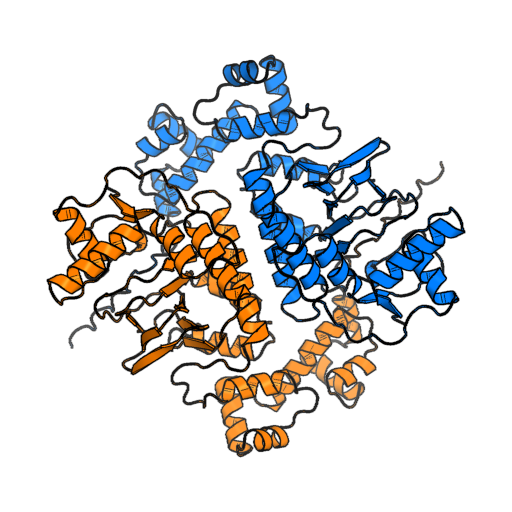71 LYS A N 1
ATOM 3076 C CA . LYS A 1 371 ? -20.047 -17.797 -12.398 1 56.81 371 LYS A CA 1
ATOM 3077 C C . LYS A 1 371 ? -20.406 -17.328 -13.812 1 56.81 371 LYS A C 1
ATOM 3079 O O . LYS A 1 371 ? -21.5 -16.797 -14.023 1 56.81 371 LYS A O 1
ATOM 3084 N N . GLU A 1 372 ? -19.5 -17.078 -14.766 1 51.41 372 GLU A N 1
ATOM 3085 C CA . GLU A 1 372 ? -19.891 -16.828 -16.156 1 51.41 372 GLU A CA 1
ATOM 3086 C C . GLU A 1 372 ? -20.609 -18.031 -16.75 1 51.41 372 GLU A C 1
ATOM 3088 O O . GLU A 1 372 ? -20.156 -19.172 -16.625 1 51.41 372 GLU A O 1
ATOM 3093 N N . GLU A 1 373 ? -21.828 -17.891 -17 1 46.53 373 GLU A N 1
ATOM 3094 C CA . GLU A 1 373 ? -22.547 -18.922 -17.719 1 46.53 373 GLU A CA 1
ATOM 3095 C C . GLU A 1 373 ? -21.922 -19.219 -19.078 1 46.53 373 GLU A C 1
ATOM 3097 O O . GLU A 1 373 ? -21.5 -18.297 -19.781 1 46.53 373 GLU A O 1
ATOM 3102 N N . GLN A 1 374 ? -21.375 -20.375 -19.312 1 42.44 374 GLN A N 1
ATOM 3103 C CA . GLN A 1 374 ? -21.016 -20.781 -20.656 1 42.44 374 GLN A CA 1
ATOM 3104 C C . GLN A 1 374 ? -22.172 -20.562 -21.625 1 42.44 374 GLN A C 1
ATOM 3106 O O . GLN A 1 374 ? -23.312 -20.953 -21.344 1 42.44 374 GLN A O 1
ATOM 3111 N N . PRO A 1 375 ? -22.094 -19.688 -22.531 1 39.62 375 PRO A N 1
ATOM 3112 C CA . PRO A 1 375 ? -23.141 -19.781 -23.547 1 39.62 375 PRO A CA 1
ATOM 3113 C C . PRO A 1 375 ? -23.344 -21.219 -24.031 1 39.62 375 PRO A C 1
ATOM 3115 O O . PRO A 1 375 ? -22.375 -21.969 -24.188 1 39.62 375 PRO A O 1
ATOM 3118 N N . ARG A 1 376 ? -24.562 -21.969 -23.875 1 40.44 376 ARG A N 1
ATOM 3119 C CA . ARG A 1 376 ? -24.922 -23.203 -24.547 1 40.44 376 ARG A CA 1
ATOM 3120 C C . ARG A 1 376 ? -24.484 -23.203 -26 1 40.44 376 ARG A C 1
ATOM 3122 O O . ARG A 1 376 ? -24.766 -22.25 -26.734 1 40.44 376 ARG A O 1
ATOM 3129 N N . ARG A 1 377 ? -23.406 -23.938 -26.375 1 36.38 377 ARG A N 1
ATOM 3130 C CA . ARG A 1 377 ? -23.219 -24.203 -27.797 1 36.38 377 ARG A CA 1
ATOM 3131 C C . ARG A 1 377 ? -24.547 -24.531 -28.469 1 36.38 377 ARG A C 1
ATOM 3133 O O . ARG A 1 377 ? -25.375 -25.266 -27.906 1 36.38 377 ARG A O 1
ATOM 3140 N N . PRO A 1 378 ? -24.922 -23.734 -29.438 1 31.62 378 PRO A N 1
ATOM 3141 C CA . PRO A 1 378 ? -26.062 -24.219 -30.219 1 31.62 378 PRO A CA 1
ATOM 3142 C C . PRO A 1 378 ? -25.938 -25.703 -30.562 1 31.62 378 PRO A C 1
ATOM 3144 O O . PRO A 1 378 ? -24.844 -26.203 -30.766 1 31.62 378 PRO A O 1
ATOM 3147 N N . SER A 1 379 ? -26.844 -26.578 -29.984 1 27.75 379 SER A N 1
ATOM 3148 C CA . SER A 1 379 ? -27.031 -27.891 -30.594 1 27.75 379 SER A CA 1
ATOM 3149 C C . SER A 1 379 ? -26.969 -27.797 -32.125 1 27.75 379 SER A C 1
ATOM 3151 O O . SER A 1 379 ? -27.703 -27.047 -32.75 1 27.75 379 SER A O 1
ATOM 3153 N N . LEU A 1 380 ? -25.828 -28.219 -32.75 1 25.05 380 LEU A N 1
ATOM 3154 C CA . LEU A 1 380 ? -26.125 -28.734 -34.062 1 25.05 380 LEU A CA 1
ATOM 3155 C C . LEU A 1 380 ? -27.047 -29.953 -33.969 1 25.05 380 LEU A C 1
ATOM 3157 O O . LEU A 1 380 ? -26.875 -30.812 -33.125 1 25.05 380 LEU A O 1
ATOM 3161 N N . MET B 1 1 ? -34.625 -7.707 -0.087 1 66.44 1 MET B N 1
ATOM 3162 C CA . MET B 1 1 ? -34.125 -7.016 1.104 1 66.44 1 MET B CA 1
ATOM 3163 C C . MET B 1 1 ? -32.875 -7.68 1.64 1 66.44 1 MET B C 1
ATOM 3165 O O . MET B 1 1 ? -32.75 -8.906 1.603 1 66.44 1 MET B O 1
ATOM 3169 N N . ASN B 1 2 ? -31.906 -6.91 2.066 1 75.25 2 ASN B N 1
ATOM 3170 C CA . ASN B 1 2 ? -30.672 -7.434 2.658 1 75.25 2 ASN B CA 1
ATOM 3171 C C . ASN B 1 2 ? -30.938 -8.109 3.998 1 75.25 2 ASN B C 1
ATOM 3173 O O . ASN B 1 2 ? -31.797 -7.668 4.762 1 75.25 2 ASN B O 1
ATOM 3177 N N . LYS B 1 3 ? -30.359 -9.219 4.125 1 84.94 3 LYS B N 1
ATOM 3178 C CA . LYS B 1 3 ? -30.344 -9.938 5.398 1 84.94 3 LYS B CA 1
ATOM 3179 C C . LYS B 1 3 ? -28.922 -10.07 5.938 1 84.94 3 LYS B C 1
ATOM 3181 O O . LYS B 1 3 ? -27.953 -9.773 5.23 1 84.94 3 LYS B O 1
ATOM 3186 N N . TYR B 1 4 ? -28.859 -10.445 7.242 1 85.56 4 TYR B N 1
ATOM 3187 C CA . TYR B 1 4 ? -27.547 -10.422 7.867 1 85.56 4 TYR B CA 1
ATOM 3188 C C . TYR B 1 4 ? -27.297 -11.688 8.68 1 85.56 4 TYR B C 1
ATOM 3190 O O . TYR B 1 4 ? -28.234 -12.25 9.25 1 85.56 4 TYR B O 1
ATOM 3198 N N . ILE B 1 5 ? -26.062 -12.062 8.695 1 91.38 5 ILE B N 1
ATOM 3199 C CA . ILE B 1 5 ? -25.609 -13.172 9.531 1 91.38 5 ILE B CA 1
ATOM 3200 C C . ILE B 1 5 ? -24.109 -13.031 9.812 1 91.38 5 ILE B C 1
ATOM 3202 O O . ILE B 1 5 ? -23.375 -12.508 8.977 1 91.38 5 ILE B O 1
ATOM 3206 N N . SER B 1 6 ? -23.688 -13.477 10.969 1 92.06 6 SER B N 1
ATOM 3207 C CA . SER B 1 6 ? -22.25 -13.445 11.211 1 92.06 6 SER B CA 1
ATOM 3208 C C . SER B 1 6 ? -21.531 -14.57 10.477 1 92.06 6 SER B C 1
ATOM 3210 O O . SER B 1 6 ? -22.125 -15.617 10.211 1 92.06 6 SER B O 1
ATOM 3212 N N . TYR B 1 7 ? -20.266 -14.383 10.18 1 92.75 7 TYR B N 1
ATOM 3213 C CA . TYR B 1 7 ? -19.469 -15.414 9.539 1 92.75 7 TYR B CA 1
ATOM 3214 C C . TYR B 1 7 ? -19.453 -16.688 10.367 1 92.75 7 TYR B C 1
ATOM 3216 O O . TYR B 1 7 ? -19.547 -17.797 9.828 1 92.75 7 TYR B O 1
ATOM 3224 N N . GLY B 1 8 ? -19.297 -16.438 11.633 1 94.75 8 GLY B N 1
ATOM 3225 C CA . GLY B 1 8 ? -19.266 -17.578 12.531 1 94.75 8 GLY B CA 1
ATOM 3226 C C . GLY B 1 8 ? -20.547 -18.391 12.516 1 94.75 8 GLY B C 1
ATOM 3227 O O . GLY B 1 8 ? -20.516 -19.625 12.422 1 94.75 8 GLY B O 1
ATOM 3228 N N . GLU B 1 9 ? -21.672 -17.719 12.641 1 95.44 9 GLU B N 1
ATOM 3229 C CA . GLU B 1 9 ? -22.953 -18.391 12.625 1 95.44 9 GLU B CA 1
ATOM 3230 C C . GLU B 1 9 ? -23.188 -19.094 11.289 1 95.44 9 GLU B C 1
ATOM 3232 O O . GLU B 1 9 ? -23.672 -20.234 11.25 1 95.44 9 GLU B O 1
ATOM 3237 N N . PHE B 1 10 ? -22.875 -18.438 10.266 1 94.81 10 PHE B N 1
ATOM 3238 C CA . PHE B 1 10 ? -23 -19.047 8.938 1 94.81 10 PHE B CA 1
ATOM 3239 C C . PHE B 1 10 ? -22.188 -20.328 8.852 1 94.81 10 PHE B C 1
ATOM 3241 O O . PHE B 1 10 ? -22.703 -21.375 8.422 1 94.81 10 PHE B O 1
ATOM 3248 N N . GLN B 1 11 ? -20.922 -20.219 9.273 1 96.25 11 GLN B N 1
ATOM 3249 C CA . GLN B 1 11 ? -20.031 -21.375 9.219 1 96.25 11 GLN B CA 1
ATOM 3250 C C . GLN B 1 11 ? -20.547 -22.516 10.102 1 96.25 11 GLN B C 1
ATOM 3252 O O . GLN B 1 11 ? -20.422 -23.688 9.75 1 96.25 11 GLN B O 1
ATOM 3257 N N . ASN B 1 12 ? -21.109 -22.172 11.203 1 96.81 12 ASN B N 1
ATOM 3258 C CA . ASN B 1 12 ? -21.688 -23.172 12.086 1 96.81 12 ASN B CA 1
ATOM 3259 C C . ASN B 1 12 ? -22.859 -23.906 11.414 1 96.81 12 ASN B C 1
ATOM 3261 O O . ASN B 1 12 ? -23 -25.125 11.555 1 96.81 12 ASN B O 1
ATOM 3265 N N . HIS B 1 13 ? -23.672 -23.172 10.766 1 96.81 13 HIS B N 1
ATOM 3266 C CA . HIS B 1 13 ? -24.797 -23.781 10.062 1 96.81 13 HIS B CA 1
ATOM 3267 C C . HIS B 1 13 ? -24.312 -24.719 8.953 1 96.81 13 HIS B C 1
ATOM 3269 O O . HIS B 1 13 ? -24.891 -25.781 8.734 1 96.81 13 HIS B O 1
ATOM 3275 N N . MET B 1 14 ? -23.281 -24.344 8.234 1 96.19 14 MET B N 1
ATOM 3276 C CA . MET B 1 14 ? -22.688 -25.188 7.207 1 96.19 14 MET B CA 1
ATOM 3277 C C . MET B 1 14 ? -22.234 -26.516 7.797 1 96.19 14 MET B C 1
ATOM 3279 O O . MET B 1 14 ? -22.531 -27.578 7.258 1 96.19 14 MET B O 1
ATOM 3283 N N . ARG B 1 15 ? -21.531 -26.406 8.891 1 96.56 15 ARG B N 1
ATOM 3284 C CA . ARG B 1 15 ? -21 -27.594 9.562 1 96.56 15 ARG B CA 1
ATOM 3285 C C . ARG B 1 15 ? -22.125 -28.484 10.078 1 96.56 15 ARG B C 1
ATOM 3287 O O . ARG B 1 15 ? -22.094 -29.703 9.891 1 96.56 15 ARG B O 1
ATOM 3294 N N . ARG B 1 16 ? -23.078 -27.859 10.688 1 96.31 16 ARG B N 1
ATOM 3295 C CA . ARG B 1 16 ? -24.203 -28.609 11.258 1 96.31 16 ARG B CA 1
ATOM 3296 C C . ARG B 1 16 ? -24.984 -29.328 10.172 1 96.31 16 ARG B C 1
ATOM 3298 O O . ARG B 1 16 ? -25.391 -30.484 10.344 1 96.31 16 ARG B O 1
ATOM 3305 N N . TYR B 1 17 ? -25.234 -28.609 9.188 1 96 17 TYR B N 1
ATOM 3306 C CA . TYR B 1 17 ? -25.969 -29.203 8.078 1 96 17 TYR B CA 1
ATOM 3307 C C . TYR B 1 17 ? -25.25 -30.438 7.539 1 96 17 TYR B C 1
ATOM 3309 O O . TYR B 1 17 ? -25.875 -31.469 7.32 1 96 17 TYR B O 1
ATOM 3317 N N . TYR B 1 18 ? -24 -30.359 7.328 1 95.69 18 TYR B N 1
ATOM 3318 C CA . TYR B 1 18 ? -23.188 -31.469 6.84 1 95.69 18 TYR B CA 1
ATOM 3319 C C . TYR B 1 18 ? -23.203 -32.625 7.832 1 95.69 18 TYR B C 1
ATOM 3321 O O . TYR B 1 18 ? -23.391 -33.781 7.445 1 95.69 18 TYR B O 1
ATOM 3329 N N . ASN B 1 19 ? -23.016 -32.312 9.07 1 96 19 ASN B N 1
ATOM 3330 C CA . ASN B 1 19 ? -22.953 -33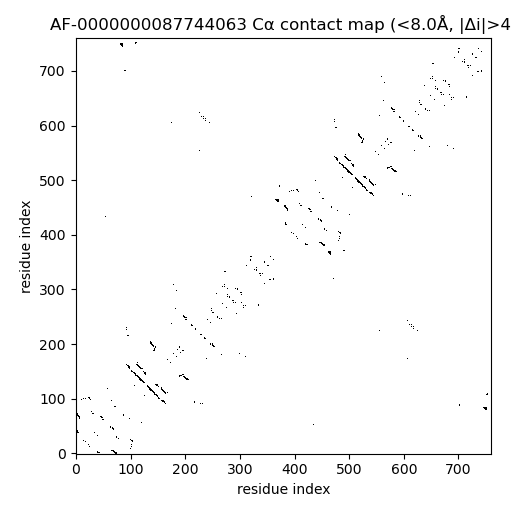.344 10.102 1 96 19 ASN B CA 1
ATOM 3331 C C . ASN B 1 19 ? -24.281 -34.125 10.227 1 96 19 ASN B C 1
ATOM 3333 O O . ASN B 1 19 ? -24.281 -35.312 10.477 1 96 19 ASN B O 1
ATOM 3337 N N . GLN B 1 20 ? -25.328 -33.406 10.039 1 95.75 20 GLN B N 1
ATOM 3338 C CA . GLN B 1 20 ? -26.656 -33.969 10.25 1 95.75 20 GLN B CA 1
ATOM 3339 C C . GLN B 1 20 ? -27.141 -34.688 8.992 1 95.75 20 GLN B C 1
ATOM 3341 O O . GLN B 1 20 ? -27.75 -35.75 9.078 1 95.75 20 GLN B O 1
ATOM 3346 N N . SER B 1 21 ? -26.906 -34.156 7.871 1 94.25 21 SER B N 1
ATOM 3347 C CA . SER B 1 21 ? -27.484 -34.656 6.641 1 94.25 21 SER B CA 1
ATOM 3348 C C . SER B 1 21 ? -26.484 -35.5 5.855 1 94.25 21 SER B C 1
ATOM 3350 O O . SER B 1 21 ? -26.859 -36.281 4.984 1 94.25 21 SER B O 1
ATOM 3352 N N . GLY B 1 22 ? -25.188 -35.25 6.039 1 93.81 22 GLY B N 1
ATOM 3353 C CA . GLY B 1 22 ? -24.141 -35.875 5.23 1 93.81 22 GLY B CA 1
ATOM 3354 C C . GLY B 1 22 ? -23.953 -35.188 3.885 1 93.81 22 GLY B C 1
ATOM 3355 O O . GLY B 1 22 ? -23.078 -35.594 3.105 1 93.81 22 GLY B O 1
ATOM 3356 N N . ASN B 1 23 ? -24.797 -34.25 3.67 1 94.94 23 ASN B N 1
ATOM 3357 C CA . ASN B 1 23 ? -24.75 -33.531 2.389 1 94.94 23 ASN B CA 1
ATOM 3358 C C . ASN B 1 23 ? -24.062 -32.188 2.514 1 94.94 23 ASN B C 1
ATOM 3360 O O . ASN B 1 23 ? -24.062 -31.578 3.584 1 94.94 23 ASN B O 1
ATOM 3364 N N . LYS B 1 24 ? -23.484 -31.828 1.416 1 95.75 24 LYS B N 1
ATOM 3365 C CA . LYS B 1 24 ? -22.859 -30.5 1.33 1 95.75 24 LYS B CA 1
ATOM 3366 C C . LYS B 1 24 ? -23.672 -29.578 0.427 1 95.75 24 LYS B C 1
ATOM 3368 O O . LYS B 1 24 ? -24.344 -30.031 -0.491 1 95.75 24 LYS B O 1
ATOM 3373 N N . VAL B 1 25 ? -23.594 -28.281 0.741 1 93.75 25 VAL B N 1
ATOM 3374 C CA . VAL B 1 25 ? -24.344 -27.297 -0.031 1 93.75 25 VAL B CA 1
ATOM 3375 C C . VAL B 1 25 ? -23.438 -26.109 -0.375 1 93.75 25 VAL B C 1
ATOM 3377 O O . VAL B 1 25 ? -22.375 -25.938 0.229 1 93.75 25 VAL B O 1
ATOM 3380 N N . GLN B 1 26 ? -23.891 -25.391 -1.364 1 91 26 GLN B N 1
ATOM 3381 C CA . GLN B 1 26 ? -23.188 -24.172 -1.726 1 91 26 GLN B CA 1
ATOM 3382 C C . GLN B 1 26 ? -23.672 -22.984 -0.885 1 91 26 GLN B C 1
ATOM 3384 O O . GLN B 1 26 ? -24.703 -23.062 -0.222 1 91 26 GLN B O 1
ATOM 3389 N N . PHE B 1 27 ? -22.891 -21.938 -0.926 1 87.38 27 PHE B N 1
ATOM 3390 C CA . PHE B 1 27 ? -23.141 -20.734 -0.143 1 87.38 27 PHE B CA 1
ATOM 3391 C C . PHE B 1 27 ? -24.578 -20.25 -0.338 1 87.38 27 PHE B C 1
ATOM 3393 O O . PHE B 1 27 ? -25.312 -20.047 0.634 1 87.38 27 PHE B O 1
ATOM 3400 N N . ILE B 1 28 ? -24.969 -20.141 -1.519 1 83.81 28 ILE B N 1
ATOM 3401 C CA . ILE B 1 28 ? -26.281 -19.578 -1.831 1 83.81 28 ILE B CA 1
ATOM 3402 C C . ILE B 1 28 ? -27.375 -20.531 -1.344 1 83.81 28 ILE B C 1
ATOM 3404 O O . ILE B 1 28 ? -28.438 -20.078 -0.898 1 83.81 28 ILE B O 1
ATOM 3408 N N . GLU B 1 29 ? -27.156 -21.797 -1.502 1 89.06 29 GLU B N 1
ATOM 3409 C CA . GLU B 1 29 ? -28.109 -22.797 -1.034 1 89.06 29 GLU B CA 1
ATOM 3410 C C . GLU B 1 29 ? -28.312 -22.703 0.475 1 89.06 29 GLU B C 1
ATOM 3412 O O . GLU B 1 29 ? -29.438 -22.797 0.964 1 89.06 29 GLU B O 1
ATOM 3417 N N . MET B 1 30 ? -27.234 -22.5 1.148 1 91.69 30 MET B N 1
ATOM 3418 C CA . MET B 1 30 ? -27.312 -22.344 2.598 1 91.69 30 MET B CA 1
ATOM 3419 C C . MET B 1 30 ? -28.047 -21.047 2.969 1 91.69 30 MET B C 1
ATOM 3421 O O . MET B 1 30 ? -28.891 -21.047 3.869 1 91.69 30 MET B O 1
ATOM 3425 N N . ILE B 1 31 ? -27.75 -20 2.258 1 89.31 31 ILE B N 1
ATOM 3426 C CA . ILE B 1 31 ? -28.406 -18.719 2.539 1 89.31 31 ILE B CA 1
ATOM 3427 C C . ILE B 1 31 ? -29.906 -18.844 2.342 1 89.31 31 ILE B C 1
ATOM 3429 O O . ILE B 1 31 ? -30.688 -18.359 3.162 1 89.31 31 ILE B O 1
ATOM 3433 N N . ASN B 1 32 ? -30.281 -19.5 1.311 1 89.06 32 ASN B N 1
ATOM 3434 C CA . ASN B 1 32 ? -31.703 -19.719 1.054 1 89.06 32 ASN B CA 1
ATOM 3435 C C . ASN B 1 32 ? -32.344 -20.578 2.137 1 89.06 32 ASN B C 1
ATOM 3437 O O . ASN B 1 32 ? -33.438 -20.297 2.582 1 89.06 32 ASN B O 1
ATOM 3441 N N . TYR B 1 33 ? -31.609 -21.609 2.445 1 92.44 33 TYR B N 1
ATOM 3442 C CA . TYR B 1 33 ? -32.062 -22.484 3.52 1 92.44 33 TYR B CA 1
ATOM 3443 C C . TYR B 1 33 ? -32.281 -21.703 4.809 1 92.44 33 TYR B C 1
ATOM 3445 O O . TYR B 1 33 ? -33.312 -21.859 5.477 1 92.44 33 TYR B O 1
ATOM 3453 N N . LEU B 1 34 ? -31.391 -20.812 5.137 1 94.19 34 LEU B N 1
ATOM 3454 C CA . LEU B 1 34 ? -31.453 -20.031 6.363 1 94.19 34 LEU B CA 1
ATOM 3455 C C . LEU B 1 34 ? -32.594 -19.016 6.293 1 94.19 34 LEU B C 1
ATOM 3457 O O . LEU B 1 34 ? -33.25 -18.734 7.297 1 94.19 34 LEU B O 1
ATOM 3461 N N . GLU B 1 35 ? -32.812 -18.5 5.141 1 91.81 35 GLU B N 1
ATOM 3462 C CA . GLU B 1 35 ? -33.875 -17.531 4.953 1 91.81 35 GLU B CA 1
ATOM 3463 C C . GLU B 1 35 ? -35.25 -18.188 5.16 1 91.81 35 GLU B C 1
ATOM 3465 O O . GLU B 1 35 ? -36.094 -17.641 5.879 1 91.81 35 GLU B O 1
ATOM 3470 N N . VAL B 1 36 ? -35.469 -19.219 4.527 1 92.75 36 VAL B N 1
ATOM 3471 C CA . VAL B 1 36 ? -36.75 -19.938 4.59 1 92.75 36 VAL B CA 1
ATOM 3472 C C . VAL B 1 36 ? -37.031 -20.344 6.031 1 92.75 36 VAL B C 1
ATOM 3474 O O . VAL B 1 36 ? -38.188 -20.344 6.453 1 92.75 36 VAL B O 1
ATOM 3477 N N . ASN B 1 37 ? -36.031 -20.594 6.766 1 94.44 37 ASN B N 1
ATOM 3478 C CA . ASN B 1 37 ? -36.219 -21.047 8.141 1 94.44 37 ASN B CA 1
ATOM 3479 C C . ASN B 1 37 ? -36.125 -19.891 9.133 1 94.44 37 ASN B C 1
ATOM 3481 O O . ASN B 1 37 ? -36.062 -20.109 10.344 1 94.44 37 ASN B O 1
ATOM 3485 N N . GLY B 1 38 ? -35.969 -18.688 8.664 1 93.12 38 GLY B N 1
ATOM 3486 C CA . GLY B 1 38 ? -36.031 -17.5 9.484 1 93.12 38 GLY B CA 1
ATOM 3487 C C . GLY B 1 38 ? -34.812 -17.312 10.344 1 93.12 38 GLY B C 1
ATOM 3488 O O . GLY B 1 38 ? -34.875 -16.812 11.469 1 93.12 38 GLY B O 1
ATOM 3489 N N . MET B 1 39 ? -33.688 -17.734 9.82 1 94.5 39 MET B N 1
ATOM 3490 C CA . MET B 1 39 ? -32.5 -17.75 10.648 1 94.5 39 MET B CA 1
ATOM 3491 C C . MET B 1 39 ? -31.578 -16.578 10.289 1 94.5 39 MET B C 1
ATOM 3493 O O . MET B 1 39 ? -30.453 -16.484 10.797 1 94.5 39 MET B O 1
ATOM 3497 N N . LEU B 1 40 ? -32.031 -15.711 9.359 1 93.75 40 LEU B N 1
ATOM 3498 C CA . LEU B 1 40 ? -31.281 -14.508 9 1 93.75 40 LEU B CA 1
ATOM 3499 C C . LEU B 1 40 ? -31.859 -13.289 9.711 1 93.75 40 LEU B C 1
ATOM 3501 O O . LEU B 1 40 ? -33.031 -13.25 10.023 1 93.75 40 LEU B O 1
ATOM 3505 N N . LEU B 1 41 ? -30.984 -12.367 9.992 1 91.38 41 LEU B N 1
ATOM 3506 C CA . LEU B 1 41 ? -31.391 -11.148 10.688 1 91.38 41 LEU B CA 1
ATOM 3507 C C . LEU B 1 41 ? -31.859 -10.086 9.703 1 91.38 41 LEU B C 1
ATOM 3509 O O . LEU B 1 41 ? -31.281 -9.938 8.625 1 91.38 41 LEU B O 1
ATOM 3513 N N . ASP B 1 42 ? -32.781 -9.258 10.086 1 88.12 42 ASP B N 1
ATOM 3514 C CA . ASP B 1 42 ? -33.344 -8.195 9.242 1 88.12 42 ASP B CA 1
ATOM 3515 C C . ASP B 1 42 ? -32.531 -6.906 9.391 1 88.12 42 ASP B C 1
ATOM 3517 O O . ASP B 1 42 ? -32.531 -6.066 8.492 1 88.12 42 ASP B O 1
ATOM 3521 N N . GLU B 1 43 ? -31.984 -6.855 10.562 1 83.44 43 GLU B N 1
ATOM 3522 C CA . GLU B 1 43 ? -31.172 -5.68 10.844 1 83.44 43 GLU B CA 1
ATOM 3523 C C . GLU B 1 43 ? -29.703 -6.062 11.086 1 83.44 43 GLU B C 1
ATOM 3525 O O . GLU B 1 43 ? -29.422 -7.109 11.672 1 83.44 43 GLU B O 1
ATOM 3530 N N . ARG B 1 44 ? -28.859 -5.172 10.617 1 80.56 44 ARG B N 1
ATOM 3531 C CA . ARG B 1 44 ? -27.438 -5.434 10.812 1 80.56 44 ARG B CA 1
ATOM 3532 C C . ARG B 1 44 ? -27.062 -5.324 12.281 1 80.56 44 ARG B C 1
ATOM 3534 O O . ARG B 1 44 ? -27.234 -4.27 12.898 1 80.56 44 ARG B O 1
ATOM 3541 N N . PRO B 1 45 ? -26.531 -6.34 12.812 1 83.69 45 PRO B N 1
ATOM 3542 C CA . PRO B 1 45 ? -26.125 -6.262 14.219 1 83.69 45 PRO B CA 1
ATOM 3543 C C . PRO B 1 45 ? -24.875 -5.422 14.43 1 83.69 45 PRO B C 1
ATOM 3545 O O . PRO B 1 45 ? -24.109 -5.188 13.484 1 83.69 45 PRO B O 1
ATOM 3548 N N . GLU B 1 46 ? -24.75 -4.922 15.68 1 80.38 46 GLU B N 1
ATOM 3549 C CA . GLU B 1 46 ? -23.531 -4.203 16.016 1 80.38 46 GLU B CA 1
ATOM 3550 C C . GLU B 1 46 ? -22.312 -5.141 16.031 1 80.38 46 GLU B C 1
ATOM 3552 O O . GLU B 1 46 ? -22.406 -6.262 16.531 1 80.38 46 GLU B O 1
ATOM 3557 N N . LEU B 1 47 ? -21.297 -4.695 15.359 1 76.44 47 LEU B N 1
ATOM 3558 C CA . LEU B 1 47 ? -20.078 -5.477 15.281 1 76.44 47 LEU B CA 1
ATOM 3559 C C . LEU B 1 47 ? -19.234 -5.289 16.531 1 76.44 47 LEU B C 1
ATOM 3561 O O . LEU B 1 47 ? -18.953 -4.156 16.938 1 76.44 47 LEU B O 1
ATOM 3565 N N . VAL B 1 48 ? -18.969 -6.418 17.266 1 80.88 48 VAL B N 1
ATOM 3566 C CA . VAL B 1 48 ? -18 -6.418 18.344 1 80.88 48 VAL B CA 1
ATOM 3567 C C . VAL B 1 48 ? -16.812 -7.309 17.969 1 80.88 48 VAL B C 1
ATOM 3569 O O . VAL B 1 48 ? -16.906 -8.539 18.031 1 80.88 48 VAL B O 1
ATOM 3572 N N . MET B 1 49 ? -15.828 -6.668 17.641 1 84.75 49 MET B N 1
ATOM 3573 C CA . MET B 1 49 ? -14.664 -7.422 17.172 1 84.75 49 MET B CA 1
ATOM 3574 C C . MET B 1 49 ? -13.711 -7.715 18.328 1 84.75 49 MET B C 1
ATOM 3576 O O . MET B 1 49 ? -13.32 -6.805 19.062 1 84.75 49 MET B O 1
ATOM 3580 N N . PRO B 1 50 ? -13.336 -8.969 18.484 1 86.5 50 PRO B N 1
ATOM 3581 C CA . PRO B 1 50 ? -12.297 -9.281 19.469 1 86.5 50 PRO B CA 1
ATOM 3582 C C . PRO B 1 50 ? -10.953 -8.641 19.125 1 86.5 50 PRO B C 1
ATOM 3584 O O . PRO B 1 50 ? -10.711 -8.273 17.984 1 86.5 50 PRO B O 1
ATOM 3587 N N . TYR B 1 51 ? -10.164 -8.602 20.203 1 85.19 51 TYR B N 1
ATOM 3588 C CA . TYR B 1 51 ? -8.828 -8.062 20 1 85.19 51 TYR B CA 1
ATOM 3589 C C . TYR B 1 51 ? -7.953 -9.023 19.219 1 85.19 51 TYR B C 1
ATOM 3591 O O . TYR B 1 51 ? -8.031 -10.242 19.406 1 85.19 51 TYR B O 1
ATOM 3599 N N . TRP B 1 52 ? -7.152 -8.422 18.344 1 87.81 52 TRP B N 1
ATOM 3600 C CA . TRP B 1 52 ? -6.145 -9.195 17.625 1 87.81 52 TRP B CA 1
ATOM 3601 C C . TRP B 1 52 ? -4.926 -8.336 17.297 1 87.81 52 TRP B C 1
ATOM 3603 O O . TRP B 1 52 ? -4.992 -7.109 17.344 1 87.81 52 TRP B O 1
ATOM 3613 N N . ASN B 1 53 ? -3.777 -8.961 17.125 1 83.56 53 ASN B N 1
ATOM 3614 C CA . ASN B 1 53 ? -2.559 -8.32 16.641 1 83.56 53 ASN B CA 1
ATOM 3615 C C . ASN B 1 53 ? -1.771 -9.242 15.711 1 83.56 53 ASN B C 1
ATOM 3617 O O . ASN B 1 53 ? -2.244 -10.328 15.359 1 83.56 53 ASN B O 1
ATOM 3621 N N . SER B 1 54 ? -0.651 -8.805 15.242 1 80.81 54 SER B N 1
ATOM 3622 C CA . SER B 1 54 ? 0.126 -9.531 14.242 1 80.81 54 SER B CA 1
ATOM 3623 C C . SER B 1 54 ? 0.63 -10.859 14.797 1 80.81 54 SER B C 1
ATOM 3625 O O . SER B 1 54 ? 0.972 -11.766 14.031 1 80.81 54 SER B O 1
ATOM 3627 N N . GLU B 1 55 ? 0.628 -11.016 16.109 1 82.75 55 GLU B N 1
ATOM 3628 C CA . GLU B 1 55 ? 1.134 -12.242 16.719 1 82.75 55 GLU B CA 1
ATOM 3629 C C . GLU B 1 55 ? -0.003 -13.203 17.047 1 82.75 55 GLU B C 1
ATOM 3631 O O . GLU B 1 55 ? 0.238 -14.328 17.484 1 82.75 55 GLU B O 1
ATOM 3636 N N . SER B 1 56 ? -1.188 -12.75 16.812 1 91.06 56 SER B N 1
ATOM 3637 C CA . SER B 1 56 ? -2.334 -13.609 17.094 1 91.06 56 SER B CA 1
ATOM 3638 C C . SER B 1 56 ? -2.268 -14.891 16.266 1 91.06 56 SER B C 1
ATOM 3640 O O . SER B 1 56 ? -1.902 -14.867 15.094 1 91.06 56 SER B O 1
ATOM 3642 N N . THR B 1 57 ? -2.66 -15.953 16.875 1 93.69 57 THR B N 1
ATOM 3643 C CA . THR B 1 57 ? -2.713 -17.234 16.188 1 93.69 57 THR B CA 1
ATOM 3644 C C . THR B 1 57 ? -3.846 -17.25 15.164 1 93.69 57 THR B C 1
ATOM 3646 O O . THR B 1 57 ? -4.676 -16.344 15.133 1 93.69 57 THR B O 1
ATOM 3649 N N . THR B 1 58 ? -3.777 -18.266 14.344 1 95.12 58 THR B N 1
ATOM 3650 C CA . THR B 1 58 ? -4.848 -18.406 13.359 1 95.12 58 THR B CA 1
ATOM 3651 C C . THR B 1 58 ? -6.191 -18.625 14.055 1 95.12 58 THR B C 1
ATOM 3653 O O . THR B 1 58 ? -7.211 -18.078 13.617 1 95.12 58 THR B O 1
ATOM 3656 N N . GLU B 1 59 ? -6.195 -19.359 15.109 1 95 59 GLU B N 1
ATOM 3657 C CA . GLU B 1 59 ? -7.414 -19.594 15.883 1 95 59 GLU B CA 1
ATOM 3658 C C . GLU B 1 59 ? -7.98 -18.297 16.438 1 95 59 GLU B C 1
ATOM 3660 O O . GLU B 1 59 ? -9.188 -18.062 16.375 1 95 59 GLU B O 1
ATOM 3665 N N . GLU B 1 60 ? -7.148 -17.5 17 1 95.56 60 GLU B N 1
ATOM 3666 C CA . GLU B 1 60 ? -7.566 -16.203 17.547 1 95.56 60 GLU B CA 1
ATOM 3667 C C . GLU B 1 60 ? -8.141 -15.305 16.453 1 95.56 60 GLU B C 1
ATOM 3669 O O . GLU B 1 60 ? -9.156 -14.641 16.656 1 95.56 60 GLU B O 1
ATOM 3674 N N . PHE B 1 61 ? -7.504 -15.32 15.344 1 96.62 61 PHE B N 1
ATOM 3675 C CA . PHE B 1 61 ? -7.973 -14.461 14.266 1 96.62 61 PHE B CA 1
ATOM 3676 C C . PHE B 1 61 ? -9.258 -15.008 13.648 1 96.62 61 PHE B C 1
ATOM 3678 O O . PHE B 1 61 ? -10.109 -14.242 13.203 1 96.62 61 PHE B O 1
ATOM 3685 N N . ASN B 1 62 ? -9.398 -16.297 13.633 1 96.25 62 ASN B N 1
ATOM 3686 C CA . ASN B 1 62 ? -10.656 -16.891 13.188 1 96.25 62 ASN B CA 1
ATOM 3687 C C . ASN B 1 62 ? -11.836 -16.375 14.016 1 96.25 62 ASN B C 1
ATOM 3689 O O . ASN B 1 62 ? -12.938 -16.203 13.492 1 96.25 62 ASN B O 1
ATOM 3693 N N . LYS B 1 63 ? -11.609 -16.156 15.289 1 95.81 63 LYS B N 1
ATOM 3694 C CA . LYS B 1 63 ? -12.656 -15.602 16.141 1 95.81 63 LYS B CA 1
ATOM 3695 C C . LYS B 1 63 ? -13.023 -14.188 15.695 1 95.81 63 LYS B C 1
ATOM 3697 O O . LYS B 1 63 ? -14.18 -13.781 15.797 1 95.81 63 LYS B O 1
ATOM 3702 N N . VAL B 1 64 ? -12.023 -13.492 15.289 1 95.69 64 VAL B N 1
ATOM 3703 C CA . VAL B 1 64 ? -12.25 -12.156 14.758 1 95.69 64 VAL B CA 1
ATOM 3704 C C . VAL B 1 64 ? -13.125 -12.25 13.5 1 95.69 64 VAL B C 1
ATOM 3706 O O . VAL B 1 64 ? -14.133 -11.555 13.391 1 95.69 64 VAL B O 1
ATOM 3709 N N . ILE B 1 65 ? -12.766 -13.141 12.594 1 95.62 65 ILE B N 1
ATOM 3710 C CA . ILE B 1 65 ? -13.531 -13.32 11.359 1 95.62 65 ILE B CA 1
ATOM 3711 C C . ILE B 1 65 ? -14.953 -13.75 11.695 1 95.62 65 ILE B C 1
ATOM 3713 O O . ILE B 1 65 ? -15.914 -13.273 11.086 1 95.62 65 ILE B O 1
ATOM 3717 N N . ASP B 1 66 ? -15.078 -14.555 12.68 1 95.62 66 ASP B N 1
ATOM 3718 C CA . ASP B 1 66 ? -16.391 -15.07 13.07 1 95.62 66 ASP B CA 1
ATOM 3719 C C . ASP B 1 66 ? -17.312 -13.945 13.516 1 95.62 66 ASP B C 1
ATOM 3721 O O . ASP B 1 66 ? -18.531 -14.047 13.383 1 95.62 66 ASP B O 1
ATOM 3725 N N . SER B 1 67 ? -16.75 -12.93 14 1 94.19 67 SER B N 1
ATOM 3726 C CA . SER B 1 67 ? -17.547 -11.82 14.516 1 94.19 67 SER B CA 1
ATOM 3727 C C . SER B 1 67 ? -18 -10.898 13.391 1 94.19 67 SER B C 1
ATOM 3729 O O . SER B 1 67 ? -18.891 -10.062 13.586 1 94.19 67 SER B O 1
ATOM 3731 N N . LEU B 1 68 ? -17.438 -10.992 12.211 1 90.44 68 LEU B N 1
ATOM 3732 C CA . LEU B 1 68 ? -17.797 -10.133 11.086 1 90.44 68 LEU B CA 1
ATOM 3733 C C . LEU B 1 68 ? -19.203 -10.453 10.586 1 90.44 68 LEU B C 1
ATOM 3735 O O . LEU B 1 68 ? -19.672 -11.586 10.727 1 90.44 68 LEU B O 1
ATOM 3739 N N . ILE B 1 69 ? -19.828 -9.43 9.992 1 85 69 ILE B N 1
ATOM 3740 C CA . ILE B 1 69 ? -21.219 -9.578 9.57 1 85 69 ILE B CA 1
ATOM 3741 C C . ILE B 1 69 ? -21.281 -9.688 8.047 1 85 69 ILE B C 1
ATOM 3743 O O . ILE B 1 69 ? -20.719 -8.852 7.336 1 85 69 ILE B O 1
ATOM 3747 N N . LEU B 1 70 ? -21.938 -10.68 7.613 1 83.44 70 LEU B N 1
ATOM 3748 C CA . LEU B 1 70 ? -22.203 -10.883 6.191 1 83.44 70 LEU B CA 1
ATOM 3749 C C . LEU B 1 70 ? -23.531 -10.25 5.785 1 83.44 70 LEU B C 1
ATOM 3751 O O . LEU B 1 70 ? -24.547 -10.422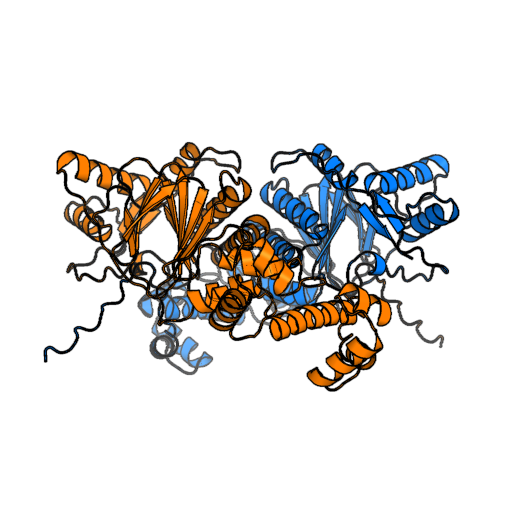 6.469 1 83.44 70 LEU B O 1
ATOM 3755 N N . THR B 1 71 ? -23.516 -9.461 4.793 1 77.44 71 THR B N 1
ATOM 3756 C CA . THR B 1 71 ? -24.719 -8.969 4.16 1 77.44 71 THR B CA 1
ATOM 3757 C C . THR B 1 71 ? -25.125 -9.852 2.986 1 77.44 71 THR B C 1
ATOM 3759 O O . THR B 1 71 ? -24.359 -10.008 2.029 1 77.44 71 THR B O 1
ATOM 3762 N N . VAL B 1 72 ? -26.312 -10.445 3.113 1 78.75 72 VAL B N 1
ATOM 3763 C CA . VAL B 1 72 ? -26.719 -11.398 2.09 1 78.75 72 VAL B CA 1
ATOM 3764 C C . VAL B 1 72 ? -28.094 -11.016 1.533 1 78.75 72 VAL B C 1
ATOM 3766 O O . VAL B 1 72 ? -28.906 -10.406 2.232 1 78.75 72 VAL B O 1
ATOM 3769 N N . THR B 1 73 ? -28.312 -11.242 0.255 1 73.31 73 THR B N 1
ATOM 3770 C CA . THR B 1 73 ? -29.609 -11.078 -0.392 1 73.31 73 THR B CA 1
ATOM 3771 C C . THR B 1 73 ? -30.156 -12.422 -0.867 1 73.31 73 THR B C 1
ATOM 3773 O O . THR B 1 73 ? -29.719 -12.945 -1.894 1 73.31 73 THR B O 1
ATOM 3776 N N . PRO B 1 74 ? -31.078 -12.883 -0.016 1 68.81 74 PRO B N 1
ATOM 3777 C CA . PRO B 1 74 ? -31.656 -14.172 -0.411 1 68.81 74 PRO B CA 1
ATOM 3778 C C . PRO B 1 74 ? -32.344 -14.125 -1.766 1 68.81 74 PRO B C 1
ATOM 3780 O O . PRO B 1 74 ? -32.938 -13.094 -2.123 1 68.81 74 PRO B O 1
ATOM 3783 N N . MET B 1 75 ? -31.953 -14.82 -2.783 1 60.97 75 MET B N 1
ATOM 3784 C CA . MET B 1 75 ? -32.531 -14.805 -4.117 1 60.97 75 MET B CA 1
ATOM 3785 C C . MET B 1 75 ? -33.594 -15.914 -4.258 1 60.97 75 MET B C 1
ATOM 3787 O O . MET B 1 75 ? -33.5 -16.953 -3.598 1 60.97 75 MET B O 1
ATOM 3791 N N . GLU B 1 76 ? -34.875 -15.562 -4.844 1 50.12 76 GLU B N 1
ATOM 3792 C CA . GLU B 1 76 ? -35.812 -16.609 -5.191 1 50.12 76 GLU B CA 1
ATOM 3793 C C . GLU B 1 76 ? -35.125 -17.797 -5.844 1 50.12 76 GLU B C 1
ATOM 3795 O O . GLU B 1 76 ? -35.344 -18.953 -5.445 1 50.12 76 GLU B O 1
ATOM 3800 N N . SER B 1 77 ? -35.219 -17.969 -7.242 1 41.62 77 SER B N 1
ATOM 3801 C CA . SER B 1 77 ? -34.875 -19.156 -8.016 1 41.62 77 SER B CA 1
ATOM 3802 C C . SER B 1 77 ? -33.344 -19.328 -8.133 1 41.62 77 SER B C 1
ATOM 3804 O O . SER B 1 77 ? -32.625 -18.359 -8.273 1 41.62 77 SER B O 1
ATOM 3806 N N . ALA B 1 78 ? -32.969 -20.547 -7.641 1 38.28 78 ALA B N 1
ATOM 3807 C CA . ALA B 1 78 ? -31.641 -21.125 -7.711 1 38.28 78 ALA B CA 1
ATOM 3808 C C . ALA B 1 78 ? -30.969 -20.797 -9.047 1 38.28 78 ALA B C 1
ATOM 3810 O O . ALA B 1 78 ? -31.047 -21.594 -9.992 1 38.28 78 ALA B O 1
ATOM 3811 N N . THR B 1 79 ? -31.344 -19.797 -9.703 1 36.44 79 THR B N 1
ATOM 3812 C CA . THR B 1 79 ? -30.547 -19.859 -10.93 1 36.44 79 THR B CA 1
ATOM 3813 C C . THR B 1 79 ? -29.062 -19.969 -10.609 1 36.44 79 THR B C 1
ATOM 3815 O O . THR B 1 79 ? -28.609 -19.5 -9.562 1 36.44 79 THR B O 1
ATOM 3818 N N . SER B 1 80 ? -28.453 -20.922 -11.211 1 34.12 80 SER B N 1
ATOM 3819 C CA . SER B 1 80 ? -27.094 -21.438 -11.062 1 34.12 80 SER B CA 1
ATOM 3820 C C . SER B 1 80 ? -26.109 -20.297 -10.773 1 34.12 80 SER B C 1
ATOM 3822 O O . SER B 1 80 ? -24.953 -20.547 -10.461 1 34.12 80 SER B O 1
ATOM 3824 N N . THR B 1 81 ? -26.562 -19.109 -11.32 1 32.5 81 THR B N 1
ATOM 3825 C CA . THR B 1 81 ? -25.484 -18.125 -11.328 1 32.5 81 THR B CA 1
ATOM 3826 C C . THR B 1 81 ? -25.531 -17.266 -10.062 1 32.5 81 THR B C 1
ATOM 3828 O O . THR B 1 81 ? -26.5 -16.562 -9.828 1 32.5 81 THR B O 1
ATOM 3831 N N . VAL B 1 82 ? -25.453 -17.797 -8.922 1 34.69 82 VAL B N 1
ATOM 3832 C CA . VAL B 1 82 ? -25.344 -17 -7.711 1 34.69 82 VAL B CA 1
ATOM 3833 C C . VAL B 1 82 ? -24.531 -15.734 -7.996 1 34.69 82 VAL B C 1
ATOM 3835 O O . VAL B 1 82 ? -23.344 -15.82 -8.328 1 34.69 82 VAL B O 1
ATOM 3838 N N . GLU B 1 83 ? -25.219 -14.75 -8.484 1 32.81 83 GLU B N 1
ATOM 3839 C CA . GLU B 1 83 ? -24.469 -13.492 -8.531 1 32.81 83 GLU B CA 1
ATOM 3840 C C . GLU B 1 83 ? -24.016 -13.07 -7.141 1 32.81 83 GLU B C 1
ATOM 3842 O O . GLU B 1 83 ? -24.844 -12.852 -6.25 1 32.81 83 GLU B O 1
ATOM 3847 N N . GLU B 1 84 ? -23.078 -13.625 -6.508 1 34.91 84 GLU B N 1
ATOM 3848 C CA . GLU B 1 84 ? -22.406 -13.188 -5.285 1 34.91 84 GLU B CA 1
ATOM 3849 C C . GLU B 1 84 ? -22.312 -11.664 -5.219 1 34.91 84 GLU B C 1
ATOM 3851 O O . GLU B 1 84 ? -21.828 -11.117 -4.23 1 34.91 84 GLU B O 1
ATOM 3856 N N . GLY B 1 85 ? -22.547 -10.969 -6.18 1 38.56 85 GLY B N 1
ATOM 3857 C CA . GLY B 1 85 ? -22.594 -9.516 -6.238 1 38.56 85 GLY B CA 1
ATOM 3858 C C . GLY B 1 85 ? -23.328 -8.891 -5.07 1 38.56 85 GLY B C 1
ATOM 3859 O O . GLY B 1 85 ? -23.266 -7.68 -4.859 1 38.56 85 GLY B O 1
ATOM 3860 N N . SER B 1 86 ? -24.156 -9.633 -4.539 1 41.59 86 SER B N 1
ATOM 3861 C CA . SER B 1 86 ? -24.938 -9.102 -3.424 1 41.59 86 SER B CA 1
ATOM 3862 C C . SER B 1 86 ? -24.078 -8.992 -2.164 1 41.59 86 SER B C 1
ATOM 3864 O O . SER B 1 86 ? -24.531 -8.43 -1.159 1 41.59 86 SER B O 1
ATOM 3866 N N . ILE B 1 87 ? -23.062 -9.703 -2.107 1 44 87 ILE B N 1
ATOM 3867 C CA . ILE B 1 87 ? -22.25 -9.641 -0.901 1 44 87 ILE B CA 1
ATOM 3868 C C . ILE B 1 87 ? -21.203 -8.547 -1.042 1 44 87 ILE B C 1
ATOM 3870 O O . ILE B 1 87 ? -20.859 -7.863 -0.068 1 44 87 ILE B O 1
ATOM 3874 N N . ILE B 1 88 ? -20.703 -8.398 -2.252 1 51.31 88 ILE B N 1
ATOM 3875 C CA . ILE B 1 88 ? -19.531 -7.527 -2.426 1 51.31 88 ILE B CA 1
ATOM 3876 C C . ILE B 1 88 ? -19.984 -6.172 -2.969 1 51.31 88 ILE B C 1
ATOM 3878 O O . ILE B 1 88 ? -20.578 -6.094 -4.047 1 51.31 88 ILE B O 1
ATOM 3882 N N . PRO B 1 89 ? -19.844 -5.23 -2.189 1 53.38 89 PRO B N 1
ATOM 3883 C CA . PRO B 1 89 ? -20.234 -3.885 -2.617 1 53.38 89 PRO B CA 1
ATOM 3884 C C . PRO B 1 89 ? -19.609 -3.492 -3.957 1 53.38 89 PRO B C 1
ATOM 3886 O O . PRO B 1 89 ? -18.484 -3.875 -4.254 1 53.38 89 PRO B O 1
ATOM 3889 N N . LYS B 1 90 ? -20.328 -3.029 -4.949 1 54.22 90 LYS B N 1
ATOM 3890 C CA . LYS B 1 90 ? -19.953 -2.561 -6.281 1 54.22 90 LYS B CA 1
ATOM 3891 C C . LYS B 1 90 ? -18.75 -1.63 -6.215 1 54.22 90 LYS B C 1
ATOM 3893 O O . LYS B 1 90 ? -17.953 -1.554 -7.16 1 54.22 90 LYS B O 1
ATOM 3898 N N . SER B 1 91 ? -18.469 -1.13 -5.082 1 60.03 91 SER B N 1
ATOM 3899 C CA . SER B 1 91 ? -17.5 -0.042 -5.027 1 60.03 91 SER B CA 1
ATOM 3900 C C . SER B 1 91 ? -16.125 -0.549 -4.609 1 60.03 91 SER B C 1
ATOM 3902 O O . SER B 1 91 ? -15.164 0.229 -4.508 1 60.03 91 SER B O 1
ATOM 3904 N N . ARG B 1 92 ? -15.93 -2.023 -4.684 1 78.69 92 ARG B N 1
ATOM 3905 C CA . ARG B 1 92 ? -14.633 -2.471 -4.184 1 78.69 92 ARG B CA 1
ATOM 3906 C C . ARG B 1 92 ? -13.805 -3.096 -5.301 1 78.69 92 ARG B C 1
ATOM 3908 O O . ARG B 1 92 ? -14.336 -3.789 -6.164 1 78.69 92 ARG B O 1
ATOM 3915 N N . ASP B 1 93 ? -12.539 -2.812 -5.289 1 86 93 ASP B N 1
ATOM 3916 C CA . ASP B 1 93 ? -11.617 -3.387 -6.262 1 86 93 ASP B CA 1
ATOM 3917 C C . ASP B 1 93 ? -11.133 -4.766 -5.816 1 86 93 ASP B C 1
ATOM 3919 O O . ASP B 1 93 ? -10.68 -5.566 -6.633 1 86 93 ASP B O 1
ATOM 3923 N N . VAL B 1 94 ? -11.273 -5.02 -4.531 1 90.62 94 VAL B N 1
ATOM 3924 C CA . VAL B 1 94 ? -10.805 -6.254 -3.916 1 90.62 94 VAL B CA 1
ATOM 3925 C C . VAL B 1 94 ? -11.789 -6.707 -2.844 1 90.62 94 VAL B C 1
ATOM 3927 O O . VAL B 1 94 ? -12.375 -5.879 -2.141 1 90.62 94 VAL B O 1
ATOM 3930 N N . PHE B 1 95 ? -11.969 -7.969 -2.803 1 89.31 95 PHE B N 1
ATOM 3931 C CA . PHE B 1 95 ? -12.781 -8.555 -1.749 1 89.31 95 PHE B CA 1
ATOM 3932 C C . PHE B 1 95 ? -12.148 -9.836 -1.223 1 89.31 95 PHE B C 1
ATOM 3934 O O . PHE B 1 95 ? -11.727 -10.695 -2.004 1 89.31 95 PHE B O 1
ATOM 3941 N N . ILE B 1 96 ? -12.094 -9.938 0.119 1 93.62 96 ILE B N 1
ATOM 3942 C CA . ILE B 1 96 ? -11.438 -11.086 0.737 1 93.62 96 ILE B CA 1
ATOM 3943 C C . ILE B 1 96 ? -12.391 -11.742 1.734 1 93.62 96 ILE B C 1
ATOM 3945 O O . ILE B 1 96 ? -13.039 -11.055 2.529 1 93.62 96 ILE B O 1
ATOM 3949 N N . ILE B 1 97 ? -12.461 -13.07 1.719 1 92.06 97 ILE B N 1
ATOM 3950 C CA . ILE B 1 97 ? -13.273 -13.828 2.662 1 92.06 97 ILE B CA 1
ATOM 3951 C C . ILE B 1 97 ? -12.492 -15.039 3.168 1 92.06 97 ILE B C 1
ATOM 3953 O O . ILE B 1 97 ? -11.5 -15.438 2.559 1 92.06 97 ILE B O 1
ATOM 3957 N N . ARG B 1 98 ? -12.891 -15.445 4.34 1 95.62 98 ARG B N 1
ATOM 3958 C CA . ARG B 1 98 ? -12.523 -16.812 4.68 1 95.62 98 ARG B CA 1
ATOM 3959 C C . ARG B 1 98 ? -13.383 -17.812 3.912 1 95.62 98 ARG B C 1
ATOM 3961 O O . ARG B 1 98 ? -14.609 -17.797 4.008 1 95.62 98 ARG B O 1
ATOM 3968 N N . HIS B 1 99 ? -12.781 -18.672 3.145 1 95.81 99 HIS B N 1
ATOM 3969 C CA . HIS B 1 99 ? -13.5 -19.656 2.336 1 95.81 99 HIS B CA 1
ATOM 3970 C C . HIS B 1 99 ? -14.391 -20.531 3.203 1 95.81 99 HIS B C 1
ATOM 3972 O O . HIS B 1 99 ? -13.945 -21.062 4.223 1 95.81 99 HIS B O 1
ATOM 3978 N N . PRO B 1 100 ? -15.648 -20.656 2.807 1 94.81 100 PRO B N 1
ATOM 3979 C CA . PRO B 1 100 ? -16.516 -21.531 3.59 1 94.81 100 PRO B CA 1
ATOM 3980 C C . PRO B 1 100 ? -16.078 -22.984 3.559 1 94.81 100 PRO B C 1
ATOM 3982 O O . PRO B 1 100 ? -15.594 -23.469 2.529 1 94.81 100 PRO B O 1
ATOM 3985 N N . ARG B 1 101 ? -16.297 -23.641 4.695 1 96.69 101 ARG B N 1
ATOM 3986 C CA . ARG B 1 101 ? -16 -25.062 4.809 1 96.69 101 ARG B CA 1
ATOM 3987 C C . ARG B 1 101 ? -17.25 -25.906 4.543 1 96.69 101 ARG B C 1
ATOM 3989 O O . ARG B 1 101 ? -18.375 -25.422 4.695 1 96.69 101 ARG B O 1
ATOM 3996 N N . TYR B 1 102 ? -16.969 -27.156 4.023 1 96.88 102 TYR B N 1
ATOM 3997 C CA . TYR B 1 102 ? -18.016 -28.156 3.805 1 96.88 102 TYR B CA 1
ATOM 3998 C C . TYR B 1 102 ? -18.938 -27.734 2.674 1 96.88 102 TYR B C 1
ATOM 4000 O O . TYR B 1 102 ? -20.156 -27.953 2.752 1 96.88 102 TYR B O 1
ATOM 4008 N N . THR B 1 103 ? -18.391 -27.078 1.755 1 95.5 103 THR B N 1
ATOM 4009 C CA . THR B 1 103 ? -19.141 -26.766 0.548 1 95.5 103 THR B CA 1
ATOM 4010 C C . THR B 1 103 ? -19.109 -27.938 -0.429 1 95.5 103 THR B C 1
ATOM 4012 O O . THR B 1 103 ? -18.141 -28.672 -0.485 1 95.5 103 THR B O 1
ATOM 4015 N N . ARG B 1 104 ? -20.156 -28.062 -1.203 1 94.94 104 ARG B N 1
ATOM 4016 C CA . ARG B 1 104 ? -20.141 -29.078 -2.256 1 94.94 104 ARG B CA 1
ATOM 4017 C C . ARG B 1 104 ? -19.281 -28.625 -3.436 1 94.94 104 ARG B C 1
ATOM 4019 O O . ARG B 1 104 ? -19.156 -27.438 -3.691 1 94.94 104 ARG B O 1
ATOM 4026 N N . ARG B 1 105 ? -18.812 -29.625 -4.207 1 93.19 105 ARG B N 1
ATOM 4027 C CA . ARG B 1 105 ? -18.016 -29.344 -5.398 1 93.19 105 ARG B CA 1
ATOM 4028 C C . ARG B 1 105 ? -18.844 -28.547 -6.414 1 93.19 105 ARG B C 1
ATOM 4030 O O . ARG B 1 105 ? -20 -28.875 -6.676 1 93.19 105 ARG B O 1
ATOM 4037 N N . ASP B 1 106 ? -18.219 -27.531 -6.898 1 92.12 106 ASP B N 1
ATOM 4038 C CA . ASP B 1 106 ? -18.875 -26.656 -7.871 1 92.12 106 ASP B CA 1
ATOM 4039 C C . ASP B 1 106 ? -17.859 -25.969 -8.766 1 92.12 106 ASP B C 1
ATOM 4041 O O . ASP B 1 106 ? -17.641 -24.75 -8.664 1 92.12 106 ASP B O 1
ATOM 4045 N N . PRO B 1 107 ? -17.281 -26.75 -9.703 1 93.31 107 PRO B N 1
ATOM 4046 C CA . PRO B 1 107 ? -16.375 -26.094 -10.633 1 93.31 107 PRO B CA 1
ATOM 4047 C C . PRO B 1 107 ? -17.016 -24.922 -11.367 1 93.31 107 PRO B C 1
ATOM 4049 O O . PRO B 1 107 ? -18.172 -25.016 -11.805 1 93.31 107 PRO B O 1
ATOM 4052 N N . HIS B 1 108 ? -16.297 -23.828 -11.461 1 91 108 HIS B N 1
ATOM 4053 C CA . HIS B 1 108 ? -16.859 -22.609 -12.031 1 91 108 HIS B CA 1
ATOM 4054 C C . HIS B 1 108 ? -15.781 -21.734 -12.664 1 91 108 HIS B C 1
ATOM 4056 O O . HIS B 1 108 ? -14.594 -22.031 -12.539 1 91 108 HIS B O 1
ATOM 4062 N N . ARG B 1 109 ? -16.25 -20.734 -13.484 1 88.19 109 ARG B N 1
ATOM 4063 C CA . ARG B 1 109 ? -15.422 -19.719 -14.109 1 88.19 109 ARG B CA 1
ATOM 4064 C C . ARG B 1 109 ? -15.875 -18.312 -13.727 1 88.19 109 ARG B C 1
ATOM 4066 O O . ARG B 1 109 ? -17.047 -18.125 -13.375 1 88.19 109 ARG B O 1
ATOM 4073 N N . HIS B 1 110 ? -14.945 -17.438 -13.656 1 85.5 110 HIS B N 1
ATOM 4074 C CA . HIS B 1 110 ? -15.273 -16.016 -13.469 1 85.5 110 HIS B CA 1
ATOM 4075 C C . HIS B 1 110 ? -14.219 -15.125 -14.117 1 85.5 110 HIS B C 1
ATOM 4077 O O . HIS B 1 110 ? -13.18 -15.609 -14.562 1 85.5 110 HIS B O 1
ATOM 4083 N N . ASN B 1 111 ? -14.484 -13.781 -14.219 1 82.44 111 ASN B N 1
ATOM 4084 C CA . ASN B 1 111 ? -13.68 -12.852 -15 1 82.44 111 ASN B CA 1
ATOM 4085 C C . ASN B 1 111 ? -12.734 -12.039 -14.117 1 82.44 111 ASN B C 1
ATOM 4087 O O . ASN B 1 111 ? -12.25 -10.984 -14.531 1 82.44 111 ASN B O 1
ATOM 4091 N N . TYR B 1 112 ? -12.578 -12.414 -12.93 1 86.88 112 TYR B N 1
ATOM 4092 C CA . TYR B 1 112 ? -11.641 -11.766 -12.008 1 86.88 112 TYR B CA 1
ATOM 4093 C C . TYR B 1 112 ? -10.57 -12.75 -11.547 1 86.88 112 TYR B C 1
ATOM 4095 O O . TYR B 1 112 ? -10.695 -13.961 -11.742 1 86.88 112 TYR B O 1
ATOM 4103 N N . PHE B 1 113 ? -9.523 -12.195 -11.023 1 91.12 113 PHE B N 1
ATOM 4104 C CA . PHE B 1 113 ? -8.5 -13.062 -10.445 1 91.12 113 PHE B CA 1
ATOM 4105 C C . PHE B 1 113 ? -8.93 -13.555 -9.07 1 91.12 113 PHE B C 1
ATOM 4107 O O . PHE B 1 113 ? -9.523 -12.805 -8.289 1 91.12 113 PHE B O 1
ATOM 4114 N N . GLU B 1 114 ? -8.672 -14.758 -8.828 1 94.31 114 GLU B N 1
ATOM 4115 C CA . GLU B 1 114 ? -8.883 -15.336 -7.504 1 94.31 114 GLU B CA 1
ATOM 4116 C C . GLU B 1 114 ? -7.566 -15.828 -6.898 1 94.31 114 GLU B C 1
ATOM 4118 O O . GLU B 1 114 ? -6.766 -16.469 -7.578 1 94.31 114 GLU B O 1
ATOM 4123 N N . ILE B 1 115 ? -7.297 -15.414 -5.719 1 96.94 115 ILE B N 1
ATOM 4124 C CA . ILE B 1 115 ? -6.105 -15.828 -4.984 1 96.94 115 ILE B CA 1
ATOM 4125 C C . ILE B 1 115 ? -6.512 -16.594 -3.725 1 96.94 115 ILE B C 1
ATOM 4127 O O . ILE B 1 115 ? -7.242 -16.062 -2.883 1 96.94 115 ILE B O 1
ATOM 4131 N N . ASN B 1 116 ? -6.043 -17.781 -3.607 1 98.06 116 ASN B N 1
ATOM 4132 C CA . ASN B 1 116 ? -6.332 -18.609 -2.441 1 98.06 116 ASN B CA 1
ATOM 4133 C C . ASN B 1 116 ? -5.082 -18.844 -1.592 1 98.06 116 ASN B C 1
ATOM 4135 O O . ASN B 1 116 ? -4.051 -19.266 -2.104 1 98.06 116 ASN B O 1
ATOM 4139 N N . TYR B 1 117 ? -5.188 -18.5 -0.381 1 98.38 117 TYR B N 1
ATOM 4140 C CA . TYR B 1 117 ? -4.102 -18.656 0.581 1 98.38 117 TYR B CA 1
ATOM 4141 C C . TYR B 1 117 ? -4.465 -19.672 1.663 1 98.38 117 TYR B C 1
ATOM 4143 O O . TYR B 1 117 ? -5.348 -19.406 2.488 1 98.38 117 TYR B O 1
ATOM 4151 N N . VAL B 1 118 ? -3.75 -20.812 1.704 1 98.38 118 VAL B N 1
ATOM 4152 C CA . VAL B 1 118 ? -3.949 -21.781 2.775 1 98.38 118 VAL B CA 1
ATOM 4153 C C . VAL B 1 118 ? -3.189 -21.328 4.023 1 98.38 118 VAL B C 1
ATOM 4155 O O . VAL B 1 118 ? -1.99 -21.594 4.152 1 98.38 118 VAL B O 1
ATOM 4158 N N . VAL B 1 119 ? -3.951 -20.812 4.93 1 97.25 119 VAL B N 1
ATOM 4159 C CA . VAL B 1 119 ? -3.334 -20.25 6.129 1 97.25 119 VAL B CA 1
ATOM 4160 C C . VAL B 1 119 ? -2.979 -21.375 7.098 1 97.25 119 VAL B C 1
ATOM 4162 O O . VAL B 1 119 ? -1.926 -21.328 7.738 1 97.25 119 VAL B O 1
ATOM 4165 N N . GLU B 1 120 ? -3.861 -22.25 7.227 1 97.25 120 GLU B N 1
ATOM 4166 C CA . GLU B 1 120 ? -3.709 -23.406 8.109 1 97.25 120 GLU B CA 1
ATOM 4167 C C . GLU B 1 120 ? -4.438 -24.625 7.559 1 97.25 120 GLU B C 1
ATOM 4169 O O . GLU B 1 120 ? -5.551 -24.516 7.039 1 97.25 120 GLU B O 1
ATOM 4174 N N . GLY B 1 121 ? -3.746 -25.797 7.645 1 97.5 121 GLY B N 1
ATOM 4175 C CA . GLY B 1 121 ? -4.34 -27.031 7.141 1 97.5 121 GLY B CA 1
ATOM 4176 C C . GLY B 1 121 ? -4.09 -27.25 5.66 1 97.5 121 GLY B C 1
ATOM 4177 O O . GLY B 1 121 ? -2.947 -27.188 5.203 1 97.5 121 GLY B O 1
ATOM 4178 N N . SER B 1 122 ? -5.203 -27.656 4.992 1 97.81 122 SER B N 1
ATOM 4179 C CA . SER B 1 122 ? -5.125 -27.969 3.57 1 97.81 122 SER B CA 1
ATOM 4180 C C . SER B 1 122 ? -6.48 -27.797 2.895 1 97.81 122 SER B C 1
ATOM 4182 O O . SER B 1 122 ? -7.504 -27.641 3.57 1 97.81 122 SER B O 1
ATOM 4184 N N . CYS B 1 123 ? -6.465 -27.766 1.588 1 98 123 CYS B N 1
ATOM 4185 C CA . CYS B 1 123 ? -7.699 -27.766 0.81 1 98 123 CYS B CA 1
ATOM 4186 C C . CYS B 1 123 ? -7.516 -28.531 -0.496 1 98 123 CYS B C 1
ATOM 4188 O O . CYS B 1 123 ? -6.387 -28.797 -0.915 1 98 123 CYS B O 1
ATOM 4190 N N . ASN B 1 124 ? -8.617 -28.969 -1.021 1 97.69 124 ASN B N 1
ATOM 4191 C CA . ASN B 1 124 ? -8.609 -29.594 -2.338 1 97.69 124 ASN B CA 1
ATOM 4192 C C . ASN B 1 124 ? -8.805 -28.562 -3.451 1 97.69 124 ASN B C 1
ATOM 4194 O O . ASN B 1 124 ? -9.797 -27.828 -3.463 1 97.69 124 ASN B O 1
ATOM 4198 N N . PHE B 1 125 ? -7.859 -28.547 -4.316 1 96.94 125 PHE B N 1
ATOM 4199 C CA . PHE B 1 125 ? -7.887 -27.641 -5.465 1 96.94 125 PHE B CA 1
ATOM 4200 C C . PHE B 1 125 ? -8.156 -28.422 -6.75 1 96.94 125 PHE B C 1
ATOM 4202 O O . PHE B 1 125 ? -7.383 -29.297 -7.129 1 96.94 125 PHE B O 1
ATOM 4209 N N . HIS B 1 126 ? -9.289 -28.078 -7.332 1 95.38 126 HIS B N 1
ATOM 4210 C CA . HIS B 1 126 ? -9.68 -28.672 -8.602 1 95.38 126 HIS B CA 1
ATOM 4211 C C . HIS B 1 126 ? -9.461 -27.703 -9.758 1 95.38 126 HIS B C 1
ATOM 4213 O O . HIS B 1 126 ? -10.047 -26.609 -9.781 1 95.38 126 HIS B O 1
ATOM 4219 N N . PHE B 1 127 ? -8.625 -28.109 -10.656 1 93.31 127 PHE B N 1
ATOM 4220 C CA . PHE B 1 127 ? -8.312 -27.25 -11.781 1 93.31 127 PHE B CA 1
ATOM 4221 C C . PHE B 1 127 ? -8.328 -28.031 -13.094 1 93.31 127 PHE B C 1
ATOM 4223 O O . PHE B 1 127 ? -7.551 -28.969 -13.273 1 93.31 127 PHE B O 1
ATOM 4230 N N . ASN B 1 128 ? -9.188 -27.641 -13.953 1 88.44 128 ASN B N 1
ATOM 4231 C CA . ASN B 1 128 ? -9.328 -28.234 -15.281 1 88.44 128 ASN B CA 1
ATOM 4232 C C . ASN B 1 128 ? -9.359 -29.766 -15.211 1 88.44 128 ASN B C 1
ATOM 4234 O O . ASN B 1 128 ? -8.609 -30.438 -15.922 1 88.44 128 ASN B O 1
ATOM 4238 N N . GLY B 1 129 ? -10.094 -30.219 -14.273 1 88.19 129 GLY B N 1
ATOM 4239 C CA . GLY B 1 129 ? -10.344 -31.656 -14.18 1 88.19 129 GLY B CA 1
ATOM 4240 C C . GLY B 1 129 ? -9.336 -32.375 -13.312 1 88.19 129 GLY B C 1
ATOM 4241 O O . GLY B 1 129 ? -9.477 -33.594 -13.062 1 88.19 129 GLY B O 1
ATOM 4242 N N . GLU B 1 130 ? -8.328 -31.734 -12.953 1 89.31 130 GLU B N 1
ATOM 4243 C CA . GLU B 1 130 ? -7.297 -32.344 -12.109 1 89.31 130 GLU B CA 1
ATOM 4244 C C . GLU B 1 130 ? -7.422 -31.859 -10.664 1 89.31 130 GLU B C 1
ATOM 4246 O O . GLU B 1 130 ? -7.754 -30.703 -10.414 1 89.31 130 GLU B O 1
ATOM 4251 N N . ASP B 1 131 ? -7.145 -32.844 -9.781 1 92.94 131 ASP B N 1
ATOM 4252 C CA . ASP B 1 131 ? -7.207 -32.531 -8.359 1 92.94 131 ASP B CA 1
ATOM 4253 C C . ASP B 1 131 ? -5.809 -32.469 -7.746 1 92.94 131 ASP B C 1
ATOM 4255 O O . ASP B 1 131 ? -4.945 -33.281 -8.086 1 92.94 131 ASP B O 1
ATOM 4259 N N . GLN B 1 132 ? -5.648 -31.5 -6.949 1 93.44 132 GLN B N 1
ATOM 4260 C CA . GLN B 1 132 ? -4.434 -31.406 -6.148 1 93.44 132 GLN B CA 1
ATOM 4261 C C . GLN B 1 132 ? -4.723 -30.844 -4.766 1 93.44 132 GLN B C 1
ATOM 4263 O O . GLN B 1 132 ? -5.715 -30.125 -4.578 1 93.44 132 GLN B O 1
ATOM 4268 N N . VAL B 1 133 ? -3.859 -31.203 -3.822 1 96.88 133 VAL B N 1
ATOM 4269 C CA . VAL B 1 133 ? -4.004 -30.703 -2.461 1 96.88 133 VAL B CA 1
ATOM 4270 C C . VAL B 1 133 ? -3.061 -29.531 -2.244 1 96.88 133 VAL B C 1
ATOM 4272 O O . VAL B 1 133 ? -1.873 -29.609 -2.564 1 96.88 133 VAL B O 1
ATOM 4275 N N . LEU B 1 134 ? -3.617 -28.438 -1.789 1 97.06 134 LEU B N 1
ATOM 4276 C CA . LEU B 1 134 ? -2.801 -27.312 -1.346 1 97.06 134 LEU B CA 1
ATOM 4277 C C . LEU B 1 134 ? -2.607 -27.344 0.166 1 97.06 134 LEU B C 1
ATOM 4279 O O . LEU B 1 134 ? -3.533 -27.672 0.908 1 97.06 134 LEU B O 1
ATOM 4283 N N . LYS B 1 135 ? -1.41 -26.938 0.584 1 96.94 135 LYS B N 1
ATOM 4284 C CA . LYS B 1 135 ? -1.059 -27 1.999 1 96.94 135 LYS B CA 1
ATOM 4285 C C . LYS B 1 135 ? -0.768 -25.625 2.566 1 96.94 135 LYS B C 1
ATOM 4287 O O . LYS B 1 135 ? -0.647 -24.656 1.816 1 96.94 135 LYS B O 1
ATOM 4292 N N . SER B 1 136 ? -0.611 -25.656 3.934 1 97.38 136 SER B N 1
ATOM 4293 C CA . SER B 1 136 ? -0.347 -24.406 4.637 1 97.38 136 SER B CA 1
ATOM 4294 C C . SER B 1 136 ? 0.838 -23.656 4.023 1 97.38 136 SER B C 1
ATOM 4296 O O . SER B 1 136 ? 1.889 -24.266 3.779 1 97.38 136 SER B O 1
ATOM 4298 N N . GLY B 1 137 ? 0.599 -22.375 3.764 1 96.69 137 GLY B N 1
ATOM 4299 C CA . GLY B 1 137 ? 1.66 -21.547 3.209 1 96.69 137 GLY B CA 1
ATOM 4300 C C . GLY B 1 137 ? 1.604 -21.438 1.696 1 96.69 137 GLY B C 1
ATOM 4301 O O . GLY B 1 137 ? 2.299 -20.609 1.1 1 96.69 137 GLY B O 1
ATOM 4302 N N . GLU B 1 138 ? 0.832 -22.234 1.087 1 96 138 GLU B N 1
ATOM 4303 C CA . GLU B 1 138 ? 0.734 -22.172 -0.369 1 96 138 GLU B CA 1
ATOM 4304 C C . GLU B 1 138 ? -0.314 -21.156 -0.809 1 96 138 GLU B C 1
ATOM 4306 O O . GLU B 1 138 ? -1.373 -21.031 -0.189 1 96 138 GLU B O 1
ATOM 4311 N N . ILE B 1 139 ? 0.075 -20.344 -1.815 1 97.5 139 ILE B N 1
ATOM 4312 C CA . ILE B 1 139 ? -0.789 -19.312 -2.381 1 97.5 139 ILE B CA 1
ATOM 4313 C C . ILE B 1 139 ? -0.973 -19.562 -3.877 1 97.5 139 ILE B C 1
ATOM 4315 O O . ILE B 1 139 ? 0.005 -19.656 -4.621 1 97.5 139 ILE B O 1
ATOM 4319 N N . CYS B 1 140 ? -2.207 -19.656 -4.293 1 96.31 140 CYS B N 1
ATOM 4320 C CA . CYS B 1 140 ? -2.525 -19.922 -5.691 1 96.31 140 CYS B CA 1
ATOM 4321 C C . CYS B 1 140 ? -3.242 -18.734 -6.328 1 96.31 140 CYS B C 1
ATOM 4323 O O . CYS B 1 140 ? -4.312 -18.328 -5.863 1 96.31 140 CYS B O 1
ATOM 4325 N N . VAL B 1 141 ? -2.666 -18.172 -7.352 1 95.12 141 VAL B N 1
ATOM 4326 C CA . VAL B 1 141 ? -3.281 -17.125 -8.141 1 95.12 141 VAL B CA 1
ATOM 4327 C C . VAL B 1 141 ? -3.922 -17.703 -9.391 1 95.12 141 VAL B C 1
ATOM 4329 O O . VAL B 1 141 ? -3.221 -18.141 -10.312 1 95.12 141 VAL B O 1
ATOM 4332 N N . ILE B 1 142 ? -5.211 -17.641 -9.43 1 93.38 142 ILE B N 1
ATOM 4333 C CA . ILE B 1 142 ? -5.953 -18.281 -10.516 1 93.38 142 ILE B CA 1
ATOM 4334 C C . ILE B 1 142 ? -6.355 -17.234 -11.547 1 93.38 142 ILE B C 1
ATOM 4336 O O . ILE B 1 142 ? -6.988 -16.219 -11.211 1 93.38 142 ILE B O 1
ATOM 4340 N N . ALA B 1 143 ? -6.102 -17.516 -12.789 1 90.75 143 ALA B N 1
ATOM 4341 C CA . ALA B 1 143 ? -6.371 -16.594 -13.883 1 90.75 143 ALA B CA 1
ATOM 4342 C C . ALA B 1 143 ? -7.867 -16.531 -14.195 1 90.75 143 ALA B C 1
ATOM 4344 O O . ALA B 1 143 ? -8.57 -17.531 -14.07 1 90.75 143 ALA B O 1
ATOM 4345 N N . PRO B 1 144 ? -8.289 -15.328 -14.594 1 88.25 144 PRO B N 1
ATOM 4346 C CA . PRO B 1 144 ? -9.68 -15.242 -15.047 1 88.25 144 PRO B CA 1
ATOM 4347 C C . PRO B 1 144 ? -10.023 -16.25 -16.125 1 88.25 144 PRO B C 1
ATOM 4349 O O . PRO B 1 144 ? -9.18 -16.562 -16.984 1 88.25 144 PRO B O 1
ATOM 4352 N N . GLY B 1 145 ? -11.227 -16.766 -16.047 1 85.5 145 GLY B N 1
ATOM 4353 C CA . GLY B 1 145 ? -11.703 -17.688 -17.062 1 85.5 145 GLY B CA 1
ATOM 4354 C C . GLY B 1 145 ? -11.281 -19.125 -16.812 1 85.5 145 GLY B C 1
ATOM 4355 O O . GLY B 1 145 ? -11.703 -20.031 -17.531 1 85.5 145 GLY B O 1
ATOM 4356 N N . SER B 1 146 ? -10.516 -19.406 -15.844 1 89.75 146 SER B N 1
ATOM 4357 C CA . SER B 1 146 ? -10.039 -20.766 -15.539 1 89.75 146 SER B CA 1
ATOM 4358 C C . SER B 1 146 ? -11.078 -21.562 -14.766 1 89.75 146 SER B C 1
ATOM 4360 O O . SER B 1 146 ? -11.633 -21.062 -13.773 1 89.75 146 SER B O 1
ATOM 4362 N N . LEU B 1 147 ? -11.336 -22.734 -15.266 1 91 147 LEU B N 1
ATOM 4363 C CA . LEU B 1 147 ? -12.242 -23.625 -14.539 1 91 147 LEU B CA 1
ATOM 4364 C C . LEU B 1 147 ? -11.578 -24.172 -13.289 1 91 147 LEU B C 1
ATOM 4366 O O . LEU B 1 147 ? -10.547 -24.844 -13.367 1 91 147 LEU B O 1
ATOM 4370 N N . HIS B 1 148 ? -12.148 -23.859 -12.125 1 94.25 148 HIS B N 1
ATOM 4371 C CA . HIS B 1 148 ? -11.5 -24.281 -10.883 1 94.25 148 HIS B CA 1
ATOM 4372 C C . HIS B 1 148 ? -12.516 -24.422 -9.758 1 94.25 148 HIS B C 1
ATOM 4374 O O . HIS B 1 148 ? -13.688 -24.078 -9.922 1 94.25 148 HIS B O 1
ATOM 4380 N N . ASP B 1 149 ? -12.086 -25.016 -8.703 1 95.25 149 ASP B N 1
ATOM 4381 C CA . ASP B 1 149 ? -12.859 -25.141 -7.469 1 95.25 149 ASP B CA 1
ATOM 4382 C C . ASP B 1 149 ? -11.945 -25.438 -6.277 1 95.25 149 ASP B C 1
ATOM 4384 O O . ASP B 1 149 ? -10.859 -26 -6.438 1 95.25 149 ASP B O 1
ATOM 4388 N N . ILE B 1 150 ? -12.438 -24.938 -5.129 1 96.5 150 ILE B N 1
ATOM 4389 C CA . ILE B 1 150 ? -11.758 -25.219 -3.869 1 96.5 150 ILE B CA 1
ATOM 4390 C C . ILE B 1 150 ? -12.75 -25.812 -2.871 1 96.5 150 ILE B C 1
ATOM 4392 O O . ILE B 1 150 ? -13.844 -25.266 -2.678 1 96.5 150 ILE B O 1
ATOM 4396 N N . THR B 1 151 ? -12.383 -26.891 -2.248 1 96.81 151 THR B N 1
ATOM 4397 C CA . THR B 1 151 ? -13.227 -27.469 -1.213 1 96.81 151 THR B CA 1
ATOM 4398 C C . THR B 1 151 ? -12.414 -27.734 0.054 1 96.81 151 THR B C 1
ATOM 4400 O O . THR B 1 151 ? -11.234 -28.078 -0.017 1 96.81 151 THR B O 1
ATOM 4403 N N . ILE B 1 152 ? -13.086 -27.531 1.14 1 97.56 152 ILE B N 1
ATOM 4404 C CA . ILE B 1 152 ? -12.508 -27.734 2.463 1 97.56 152 ILE B CA 1
ATOM 4405 C C . ILE B 1 152 ? -13.43 -28.641 3.285 1 97.56 152 ILE B C 1
ATOM 4407 O O . ILE B 1 152 ? -14.578 -28.281 3.555 1 97.56 152 ILE B O 1
ATOM 4411 N N . ASP B 1 153 ? -12.93 -29.719 3.807 1 94.62 153 ASP B N 1
ATOM 4412 C CA . ASP B 1 153 ? -13.797 -30.688 4.484 1 94.62 153 ASP B CA 1
ATOM 4413 C C . ASP B 1 153 ? -13.375 -30.859 5.941 1 94.62 153 ASP B C 1
ATOM 4415 O O . ASP B 1 153 ? -13.664 -31.906 6.551 1 94.62 153 ASP B O 1
ATOM 4419 N N . ASP B 1 154 ? -12.594 -29.984 6.43 1 95.56 154 ASP B N 1
ATOM 4420 C CA . ASP B 1 154 ? -12.164 -30.016 7.824 1 95.56 154 ASP B CA 1
ATOM 4421 C C . ASP B 1 154 ? -12.078 -28.594 8.391 1 95.56 154 ASP B C 1
ATOM 4423 O O . ASP B 1 154 ? -12.812 -27.703 7.953 1 95.56 154 ASP B O 1
ATOM 4427 N N . GLU B 1 155 ? -11.266 -28.391 9.43 1 95.44 155 GLU B N 1
ATOM 4428 C CA . GLU B 1 155 ? -11.227 -27.109 10.109 1 95.44 155 GLU B CA 1
ATOM 4429 C C . GLU B 1 155 ? -10.156 -26.188 9.516 1 95.44 155 GLU B C 1
ATOM 4431 O O . GLU B 1 155 ? -9.75 -25.219 10.141 1 95.44 155 GLU B O 1
ATOM 4436 N N . SER B 1 156 ? -9.711 -26.578 8.312 1 97.75 156 SER B N 1
ATOM 4437 C CA . SER B 1 156 ? -8.68 -25.797 7.641 1 97.75 156 SER B CA 1
ATOM 4438 C C . SER B 1 156 ? -9.164 -24.375 7.371 1 97.75 156 SER B C 1
ATOM 4440 O O . SER B 1 156 ? -10.367 -24.125 7.266 1 97.75 156 SER B O 1
ATOM 4442 N N . THR B 1 157 ? -8.203 -23.453 7.375 1 98.06 157 THR B N 1
ATOM 4443 C CA . THR B 1 157 ? -8.508 -22.047 7.109 1 98.06 157 THR B CA 1
ATOM 4444 C C . THR B 1 157 ? -7.867 -21.594 5.797 1 98.06 157 THR B C 1
ATOM 4446 O O . THR B 1 157 ? -6.645 -21.641 5.652 1 98.06 157 THR B O 1
ATOM 4449 N N . VAL B 1 158 ? -8.68 -21.203 4.852 1 98.19 158 VAL B N 1
ATOM 4450 C CA . VAL B 1 158 ? -8.25 -20.688 3.557 1 98.19 158 VAL B CA 1
ATOM 4451 C C . VAL B 1 158 ? -8.859 -19.312 3.32 1 98.19 158 VAL B C 1
ATOM 4453 O O . VAL B 1 158 ? -10.062 -19.109 3.518 1 98.19 158 VAL B O 1
ATOM 4456 N N . TYR B 1 159 ? -8.016 -18.344 3.051 1 97.75 159 TYR B N 1
ATOM 4457 C CA . TYR B 1 159 ? -8.508 -17.031 2.617 1 97.75 159 TYR B CA 1
ATOM 4458 C C . TYR B 1 159 ? -8.625 -16.969 1.099 1 97.75 159 TYR B C 1
ATOM 4460 O O . TYR B 1 159 ? -7.738 -17.453 0.385 1 97.75 159 TYR B O 1
ATOM 4468 N N . THR B 1 160 ? -9.695 -16.438 0.626 1 96.5 160 THR B N 1
ATOM 4469 C CA . THR B 1 160 ? -9.93 -16.234 -0.799 1 96.5 160 THR B CA 1
ATOM 4470 C C . THR B 1 160 ? -10 -14.742 -1.12 1 96.5 160 THR B C 1
ATOM 4472 O O . THR B 1 160 ? -10.883 -14.039 -0.617 1 96.5 160 THR B O 1
ATOM 4475 N N . LEU B 1 161 ? -9.055 -14.312 -1.892 1 95.88 161 LEU B N 1
ATOM 4476 C CA . LEU B 1 161 ? -9.008 -12.938 -2.363 1 95.88 161 LEU B CA 1
ATOM 4477 C C . LEU B 1 161 ? -9.477 -12.844 -3.812 1 95.88 161 LEU B C 1
ATOM 4479 O O . LEU B 1 161 ? -8.961 -13.547 -4.684 1 95.88 161 LEU B O 1
ATOM 4483 N N . MET B 1 162 ? -10.461 -12.062 -4.035 1 92.94 162 MET B N 1
ATOM 4484 C CA . MET B 1 162 ? -10.969 -11.773 -5.375 1 92.94 162 MET B CA 1
ATOM 4485 C C . MET B 1 162 ? -10.625 -10.344 -5.789 1 92.94 162 MET B C 1
ATOM 4487 O O . MET B 1 162 ? -10.891 -9.398 -5.055 1 92.94 162 MET B O 1
ATOM 4491 N N . ILE B 1 163 ? -10.016 -10.211 -6.918 1 91.56 163 ILE B N 1
ATOM 4492 C CA . ILE B 1 163 ? -9.539 -8.906 -7.355 1 91.56 163 ILE B CA 1
ATOM 4493 C C . ILE B 1 163 ? -9.93 -8.672 -8.812 1 91.56 163 ILE B C 1
ATOM 4495 O O . ILE B 1 163 ? -9.781 -9.57 -9.648 1 91.56 163 ILE B O 1
ATOM 4499 N N . ARG B 1 164 ? -10.43 -7.473 -9.031 1 86.19 164 ARG B N 1
ATOM 4500 C CA . ARG B 1 164 ? -10.781 -7.098 -10.398 1 86.19 164 ARG B CA 1
ATOM 4501 C C . ARG B 1 164 ? -9.594 -7.262 -11.336 1 86.19 164 ARG B C 1
ATOM 4503 O O . ARG B 1 164 ? -8.461 -6.953 -10.961 1 86.19 164 ARG B O 1
ATOM 4510 N N . LYS B 1 165 ? -9.875 -7.676 -12.547 1 84.62 165 LYS B N 1
ATOM 4511 C CA . LYS B 1 165 ? -8.844 -7.863 -13.555 1 84.62 165 LYS B CA 1
ATOM 4512 C C . LYS B 1 165 ? -8.055 -6.574 -13.773 1 84.62 165 LYS B C 1
ATOM 4514 O O . LYS B 1 165 ? -6.82 -6.594 -13.828 1 84.62 165 LYS B O 1
ATOM 4519 N N . SER B 1 166 ? -8.727 -5.516 -13.898 1 82.81 166 SER B N 1
ATOM 4520 C CA . SER B 1 166 ? -8.078 -4.227 -14.133 1 82.81 166 SER B CA 1
ATOM 4521 C C . SER B 1 166 ? -7.16 -3.855 -12.969 1 82.81 166 SER B C 1
ATOM 4523 O O . SER B 1 166 ? -6.047 -3.371 -13.18 1 82.81 166 SER B O 1
ATOM 4525 N N . THR B 1 167 ? -7.637 -4.098 -11.742 1 85.94 167 THR B N 1
ATOM 4526 C CA . THR B 1 167 ? -6.852 -3.793 -10.547 1 85.94 167 THR B CA 1
ATOM 4527 C C . THR B 1 167 ? -5.625 -4.695 -10.469 1 85.94 167 THR B C 1
ATOM 4529 O O . THR B 1 167 ? -4.527 -4.227 -10.156 1 85.94 167 THR B O 1
ATOM 4532 N N . PHE B 1 168 ? -5.852 -5.934 -10.758 1 88.69 168 PHE B N 1
ATOM 4533 C CA . PHE B 1 168 ? -4.723 -6.859 -10.773 1 88.69 168 PHE B CA 1
ATOM 4534 C C . PHE B 1 168 ? -3.672 -6.418 -11.781 1 88.69 168 PHE B C 1
ATOM 4536 O O . PHE B 1 168 ? -2.484 -6.352 -11.461 1 88.69 168 PHE B O 1
ATOM 4543 N N . ASN B 1 169 ? -4.074 -6.113 -12.969 1 82.06 169 ASN B N 1
ATOM 4544 C CA . ASN B 1 169 ? -3.164 -5.719 -14.039 1 82.06 169 ASN B CA 1
ATOM 4545 C C . ASN B 1 169 ? -2.385 -4.457 -13.672 1 82.06 169 ASN B C 1
ATOM 4547 O O . ASN B 1 169 ? -1.179 -4.379 -13.914 1 82.06 169 ASN B O 1
ATOM 4551 N N . ALA B 1 170 ? -3.01 -3.605 -13.055 1 81 170 ALA B N 1
ATOM 4552 C CA . ALA B 1 170 ? -2.408 -2.32 -12.711 1 81 170 ALA B CA 1
ATOM 4553 C C . ALA B 1 170 ? -1.42 -2.471 -11.562 1 81 170 ALA B C 1
ATOM 4555 O O . ALA B 1 170 ? -0.443 -1.724 -11.469 1 81 170 ALA B O 1
ATOM 4556 N N . ASN B 1 171 ? -1.608 -3.4 -10.711 1 83.88 171 ASN B N 1
ATOM 4557 C CA . ASN B 1 171 ? -0.846 -3.447 -9.469 1 83.88 171 ASN B CA 1
ATOM 4558 C C . ASN B 1 171 ? 0.195 -4.562 -9.492 1 83.88 171 ASN B C 1
ATOM 4560 O O . ASN B 1 171 ? 1.363 -4.332 -9.172 1 83.88 171 ASN B O 1
ATOM 4564 N N . PHE B 1 172 ? -0.225 -5.711 -9.914 1 82.62 172 PHE B N 1
ATOM 4565 C CA . PHE B 1 172 ? 0.692 -6.848 -9.93 1 82.62 172 PHE B CA 1
ATOM 4566 C C . PHE B 1 172 ? 1.756 -6.668 -11.008 1 82.62 172 PHE B C 1
ATOM 4568 O O . PHE B 1 172 ? 2.951 -6.801 -10.734 1 82.62 172 PHE B O 1
ATOM 4575 N N . PHE B 1 173 ? 1.378 -6.277 -12.156 1 75.12 173 PHE B N 1
ATOM 4576 C CA . PHE B 1 173 ? 2.316 -6.238 -13.266 1 75.12 173 PHE B CA 1
ATOM 4577 C C . PHE B 1 173 ? 3.164 -4.977 -13.219 1 75.12 173 PHE B C 1
ATOM 4579 O O . PHE B 1 173 ? 4.234 -4.914 -13.828 1 75.12 173 PHE B O 1
ATOM 4586 N N . SER B 1 174 ? 2.65 -4.027 -12.531 1 74.75 174 SER B N 1
ATOM 4587 C CA . SER B 1 174 ? 3.463 -2.826 -12.367 1 74.75 174 SER B CA 1
ATOM 4588 C C . SER B 1 174 ? 4.711 -3.113 -11.539 1 74.75 174 SER B C 1
ATOM 4590 O O . SER B 1 174 ? 5.695 -2.373 -11.609 1 74.75 174 SER B O 1
ATOM 4592 N N . LEU B 1 175 ? 4.586 -4.098 -10.703 1 76.12 175 LEU B N 1
ATOM 4593 C CA . LEU B 1 175 ? 5.719 -4.477 -9.867 1 76.12 175 LEU B CA 1
ATOM 4594 C C . LEU B 1 175 ? 6.793 -5.176 -10.695 1 76.12 175 LEU B C 1
ATOM 4596 O O . LEU B 1 175 ? 7.93 -5.324 -10.25 1 76.12 175 LEU B O 1
ATOM 4600 N N . LEU B 1 176 ? 6.27 -5.648 -11.797 1 67.56 176 LEU B N 1
ATOM 4601 C CA . LEU B 1 176 ? 7.184 -6.344 -12.695 1 67.56 176 LEU B CA 1
ATOM 4602 C C . LEU B 1 176 ? 7.605 -5.438 -13.852 1 67.56 176 LEU B C 1
ATOM 4604 O O . LEU B 1 176 ? 6.781 -4.695 -14.391 1 67.56 176 LEU B O 1
ATOM 4608 N N . SER B 1 177 ? 8.836 -5.035 -13.719 1 57.38 177 SER B N 1
ATOM 4609 C CA . SER B 1 177 ? 9.281 -4.141 -14.781 1 57.38 177 SER B CA 1
ATOM 4610 C C . SER B 1 177 ? 8.898 -4.68 -16.156 1 57.38 177 SER B C 1
ATOM 4612 O O . SER B 1 177 ? 8.727 -5.887 -16.328 1 57.38 177 SER B O 1
ATOM 4614 N N . ASN B 1 178 ? 8.352 -3.768 -17.016 1 51.5 178 ASN B N 1
ATOM 4615 C CA . ASN B 1 178 ? 8.125 -4.195 -18.391 1 51.5 178 ASN B CA 1
ATOM 4616 C C . ASN B 1 178 ? 9.312 -4.988 -18.938 1 51.5 178 ASN B C 1
ATOM 4618 O O . ASN B 1 178 ? 9.18 -5.711 -19.922 1 51.5 178 ASN B O 1
ATOM 4622 N N . LYS B 1 179 ? 10.367 -4.84 -18.156 1 53.97 179 LYS B N 1
ATOM 4623 C CA . LYS B 1 179 ? 11.602 -5.434 -18.672 1 53.97 179 LYS B CA 1
ATOM 4624 C C . LYS B 1 179 ? 11.883 -6.77 -17.984 1 53.97 179 LYS B C 1
ATOM 4626 O O . LYS B 1 179 ? 12.836 -7.465 -18.359 1 53.97 179 LYS B O 1
ATOM 4631 N N . ASP B 1 180 ? 10.953 -7.152 -17.078 1 63.16 180 ASP B N 1
ATOM 4632 C CA . ASP B 1 180 ? 11.141 -8.383 -16.312 1 63.16 180 ASP B CA 1
ATOM 4633 C C . ASP B 1 180 ? 10.578 -9.586 -17.047 1 63.16 180 ASP B C 1
ATOM 4635 O O . ASP B 1 180 ? 9.398 -9.602 -17.422 1 63.16 180 ASP B O 1
ATOM 4639 N N . LEU B 1 181 ? 11.547 -10.453 -17.484 1 68.19 181 LEU B N 1
ATOM 4640 C CA . LEU B 1 181 ? 11.156 -11.672 -18.188 1 68.19 181 LEU B CA 1
ATOM 4641 C C . LEU B 1 181 ? 10.031 -12.391 -17.453 1 68.19 181 LEU B C 1
ATOM 4643 O O . LEU B 1 181 ? 9.109 -12.922 -18.078 1 68.19 181 LEU B O 1
ATOM 4647 N N . LEU B 1 182 ? 10.125 -12.297 -16.219 1 70.56 182 LEU B N 1
ATOM 4648 C CA . LEU B 1 182 ? 9.109 -12.969 -15.414 1 70.56 182 LEU B CA 1
ATOM 4649 C C . LEU B 1 182 ? 7.758 -12.289 -15.562 1 70.56 182 LEU B C 1
ATOM 4651 O O . LEU B 1 182 ? 6.727 -12.961 -15.656 1 70.56 182 LEU B O 1
ATOM 4655 N N . GLY B 1 183 ? 7.883 -11.031 -15.625 1 72.12 183 GLY B N 1
ATOM 4656 C CA . GLY B 1 183 ? 6.652 -10.273 -15.82 1 72.12 183 GLY B CA 1
ATOM 4657 C C . GLY B 1 183 ? 5.957 -10.594 -17.125 1 72.12 183 GLY B C 1
ATOM 4658 O O . GLY B 1 183 ? 4.738 -10.781 -17.156 1 72.12 183 GLY B O 1
ATOM 4659 N N . HIS B 1 184 ? 6.711 -10.609 -18.125 1 66.31 184 HIS B N 1
ATOM 4660 C CA . HIS B 1 184 ? 6.16 -10.961 -19.438 1 66.31 184 HIS B CA 1
ATOM 4661 C C . HIS B 1 184 ? 5.555 -12.359 -19.422 1 66.31 184 HIS B C 1
ATOM 4663 O O . HIS B 1 184 ? 4.457 -12.57 -19.938 1 66.31 184 HIS B O 1
ATOM 4669 N N . PHE B 1 185 ? 6.273 -13.211 -18.906 1 71.69 185 PHE B N 1
ATOM 4670 C CA . PHE B 1 185 ? 5.809 -14.586 -18.844 1 71.69 185 PHE B CA 1
ATOM 4671 C C . PHE B 1 185 ? 4.5 -14.68 -18.062 1 71.69 185 PHE B C 1
ATOM 4673 O O . PHE B 1 185 ? 3.541 -15.305 -18.531 1 71.69 185 PHE B O 1
ATOM 4680 N N . PHE B 1 186 ? 4.453 -14.031 -16.969 1 77.19 186 PHE B N 1
ATOM 4681 C CA . PHE B 1 186 ? 3.252 -14.07 -16.141 1 77.19 186 PHE B CA 1
ATOM 4682 C C . PHE B 1 186 ? 2.07 -13.445 -16.875 1 77.19 186 PHE B C 1
ATOM 4684 O O . PHE B 1 186 ? 0.94 -13.922 -16.766 1 77.19 186 PHE B O 1
ATOM 4691 N N . ARG B 1 187 ? 2.375 -12.414 -17.578 1 74 187 ARG B N 1
ATOM 4692 C CA . ARG B 1 187 ? 1.326 -11.789 -18.375 1 74 187 ARG B CA 1
ATOM 4693 C C . ARG B 1 187 ? 0.763 -12.758 -19.406 1 74 187 ARG B C 1
ATOM 4695 O O . ARG B 1 187 ? -0.451 -12.812 -19.609 1 74 187 ARG B O 1
ATOM 4702 N N . THR B 1 188 ? 1.615 -13.438 -19.969 1 70.31 188 THR B N 1
ATOM 4703 C CA . THR B 1 188 ? 1.213 -14.383 -21 1 70.31 188 THR B CA 1
ATOM 4704 C C . THR B 1 188 ? 0.339 -15.484 -20.422 1 70.31 188 THR B C 1
ATOM 4706 O O . THR B 1 188 ? -0.685 -15.852 -21 1 70.31 188 THR B O 1
ATOM 4709 N N . ILE B 1 189 ? 0.665 -15.938 -19.344 1 75.62 189 ILE B N 1
ATOM 4710 C CA . ILE B 1 189 ? -0.026 -17.125 -18.859 1 75.62 189 ILE B CA 1
ATOM 4711 C C . ILE B 1 189 ? -1.287 -16.719 -18.094 1 75.62 189 ILE B C 1
ATOM 4713 O O . ILE B 1 189 ? -2.23 -17.5 -17.984 1 75.62 189 ILE B O 1
ATOM 4717 N N . LEU B 1 190 ? -1.271 -15.508 -17.625 1 82.62 190 LEU B N 1
ATOM 4718 C CA . LEU B 1 190 ? -2.389 -15.125 -16.766 1 82.62 190 LEU B CA 1
ATOM 4719 C C . LEU B 1 190 ? -3.408 -14.305 -17.547 1 82.62 190 LEU B C 1
ATOM 4721 O O . LEU B 1 190 ? -4.57 -14.211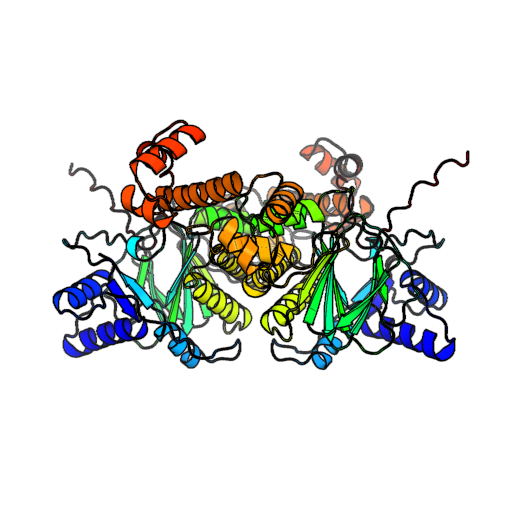 -17.156 1 82.62 190 LEU B O 1
ATOM 4725 N N . GLN B 1 191 ? -3.002 -13.586 -18.469 1 73.19 191 GLN B N 1
ATOM 4726 C CA . GLN B 1 191 ? -3.914 -12.641 -19.094 1 73.19 191 GLN B CA 1
ATOM 4727 C C . GLN B 1 191 ? -4.445 -13.195 -20.422 1 73.19 191 GLN B C 1
ATOM 4729 O O . GLN B 1 191 ? -5.418 -12.672 -20.969 1 73.19 191 GLN B O 1
ATOM 4734 N N . ASP B 1 192 ? -3.744 -14.164 -20.938 1 64.69 192 ASP B N 1
ATOM 4735 C CA . ASP B 1 192 ? -4.25 -14.734 -22.172 1 64.69 192 ASP B CA 1
ATOM 4736 C C . ASP B 1 192 ? -5.551 -15.5 -21.938 1 64.69 192 ASP B C 1
ATOM 4738 O O . ASP B 1 192 ? -5.547 -16.547 -21.281 1 64.69 192 ASP B O 1
ATOM 4742 N N . ASP B 1 193 ? -6.621 -14.859 -22.297 1 60.22 193 ASP B N 1
ATOM 4743 C CA . ASP B 1 193 ? -7.957 -15.406 -22.078 1 60.22 193 ASP B CA 1
ATOM 4744 C C . ASP B 1 193 ? -8.078 -16.812 -22.672 1 60.22 193 ASP B C 1
ATOM 4746 O O . ASP B 1 193 ? -8.977 -17.578 -22.281 1 60.22 193 ASP B O 1
ATOM 4750 N N . SER B 1 194 ? -7.184 -17.109 -23.516 1 61.84 194 SER B N 1
ATOM 4751 C CA . SER B 1 194 ? -7.301 -18.406 -24.188 1 61.84 194 SER B CA 1
ATOM 4752 C C . SER B 1 194 ? -6.625 -19.5 -23.391 1 61.84 194 SER B C 1
ATOM 4754 O O . SER B 1 194 ? -6.809 -20.688 -23.688 1 61.84 194 SER B O 1
ATOM 4756 N N . HIS B 1 195 ? -5.977 -19.109 -22.359 1 73.44 195 HIS B N 1
ATOM 4757 C CA . HIS B 1 195 ? -5.246 -20.125 -21.609 1 73.44 195 HIS B CA 1
ATOM 4758 C C . HIS B 1 195 ? -5.613 -20.094 -20.125 1 73.44 195 HIS B C 1
ATOM 4760 O O . HIS B 1 195 ? -5.52 -19.047 -19.484 1 73.44 195 HIS B O 1
ATOM 4766 N N . GLU B 1 196 ? -6.215 -21.25 -19.688 1 85.56 196 GLU B N 1
ATOM 4767 C CA . GLU B 1 196 ? -6.457 -21.406 -18.266 1 85.56 196 GLU B CA 1
ATOM 4768 C C . GLU B 1 196 ? -5.16 -21.719 -17.516 1 85.56 196 GLU B C 1
ATOM 4770 O O . GLU B 1 196 ? -4.395 -22.594 -17.922 1 85.56 196 GLU B O 1
ATOM 4775 N N . ASN B 1 197 ? -4.871 -20.875 -16.562 1 88.56 197 ASN B N 1
ATOM 4776 C CA . ASN B 1 197 ? -3.625 -21.094 -15.828 1 88.56 197 ASN B CA 1
ATOM 4777 C C . ASN B 1 197 ? -3.711 -20.547 -14.406 1 88.56 197 ASN B C 1
ATOM 4779 O O . ASN B 1 197 ? -4.727 -19.969 -14.023 1 88.56 197 ASN B O 1
ATOM 4783 N N . TYR B 1 198 ? -2.744 -20.906 -13.602 1 90.69 198 TYR B N 1
ATOM 4784 C CA . TYR B 1 198 ? -2.572 -20.375 -12.258 1 90.69 198 TYR B CA 1
ATOM 4785 C C . TYR B 1 198 ? -1.095 -20.234 -11.906 1 90.69 198 TYR B C 1
ATOM 4787 O O . TYR B 1 198 ? -0.233 -20.766 -12.617 1 90.69 198 TYR B O 1
ATOM 4795 N N . LEU B 1 199 ? -0.769 -19.422 -10.977 1 88.69 199 LEU B N 1
ATOM 4796 C CA . LEU B 1 199 ? 0.534 -19.375 -10.32 1 88.69 199 LEU B CA 1
ATOM 4797 C C . LEU B 1 199 ? 0.454 -19.938 -8.906 1 88.69 199 LEU B C 1
ATOM 4799 O O . LEU B 1 199 ? -0.442 -19.562 -8.141 1 88.69 199 LEU B O 1
ATOM 4803 N N . LEU B 1 200 ? 1.354 -20.812 -8.617 1 90.81 200 LEU B N 1
ATOM 4804 C CA . LEU B 1 200 ? 1.396 -21.391 -7.277 1 90.81 200 LEU B CA 1
ATOM 4805 C C . LEU B 1 200 ? 2.684 -21 -6.559 1 90.81 200 LEU B C 1
ATOM 4807 O O . LEU B 1 200 ? 3.781 -21.328 -7.023 1 90.81 200 LEU B O 1
ATOM 4811 N N . PHE B 1 201 ? 2.533 -20.297 -5.445 1 90.94 201 PHE B N 1
ATOM 4812 C CA . PHE B 1 201 ? 3.652 -19.875 -4.613 1 90.94 201 PHE B CA 1
ATOM 4813 C C . PHE B 1 201 ? 3.771 -20.766 -3.375 1 90.94 201 PHE B C 1
ATOM 4815 O O . PHE B 1 201 ? 2.766 -21.125 -2.762 1 90.94 201 PHE B O 1
ATOM 4822 N N . PHE B 1 202 ? 4.961 -21.078 -2.984 1 91 202 PHE B N 1
ATOM 4823 C CA . PHE B 1 202 ? 5.258 -21.828 -1.773 1 91 202 PHE B CA 1
ATOM 4824 C C . PHE B 1 202 ? 5.938 -20.938 -0.735 1 91 202 PHE B C 1
ATOM 4826 O O . PHE B 1 202 ? 7.16 -20.797 -0.746 1 91 202 PHE B O 1
ATOM 4833 N N . THR B 1 203 ? 5.125 -20.406 0.21 1 93.81 203 THR B N 1
ATOM 4834 C CA . THR B 1 203 ? 5.648 -19.344 1.062 1 93.81 203 THR B CA 1
ATOM 4835 C C . THR B 1 203 ? 5.988 -19.891 2.449 1 93.81 203 THR B C 1
ATOM 4837 O O . THR B 1 203 ? 6.484 -19.141 3.303 1 93.81 203 THR B O 1
ATOM 4840 N N . ARG B 1 204 ? 5.75 -21.156 2.693 1 87.81 204 ARG B N 1
ATOM 4841 C CA . ARG B 1 204 ? 5.969 -21.734 4.016 1 87.81 204 ARG B CA 1
ATOM 4842 C C . ARG B 1 204 ? 5.316 -20.875 5.098 1 87.81 204 ARG B C 1
ATOM 4844 O O . ARG B 1 204 ? 4.148 -20.5 4.98 1 87.81 204 ARG B O 1
ATOM 4851 N N . GLU B 1 205 ? 6.035 -20.594 6.184 1 86.5 205 GLU B N 1
ATOM 4852 C CA . GLU B 1 205 ? 5.48 -19.766 7.254 1 86.5 205 GLU B CA 1
ATOM 4853 C C . GLU B 1 205 ? 5.984 -18.328 7.168 1 86.5 205 GLU B C 1
ATOM 4855 O O . GLU B 1 205 ? 6.883 -17.938 7.914 1 86.5 205 GLU B O 1
ATOM 4860 N N . ASN B 1 206 ? 5.434 -17.625 6.273 1 92 206 ASN B N 1
ATOM 4861 C CA . ASN B 1 206 ? 5.785 -16.219 6.164 1 92 206 ASN B CA 1
ATOM 4862 C C . ASN B 1 206 ? 4.848 -15.344 6.984 1 92 206 ASN B C 1
ATOM 4864 O O . ASN B 1 206 ? 3.701 -15.117 6.594 1 92 206 ASN B O 1
ATOM 4868 N N . ARG B 1 207 ? 5.34 -14.805 8.031 1 90.38 207 ARG B N 1
ATOM 4869 C CA . ARG B 1 207 ? 4.527 -14.062 8.984 1 90.38 207 ARG B CA 1
ATOM 4870 C C . ARG B 1 207 ? 4.055 -12.742 8.383 1 90.38 207 ARG B C 1
ATOM 4872 O O . ARG B 1 207 ? 2.949 -12.281 8.68 1 90.38 207 ARG B O 1
ATOM 4879 N N . LYS B 1 208 ? 4.844 -12.125 7.559 1 92.06 208 LYS B N 1
ATOM 4880 C CA . LYS B 1 208 ? 4.465 -10.859 6.922 1 92.06 208 LYS B CA 1
ATOM 4881 C C . LYS B 1 208 ? 3.258 -11.047 6.008 1 92.06 208 LYS B C 1
ATOM 4883 O O . LYS B 1 208 ? 2.281 -10.297 6.102 1 92.06 208 LYS B O 1
ATOM 4888 N N . LEU B 1 209 ? 3.371 -12.086 5.215 1 95.12 209 LEU B N 1
ATOM 4889 C CA . LEU B 1 209 ? 2.289 -12.359 4.273 1 95.12 209 LEU B CA 1
ATOM 4890 C C . LEU B 1 209 ? 0.979 -12.617 5.012 1 95.12 209 LEU B C 1
ATOM 4892 O O . LEU B 1 209 ? -0.073 -12.117 4.613 1 95.12 209 LEU B O 1
ATOM 4896 N N . LYS B 1 210 ? 1.086 -13.359 6.035 1 95.31 210 LYS B N 1
ATOM 4897 C CA . LYS B 1 210 ? -0.092 -13.648 6.852 1 95.31 210 LYS B CA 1
ATOM 4898 C C . LYS B 1 210 ? -0.687 -12.367 7.426 1 95.31 210 LYS B C 1
ATOM 4900 O O . LYS B 1 210 ? -1.899 -12.156 7.359 1 95.31 210 LYS B O 1
ATOM 4905 N N . SER B 1 211 ? 0.127 -11.555 7.949 1 95.06 211 SER B N 1
ATOM 4906 C CA . SER B 1 211 ? -0.313 -10.289 8.531 1 95.06 211 SER B CA 1
ATOM 4907 C C . SER B 1 211 ? -0.924 -9.375 7.469 1 95.06 211 SER B C 1
ATOM 4909 O O . SER B 1 211 ? -1.963 -8.758 7.699 1 95.06 211 SER B O 1
ATOM 4911 N N . TYR B 1 212 ? -0.268 -9.289 6.301 1 96.94 212 TYR B N 1
ATOM 4912 C CA . TYR B 1 212 ? -0.788 -8.469 5.215 1 96.94 212 TYR B CA 1
ATOM 4913 C C . TYR B 1 212 ? -2.184 -8.93 4.805 1 96.94 212 TYR B C 1
ATOM 4915 O O . TYR B 1 212 ? -3.09 -8.109 4.645 1 96.94 212 TYR B O 1
ATOM 4923 N N . MET B 1 213 ? -2.352 -10.203 4.703 1 97 213 MET B N 1
ATOM 4924 C CA . MET B 1 213 ? -3.633 -10.773 4.297 1 97 213 MET B CA 1
ATOM 4925 C C . MET B 1 213 ? -4.715 -10.477 5.328 1 97 213 MET B C 1
ATOM 4927 O O . MET B 1 213 ? -5.836 -10.109 4.969 1 97 213 MET B O 1
ATOM 4931 N N . ARG B 1 214 ? -4.371 -10.617 6.543 1 96.69 214 ARG B N 1
ATOM 4932 C CA . ARG B 1 214 ? -5.324 -10.375 7.621 1 96.69 214 ARG B CA 1
ATOM 4933 C C . ARG B 1 214 ? -5.77 -8.922 7.645 1 96.69 214 ARG B C 1
ATOM 4935 O O . ARG B 1 214 ? -6.961 -8.633 7.789 1 96.69 214 ARG B O 1
ATOM 4942 N N . ASN B 1 215 ? -4.832 -8.023 7.516 1 96.06 215 ASN B N 1
ATOM 4943 C CA . ASN B 1 215 ? -5.18 -6.609 7.469 1 96.06 215 ASN B CA 1
ATOM 4944 C C . ASN B 1 215 ? -6.051 -6.289 6.262 1 96.06 215 ASN B C 1
ATOM 4946 O O . ASN B 1 215 ? -7.027 -5.543 6.375 1 96.06 215 ASN B O 1
ATOM 4950 N N . ALA B 1 216 ? -5.707 -6.863 5.117 1 96.38 216 ALA B N 1
ATOM 4951 C CA . ALA B 1 216 ? -6.508 -6.652 3.916 1 96.38 216 ALA B CA 1
ATOM 4952 C C . ALA B 1 216 ? -7.934 -7.164 4.109 1 96.38 216 ALA B C 1
ATOM 4954 O O . ALA B 1 216 ? -8.898 -6.5 3.715 1 96.38 216 ALA B O 1
ATOM 4955 N N . LEU B 1 217 ? -8.016 -8.312 4.699 1 95.19 217 LEU B N 1
ATOM 4956 C CA . LEU B 1 217 ? -9.32 -8.922 4.957 1 95.19 217 LEU B CA 1
ATOM 4957 C C . LEU B 1 217 ? -10.18 -8.008 5.824 1 95.19 217 LEU B C 1
ATOM 4959 O O . LEU B 1 217 ? -11.352 -7.773 5.508 1 95.19 217 LEU B O 1
ATOM 4963 N N . LEU B 1 218 ? -9.633 -7.477 6.84 1 93.06 218 LEU B N 1
ATOM 4964 C CA . LEU B 1 218 ? -10.391 -6.621 7.742 1 93.06 218 LEU B CA 1
ATOM 4965 C C . LEU B 1 218 ? -10.797 -5.324 7.051 1 93.06 218 LEU B C 1
ATOM 4967 O O . LEU B 1 218 ? -11.891 -4.805 7.293 1 93.06 218 LEU B O 1
ATOM 4971 N N . GLU B 1 219 ? -9.922 -4.824 6.199 1 90.88 219 GLU B N 1
ATOM 4972 C CA . GLU B 1 219 ? -10.266 -3.617 5.449 1 90.88 219 GLU B CA 1
ATOM 4973 C C . GLU B 1 219 ? -11.5 -3.842 4.582 1 90.88 219 GLU B C 1
ATOM 4975 O O . GLU B 1 219 ? -12.305 -2.93 4.391 1 90.88 219 GLU B O 1
ATOM 4980 N N . CYS B 1 220 ? -11.625 -4.996 4.012 1 84.31 220 CYS B N 1
ATOM 4981 C CA . CYS B 1 220 ? -12.75 -5.324 3.145 1 84.31 220 CYS B CA 1
ATOM 4982 C C . CYS B 1 220 ? -14.062 -5.23 3.906 1 84.31 220 CYS B C 1
ATOM 4984 O O . CYS B 1 220 ? -15.125 -5.082 3.299 1 84.31 220 CYS B O 1
ATOM 4986 N N . HIS B 1 221 ? -13.914 -5.293 5.137 1 78 221 HIS B N 1
ATOM 4987 C CA . HIS B 1 221 ? -15.133 -5.305 5.93 1 78 221 HIS B CA 1
ATOM 4988 C C . HIS B 1 221 ? -15.344 -3.971 6.637 1 78 221 HIS B C 1
ATOM 4990 O O . HIS B 1 221 ? -16.281 -3.822 7.43 1 78 221 HIS B O 1
ATOM 4996 N N . GLU B 1 222 ? -14.289 -3.113 6.273 1 76.31 222 GLU B N 1
ATOM 4997 C CA . GLU B 1 222 ? -14.453 -1.739 6.742 1 76.31 222 GLU B CA 1
ATOM 4998 C C . GLU B 1 222 ? -15.273 -0.916 5.754 1 76.31 222 GLU B C 1
ATOM 5000 O O . GLU B 1 222 ? -15.234 -1.162 4.547 1 76.31 222 GLU B O 1
ATOM 5005 N N . GLY B 1 223 ? -16.25 -0.145 6.094 1 67.75 223 GLY B N 1
ATOM 5006 C CA . GLY B 1 223 ? -17.188 0.543 5.223 1 67.75 223 GLY B CA 1
ATOM 5007 C C . GLY B 1 223 ? -16.875 2.016 5.043 1 67.75 223 GLY B C 1
ATOM 5008 O O . GLY B 1 223 ? -17.625 2.744 4.391 1 67.75 223 GLY B O 1
ATOM 5009 N N . ASP B 1 224 ? -15.641 2.439 5.387 1 72.19 224 ASP B N 1
ATOM 5010 C CA . ASP B 1 224 ? -15.383 3.871 5.273 1 72.19 224 ASP B CA 1
ATOM 5011 C C . ASP B 1 224 ? -14.703 4.199 3.943 1 72.19 224 ASP B C 1
ATOM 5013 O O . ASP B 1 224 ? -14.477 3.311 3.123 1 72.19 224 ASP B O 1
ATOM 5017 N N . THR B 1 225 ? -14.438 5.418 3.617 1 72.75 225 THR B N 1
ATOM 5018 C CA . THR B 1 225 ? -13.977 5.902 2.32 1 72.75 225 THR B CA 1
ATOM 5019 C C . THR B 1 225 ? -12.531 5.48 2.068 1 72.75 225 THR B C 1
ATOM 5021 O O . THR B 1 225 ? -12.07 5.477 0.925 1 72.75 225 THR B O 1
ATOM 5024 N N . TYR B 1 226 ? -11.781 5.055 3.115 1 84 226 TYR B N 1
ATOM 5025 C CA . TYR B 1 226 ? -10.367 4.754 2.977 1 84 226 TYR B CA 1
ATOM 5026 C C . TYR B 1 226 ? -10.141 3.26 2.781 1 84 226 TYR B C 1
ATOM 5028 O O . TYR B 1 226 ? -9.055 2.836 2.371 1 84 226 TYR B O 1
ATOM 5036 N N . SER B 1 227 ? -11.172 2.473 3.035 1 86.5 227 SER B N 1
ATOM 5037 C CA . SER B 1 227 ? -11.039 1.023 3.143 1 86.5 227 SER B CA 1
ATOM 5038 C C . SER B 1 227 ? -10.555 0.414 1.832 1 86.5 227 SER B C 1
ATOM 5040 O O . SER B 1 227 ? -9.672 -0.449 1.831 1 86.5 227 SER B O 1
ATOM 5042 N N . ASN B 1 228 ? -11.086 0.852 0.711 1 87 228 ASN B N 1
ATOM 5043 C CA . ASN B 1 228 ? -10.695 0.286 -0.576 1 87 228 ASN B CA 1
ATOM 5044 C C . ASN B 1 228 ? -9.227 0.559 -0.888 1 87 228 ASN B C 1
ATOM 5046 O O . ASN B 1 228 ? -8.5 -0.345 -1.298 1 87 228 ASN B O 1
ATOM 5050 N N . SER B 1 229 ? -8.82 1.724 -0.713 1 88.56 229 SER B N 1
ATOM 5051 C CA . SER B 1 229 ? -7.43 2.088 -0.949 1 88.56 229 SER B CA 1
ATOM 5052 C C . SER B 1 229 ? -6.492 1.319 -0.024 1 88.56 229 SER B C 1
ATOM 5054 O O . SER B 1 229 ? -5.441 0.84 -0.455 1 88.56 229 SER B O 1
ATOM 5056 N N . CYS B 1 230 ? -6.871 1.25 1.229 1 93.62 230 CYS B N 1
ATOM 5057 C CA . CYS B 1 230 ? -6.066 0.489 2.178 1 93.62 230 CYS B CA 1
ATOM 5058 C C . CYS B 1 230 ? -5.941 -0.967 1.743 1 93.62 230 CYS B C 1
ATOM 5060 O O . CYS B 1 230 ? -4.848 -1.536 1.769 1 93.62 230 CYS B O 1
ATOM 5062 N N . CYS B 1 231 ? -7.047 -1.52 1.331 1 93.69 231 CYS B N 1
ATOM 5063 C CA . CYS B 1 231 ? -7.031 -2.906 0.877 1 93.69 231 CYS B CA 1
ATOM 5064 C C . CYS B 1 231 ? -6.078 -3.086 -0.298 1 93.69 231 CYS B C 1
ATOM 5066 O O . CYS B 1 231 ? -5.27 -4.016 -0.31 1 93.69 231 CYS B O 1
ATOM 5068 N N . ILE B 1 232 ? -6.117 -2.215 -1.186 1 92.75 232 ILE B N 1
ATOM 5069 C CA . ILE B 1 232 ? -5.27 -2.275 -2.373 1 92.75 232 ILE B CA 1
ATOM 5070 C C . ILE B 1 232 ? -3.801 -2.168 -1.965 1 92.75 232 ILE B C 1
ATOM 5072 O O . ILE B 1 232 ? -2.949 -2.885 -2.494 1 92.75 232 ILE B O 1
ATOM 5076 N N . ASN B 1 233 ? -3.486 -1.278 -1.079 1 95.75 233 ASN B N 1
ATOM 5077 C CA . ASN B 1 233 ? -2.111 -1.142 -0.609 1 95.75 233 ASN B CA 1
ATOM 5078 C C . ASN B 1 233 ? -1.619 -2.418 0.065 1 95.75 233 ASN B C 1
ATOM 5080 O O . ASN B 1 233 ? -0.473 -2.828 -0.132 1 95.75 233 ASN B O 1
ATOM 5084 N N . TRP B 1 234 ? -2.473 -3.039 0.86 1 97.25 234 TRP B N 1
ATOM 5085 C CA . TRP B 1 234 ? -2.102 -4.316 1.463 1 97.25 234 TRP B CA 1
ATOM 5086 C C . TRP B 1 234 ? -1.857 -5.371 0.391 1 97.25 234 TRP B C 1
ATOM 5088 O O . TRP B 1 234 ? -0.891 -6.133 0.47 1 97.25 234 TRP B O 1
ATOM 5098 N N . VAL B 1 235 ? -2.68 -5.402 -0.585 1 96.75 235 VAL B N 1
ATOM 5099 C CA . VAL B 1 235 ? -2.557 -6.379 -1.664 1 96.75 235 VAL B CA 1
ATOM 5100 C C . VAL B 1 235 ? -1.254 -6.145 -2.426 1 96.75 235 VAL B C 1
ATOM 5102 O O . VAL B 1 235 ? -0.558 -7.098 -2.783 1 96.75 235 VAL B O 1
ATOM 5105 N N . ASN B 1 236 ? -0.919 -4.926 -2.646 1 95.44 236 ASN B N 1
ATOM 5106 C CA . ASN B 1 236 ? 0.342 -4.609 -3.309 1 95.44 236 ASN B CA 1
ATOM 5107 C C . ASN B 1 236 ? 1.54 -5.086 -2.49 1 95.44 236 ASN B C 1
ATOM 5109 O O . ASN B 1 236 ? 2.527 -5.562 -3.051 1 95.44 236 ASN B O 1
ATOM 5113 N N . LEU B 1 237 ? 1.453 -4.895 -1.237 1 97.19 237 LEU B N 1
ATOM 5114 C CA . LEU B 1 237 ? 2.51 -5.387 -0.361 1 97.19 237 LEU B CA 1
ATOM 5115 C C . LEU B 1 237 ? 2.594 -6.91 -0.414 1 97.19 237 LEU B C 1
ATOM 5117 O O . LEU B 1 237 ? 3.689 -7.477 -0.381 1 97.19 237 LEU B O 1
ATOM 5121 N N . ILE B 1 238 ? 1.443 -7.586 -0.526 1 97.38 238 ILE B N 1
ATOM 5122 C CA . ILE B 1 238 ? 1.409 -9.039 -0.67 1 97.38 238 ILE B CA 1
ATOM 5123 C C . ILE B 1 238 ? 2.129 -9.445 -1.954 1 97.38 238 ILE B C 1
ATOM 5125 O O . ILE B 1 238 ? 3.02 -10.297 -1.93 1 97.38 238 ILE B O 1
ATOM 5129 N N . PHE B 1 239 ? 1.79 -8.805 -3.049 1 94.38 239 PHE B N 1
ATOM 5130 C CA . PHE B 1 239 ? 2.391 -9.117 -4.34 1 94.38 239 PHE B CA 1
ATOM 5131 C C . PHE B 1 239 ? 3.898 -8.898 -4.305 1 94.38 239 PHE B C 1
ATOM 5133 O O . PHE B 1 239 ? 4.664 -9.719 -4.801 1 94.38 239 PHE B O 1
ATOM 5140 N N . SER B 1 240 ? 4.289 -7.801 -3.734 1 92.69 240 SER B N 1
ATOM 5141 C CA . SER B 1 240 ? 5.715 -7.496 -3.639 1 92.69 240 SER B CA 1
ATOM 5142 C C . SER B 1 240 ? 6.457 -8.562 -2.838 1 92.69 240 SER B C 1
ATOM 5144 O O . SER B 1 240 ? 7.535 -9.008 -3.236 1 92.69 240 SER B O 1
ATOM 5146 N N . GLU B 1 241 ? 5.852 -8.969 -1.72 1 93.31 241 GLU B N 1
ATOM 5147 C CA . GLU B 1 241 ? 6.461 -9.992 -0.871 1 93.31 241 GLU B CA 1
ATOM 5148 C C . GLU B 1 241 ? 6.574 -11.32 -1.604 1 93.31 241 GLU B C 1
ATOM 5150 O O . GLU B 1 241 ? 7.598 -12.008 -1.513 1 93.31 241 GLU B O 1
ATOM 5155 N N . LEU B 1 242 ? 5.562 -11.695 -2.348 1 92.19 242 LEU B N 1
ATOM 5156 C CA . LEU B 1 242 ? 5.555 -12.945 -3.105 1 92.19 242 LEU B CA 1
ATOM 5157 C C . LEU B 1 242 ? 6.648 -12.938 -4.168 1 92.19 242 LEU B C 1
ATOM 5159 O O . LEU B 1 242 ? 7.426 -13.891 -4.27 1 92.19 242 LEU B O 1
ATOM 5163 N N . LEU B 1 243 ? 6.734 -11.891 -4.895 1 85.56 243 LEU B N 1
ATOM 5164 C CA . LEU B 1 243 ? 7.672 -11.828 -6.008 1 85.56 243 LEU B CA 1
ATOM 5165 C C . LEU B 1 243 ? 9.102 -11.68 -5.5 1 85.56 243 LEU B C 1
ATOM 5167 O O . LEU B 1 243 ? 10.031 -12.273 -6.062 1 85.56 243 LEU B O 1
ATOM 5171 N N . ARG B 1 244 ? 9.195 -10.906 -4.5 1 82.5 244 ARG B N 1
ATOM 5172 C CA . ARG B 1 244 ? 10.5 -10.625 -3.916 1 82.5 244 ARG B CA 1
ATOM 5173 C C . ARG B 1 244 ? 11.148 -11.891 -3.375 1 82.5 244 ARG B C 1
ATOM 5175 O O . ARG B 1 244 ? 12.352 -12.102 -3.541 1 82.5 244 ARG B O 1
ATOM 5182 N N . ASN B 1 245 ? 10.367 -12.797 -2.787 1 84.88 245 ASN B N 1
ATOM 5183 C CA . ASN B 1 245 ? 10.953 -13.867 -1.988 1 84.88 245 ASN B CA 1
ATOM 5184 C C . ASN B 1 245 ? 10.664 -15.234 -2.586 1 84.88 245 ASN B C 1
ATOM 5186 O O . ASN B 1 245 ? 11.328 -16.219 -2.252 1 84.88 245 ASN B O 1
ATOM 5190 N N . TYR B 1 246 ? 9.672 -15.375 -3.506 1 83.06 246 TYR B N 1
ATOM 5191 C CA . TYR B 1 246 ? 9.227 -16.719 -3.863 1 83.06 246 TYR B CA 1
ATOM 5192 C C . TYR B 1 246 ? 9.078 -16.859 -5.375 1 83.06 246 TYR B C 1
ATOM 5194 O O . TYR B 1 246 ? 8.477 -17.812 -5.859 1 83.06 246 TYR B O 1
ATOM 5202 N N . SER B 1 247 ? 9.539 -15.93 -6.102 1 76.38 247 SER B N 1
ATOM 5203 C CA . SER B 1 247 ? 9.383 -15.969 -7.551 1 76.38 247 SER B CA 1
ATOM 5204 C C . SER B 1 247 ? 10.219 -17.078 -8.172 1 76.38 247 SER B C 1
ATOM 5206 O O . SER B 1 247 ? 9.93 -17.547 -9.273 1 76.38 247 SER B O 1
ATOM 5208 N N . SER B 1 248 ? 11.195 -17.547 -7.449 1 68.56 248 SER B N 1
ATOM 5209 C CA . SER B 1 248 ? 12.102 -18.547 -8.008 1 68.56 248 SER B CA 1
ATOM 5210 C C . SER B 1 248 ? 11.508 -19.938 -7.93 1 68.56 248 SER B C 1
ATOM 5212 O O . SER B 1 248 ? 11.953 -20.859 -8.625 1 68.56 248 SER B O 1
ATOM 5214 N N . THR B 1 249 ? 10.5 -20.156 -7.164 1 72.12 249 THR B N 1
ATOM 5215 C CA . THR B 1 249 ? 9.961 -21.5 -6.969 1 72.12 249 THR B CA 1
ATOM 5216 C C . THR B 1 249 ? 8.5 -21.562 -7.414 1 72.12 249 THR B C 1
ATOM 5218 O O . THR B 1 249 ? 7.77 -22.484 -7.047 1 72.12 249 THR B O 1
ATOM 5221 N N . ILE B 1 250 ? 8.141 -20.594 -8.18 1 81.31 250 ILE B N 1
ATOM 5222 C CA . ILE B 1 250 ? 6.754 -20.516 -8.617 1 81.31 250 ILE B CA 1
ATOM 5223 C C . ILE B 1 250 ? 6.449 -21.672 -9.562 1 81.31 250 ILE B C 1
ATOM 5225 O O . ILE B 1 250 ? 7.27 -22.016 -10.414 1 81.31 250 ILE B O 1
ATOM 5229 N N . GLN B 1 251 ? 5.238 -22.266 -9.391 1 79.38 251 GLN B N 1
ATOM 5230 C CA . GLN B 1 251 ? 4.746 -23.297 -10.312 1 79.38 251 GLN B CA 1
ATOM 5231 C C . GLN B 1 251 ? 3.523 -22.797 -11.078 1 79.38 251 GLN B C 1
ATOM 5233 O O . GLN B 1 251 ? 2.83 -21.891 -10.633 1 79.38 251 GLN B O 1
ATOM 5238 N N . PHE B 1 252 ? 3.205 -23.266 -12.25 1 81.12 252 PHE B N 1
ATOM 5239 C CA . PHE B 1 252 ? 2.055 -22.922 -13.07 1 81.12 252 PHE B CA 1
ATOM 5240 C C . PHE B 1 252 ? 1.509 -24.141 -13.797 1 81.12 252 PHE B C 1
ATOM 5242 O O . PHE B 1 252 ? 2.156 -25.188 -13.836 1 81.12 252 PHE B O 1
ATOM 5249 N N . TYR B 1 253 ? 0.165 -24.031 -14.234 1 77.38 253 TYR B N 1
ATOM 5250 C CA . TYR B 1 253 ? -0.521 -25.141 -14.891 1 77.38 253 TYR B CA 1
ATOM 5251 C C . TYR B 1 253 ? 0.01 -25.344 -16.312 1 77.38 253 TYR B C 1
ATOM 5253 O O . TYR B 1 253 ? 0.139 -24.391 -17.078 1 77.38 253 TYR B O 1
ATOM 5261 N N . ASN B 1 254 ? -0.183 -26.844 -16.828 1 61.66 254 ASN B N 1
ATOM 5262 C CA . ASN B 1 254 ? 0.041 -27.406 -18.156 1 61.66 254 ASN B CA 1
ATOM 5263 C C . ASN B 1 254 ? 1.259 -26.781 -18.828 1 61.66 254 ASN B C 1
ATOM 5265 O O . ASN B 1 254 ? 1.505 -27.016 -20.016 1 61.66 254 ASN B O 1
ATOM 5269 N N . TYR B 1 255 ? 1.665 -25.844 -18.359 1 50 255 TYR B N 1
ATOM 5270 C CA . TYR B 1 255 ? 2.631 -25.484 -19.391 1 50 255 TYR B CA 1
ATOM 5271 C C . TYR B 1 255 ? 3.645 -26.594 -19.609 1 50 255 TYR B C 1
ATOM 5273 O O . TYR B 1 255 ? 4.223 -27.109 -18.641 1 50 255 TYR B O 1
ATOM 5281 N N . GLN B 1 256 ? 3.156 -27.5 -20.406 1 45.22 256 GLN B N 1
ATOM 5282 C CA . GLN B 1 256 ? 4.133 -28.438 -20.938 1 45.22 256 GLN B CA 1
ATOM 5283 C C . GLN B 1 256 ? 5.547 -28.062 -20.516 1 45.22 256 GLN B C 1
ATOM 5285 O O . GLN B 1 256 ? 6.508 -28.781 -20.828 1 45.22 256 GLN B O 1
ATOM 5290 N N . MET B 1 257 ? 5.695 -26.797 -20.25 1 44.28 257 MET B N 1
ATOM 5291 C CA . MET B 1 257 ? 7.082 -26.422 -20 1 44.28 257 MET B CA 1
ATOM 5292 C C . MET B 1 257 ? 7.504 -26.812 -18.594 1 44.28 257 MET B C 1
ATOM 5294 O O . MET B 1 257 ? 6.75 -26.609 -17.641 1 44.28 257 MET B O 1
ATOM 5298 N N . GLY B 1 258 ? 8.125 -27.703 -18.375 1 45.34 258 GLY B N 1
ATOM 5299 C CA . GLY B 1 258 ? 8.719 -28.156 -17.141 1 45.34 258 GLY B CA 1
ATOM 5300 C C . GLY B 1 258 ? 8.836 -27.062 -16.094 1 45.34 258 GLY B C 1
ATOM 5301 O O . GLY B 1 258 ? 8.875 -25.875 -16.422 1 45.34 258 GLY B O 1
ATOM 5302 N N . THR B 1 259 ? 8.203 -27.234 -14.844 1 51.34 259 THR B N 1
ATOM 5303 C CA . THR B 1 259 ? 8.406 -26.516 -13.594 1 51.34 259 THR B CA 1
ATOM 5304 C C . THR B 1 259 ? 9.672 -25.672 -13.656 1 51.34 259 THR B C 1
ATOM 5306 O O . THR B 1 259 ? 9.75 -24.609 -13.023 1 51.34 259 THR B O 1
ATOM 5309 N N . ASP B 1 260 ? 10.438 -25.938 -14.703 1 62.53 260 ASP B N 1
ATOM 5310 C CA . ASP B 1 260 ? 11.82 -25.484 -14.703 1 62.53 260 ASP B CA 1
ATOM 5311 C C . ASP B 1 260 ? 11.969 -24.172 -15.469 1 62.53 260 ASP B C 1
ATOM 5313 O O . ASP B 1 260 ? 13.008 -23.516 -15.406 1 62.53 260 ASP B O 1
ATOM 5317 N N . PHE B 1 261 ? 10.781 -23.859 -16.078 1 73.31 261 PHE B N 1
ATOM 5318 C CA . PHE B 1 261 ? 11.102 -22.75 -16.953 1 73.31 261 PHE B CA 1
ATOM 5319 C C . PHE B 1 261 ? 11.188 -21.438 -16.188 1 73.31 261 PHE B C 1
ATOM 5321 O O . PHE B 1 261 ? 12.016 -20.578 -16.5 1 73.31 261 PHE B O 1
ATOM 5328 N N . SER B 1 262 ? 10.281 -21.328 -15.18 1 70.12 262 SER B N 1
ATOM 5329 C CA . SER B 1 262 ? 10.406 -20.125 -14.344 1 70.12 262 SER B CA 1
ATOM 5330 C C . SER B 1 262 ? 11.805 -20.031 -13.742 1 70.12 262 SER B C 1
ATOM 5332 O O . SER B 1 262 ? 12.352 -18.922 -13.625 1 70.12 262 SER B O 1
ATOM 5334 N N . LEU B 1 263 ? 12.258 -21.172 -13.438 1 71.25 263 LEU B N 1
ATOM 5335 C CA . LEU B 1 263 ? 13.609 -21.188 -12.891 1 71.25 263 LEU B CA 1
ATOM 5336 C C . LEU B 1 263 ? 14.633 -20.766 -13.938 1 71.25 263 LEU B C 1
ATOM 5338 O O . LEU B 1 263 ? 15.594 -20.062 -13.625 1 71.25 263 LEU B O 1
ATOM 5342 N N . ILE B 1 264 ? 14.305 -21.25 -15.078 1 79.62 264 ILE B N 1
ATOM 5343 C CA . ILE B 1 264 ? 15.188 -20.875 -16.172 1 79.62 264 ILE B CA 1
ATOM 5344 C C . ILE B 1 264 ? 15.148 -19.359 -16.375 1 79.62 264 ILE B C 1
ATOM 5346 O O . ILE B 1 264 ? 16.203 -18.719 -16.484 1 79.62 264 ILE B O 1
ATOM 5350 N N . LEU B 1 265 ? 13.961 -18.844 -16.359 1 80.25 265 LEU B N 1
ATOM 5351 C CA . LEU B 1 265 ? 13.82 -17.422 -16.578 1 80.25 265 LEU B CA 1
ATOM 5352 C C . LEU B 1 265 ? 14.469 -16.625 -15.445 1 80.25 265 LEU B C 1
ATOM 5354 O O . LEU B 1 265 ? 15.125 -15.609 -15.688 1 80.25 265 LEU B O 1
ATOM 5358 N N . GLN B 1 266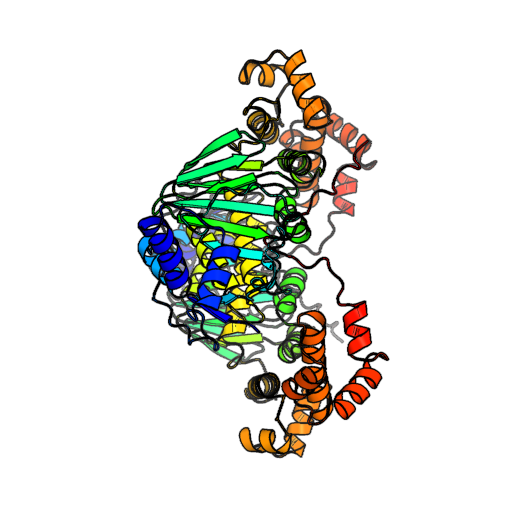 ? 14.273 -17.094 -14.312 1 73.31 266 GLN B N 1
ATOM 5359 C CA . GLN B 1 266 ? 14.883 -16.438 -13.164 1 73.31 266 GLN B CA 1
ATOM 5360 C C . GLN B 1 266 ? 16.406 -16.5 -13.234 1 73.31 266 GLN B C 1
ATOM 5362 O O . GLN B 1 266 ? 17.094 -15.523 -12.922 1 73.31 266 GLN B O 1
ATOM 5367 N N . TYR B 1 267 ? 16.844 -17.656 -13.609 1 78.44 267 TYR B N 1
ATOM 5368 C CA . TYR B 1 267 ? 18.281 -17.812 -13.766 1 78.44 267 TYR B CA 1
ATOM 5369 C C . TYR B 1 267 ? 18.828 -16.844 -14.812 1 78.44 267 TYR B C 1
ATOM 5371 O O . TYR B 1 267 ? 19.859 -16.219 -14.594 1 78.44 267 TYR B O 1
ATOM 5379 N N . ILE B 1 268 ? 18.141 -16.781 -15.828 1 85.25 268 ILE B N 1
ATOM 5380 C CA . ILE B 1 268 ? 18.531 -15.867 -16.891 1 85.25 268 ILE B CA 1
ATOM 5381 C C . ILE B 1 268 ? 18.547 -14.438 -16.359 1 85.25 268 ILE B C 1
ATOM 5383 O O . ILE B 1 268 ? 19.531 -13.711 -16.547 1 85.25 268 ILE B O 1
ATOM 5387 N N . GLN B 1 269 ? 17.562 -14.062 -15.672 1 79.44 269 GLN B N 1
ATOM 5388 C CA . GLN B 1 269 ? 17.406 -12.703 -15.156 1 79.44 269 GLN B CA 1
ATOM 5389 C C . GLN B 1 269 ? 18.562 -12.344 -14.211 1 79.44 269 GLN B C 1
ATOM 5391 O O . GLN B 1 269 ? 19.047 -11.211 -14.227 1 79.44 269 GLN B O 1
ATOM 5396 N N . HIS B 1 270 ? 18.938 -13.273 -13.445 1 75.5 270 HIS B N 1
ATOM 5397 C CA . HIS B 1 270 ? 19.906 -12.992 -12.391 1 75.5 270 HIS B CA 1
ATOM 5398 C C . HIS B 1 270 ? 21.328 -13.164 -12.891 1 75.5 270 HIS B C 1
ATOM 5400 O O . HIS B 1 270 ? 22.281 -12.688 -12.266 1 75.5 270 HIS B O 1
ATOM 5406 N N . ASN B 1 271 ? 21.5 -13.797 -14.07 1 82.5 271 ASN B N 1
ATOM 5407 C CA . ASN B 1 271 ? 22.859 -14.125 -14.5 1 82.5 271 ASN B CA 1
ATOM 5408 C C . ASN B 1 271 ? 23.109 -13.664 -15.93 1 82.5 271 ASN B C 1
ATOM 5410 O O . ASN B 1 271 ? 24.078 -14.094 -16.562 1 82.5 271 ASN B O 1
ATOM 5414 N N . TYR B 1 272 ? 22.312 -12.797 -16.344 1 87.75 272 TYR B N 1
ATOM 5415 C CA . TYR B 1 272 ? 22.328 -12.461 -17.766 1 87.75 272 TYR B CA 1
ATOM 5416 C C . TYR B 1 272 ? 23.672 -11.867 -18.172 1 87.75 272 TYR B C 1
ATOM 5418 O O . TYR B 1 272 ? 24.047 -11.898 -19.344 1 87.75 272 TYR B O 1
ATOM 5426 N N . GLN B 1 273 ? 24.406 -11.305 -17.312 1 89.75 273 GLN B N 1
ATOM 5427 C CA . GLN B 1 273 ? 25.625 -10.562 -17.625 1 89.75 273 GLN B CA 1
ATOM 5428 C C . GLN B 1 273 ? 26.688 -11.477 -18.219 1 89.75 273 GLN B C 1
ATOM 5430 O O . GLN B 1 273 ? 27.469 -11.047 -19.062 1 89.75 273 GLN B O 1
ATOM 5435 N N . THR B 1 274 ? 26.766 -12.75 -17.828 1 90.44 274 THR B N 1
ATOM 5436 C CA . THR B 1 274 ? 27.812 -13.656 -18.266 1 90.44 274 THR B CA 1
ATOM 5437 C C . THR B 1 274 ? 27.219 -14.938 -18.844 1 90.44 274 THR B C 1
ATOM 5439 O O . THR B 1 274 ? 27.938 -15.82 -19.297 1 90.44 274 THR B O 1
ATOM 5442 N N . LEU B 1 275 ? 25.969 -15.016 -18.922 1 92.56 275 LEU B N 1
ATOM 5443 C CA . LEU B 1 275 ? 25.266 -16.25 -19.234 1 92.56 275 LEU B CA 1
ATOM 5444 C C . LEU B 1 275 ? 25.359 -16.547 -20.734 1 92.56 275 LEU B C 1
ATOM 5446 O O . LEU B 1 275 ? 25.203 -15.648 -21.562 1 92.56 275 LEU B O 1
ATOM 5450 N N . THR B 1 276 ? 25.656 -17.812 -21.062 1 93.81 276 THR B N 1
ATOM 5451 C CA . THR B 1 276 ? 25.578 -18.312 -22.438 1 93.81 276 THR B CA 1
ATOM 5452 C C . THR B 1 276 ? 24.531 -19.422 -22.531 1 93.81 276 THR B C 1
ATOM 5454 O O . THR B 1 276 ? 24.156 -20.016 -21.516 1 93.81 276 THR B O 1
ATOM 5457 N N . LEU B 1 277 ? 24.078 -19.594 -23.75 1 94.62 277 LEU B N 1
ATOM 5458 C CA . LEU B 1 277 ? 23.109 -20.656 -23.953 1 94.62 277 LEU B CA 1
ATOM 5459 C C . LEU B 1 277 ? 23.672 -22.016 -23.547 1 94.62 277 LEU B C 1
ATOM 5461 O O . LEU B 1 277 ? 22.953 -22.844 -22.969 1 94.62 277 LEU B O 1
ATOM 5465 N N . SER B 1 278 ? 24.969 -22.156 -23.797 1 94.75 278 SER B N 1
ATOM 5466 C CA . SER B 1 278 ? 25.641 -23.406 -23.484 1 94.75 278 SER B CA 1
ATOM 5467 C C . SER B 1 278 ? 25.703 -23.641 -21.969 1 94.75 278 SER B C 1
ATOM 5469 O O . SER B 1 278 ? 25.359 -24.719 -21.484 1 94.75 278 SER B O 1
ATOM 5471 N N . SER B 1 279 ? 26.141 -22.641 -21.297 1 94 279 SER B N 1
ATOM 5472 C CA . SER B 1 279 ? 26.25 -22.781 -19.859 1 94 279 SER B CA 1
ATOM 5473 C C . SER B 1 279 ? 24.875 -22.969 -19.203 1 94 279 SER B C 1
ATOM 5475 O O . SER B 1 279 ? 24.734 -23.719 -18.234 1 94 279 SER B O 1
ATOM 5477 N N . LEU B 1 280 ? 23.875 -22.344 -19.766 1 93.12 280 LEU B N 1
ATOM 5478 C CA . LEU B 1 280 ? 22.516 -22.469 -19.25 1 93.12 280 LEU B CA 1
ATOM 5479 C C . LEU B 1 280 ? 21.969 -23.875 -19.5 1 93.12 280 LEU B C 1
ATOM 5481 O O . LEU B 1 280 ? 21.359 -24.469 -18.609 1 93.12 280 LEU B O 1
ATOM 5485 N N . ALA B 1 281 ? 22.203 -24.312 -20.656 1 92.44 281 ALA B N 1
ATOM 5486 C CA . ALA B 1 281 ? 21.75 -25.656 -21.016 1 92.44 281 ALA B CA 1
ATOM 5487 C C . ALA B 1 281 ? 22.391 -26.719 -20.125 1 92.44 281 ALA B C 1
ATOM 5489 O O . ALA B 1 281 ? 21.719 -27.625 -19.656 1 92.44 281 ALA B O 1
ATOM 5490 N N . GLU B 1 282 ? 23.672 -26.531 -19.922 1 90.94 282 GLU B N 1
ATOM 5491 C CA . GLU B 1 282 ? 24.391 -27.453 -19.062 1 90.94 282 GLU B CA 1
ATOM 5492 C C . GLU B 1 282 ? 23.844 -27.422 -17.641 1 90.94 282 GLU B C 1
ATOM 5494 O O . GLU B 1 282 ? 23.656 -28.469 -17.016 1 90.94 282 GLU B O 1
ATOM 5499 N N . PHE B 1 283 ? 23.594 -26.281 -17.219 1 87.5 283 PHE B N 1
ATOM 5500 C CA . PHE B 1 283 ? 23.141 -26.094 -15.836 1 87.5 283 PHE B CA 1
ATOM 5501 C C . PHE B 1 283 ? 21.797 -26.781 -15.617 1 87.5 283 PHE B C 1
ATOM 5503 O O . PHE B 1 283 ? 21.562 -27.391 -14.57 1 87.5 283 PHE B O 1
ATOM 5510 N N . PHE B 1 284 ? 20.891 -26.703 -16.547 1 85.88 284 PHE B N 1
ATOM 5511 C CA . PHE B 1 284 ? 19.547 -27.234 -16.391 1 85.88 284 PHE B CA 1
ATOM 5512 C C . PHE B 1 284 ? 19.391 -28.578 -17.078 1 85.88 284 PHE B C 1
ATOM 5514 O O . PHE B 1 284 ? 18.281 -29.109 -17.203 1 85.88 284 PHE B O 1
ATOM 5521 N N . HIS B 1 285 ? 20.5 -29.078 -17.578 1 88 285 HIS B N 1
ATOM 5522 C CA . HIS B 1 285 ? 20.594 -30.406 -18.188 1 88 285 HIS B CA 1
ATOM 5523 C C . HIS B 1 285 ? 19.672 -30.516 -19.391 1 88 285 HIS B C 1
ATOM 5525 O O . HIS B 1 285 ? 18.922 -31.484 -19.516 1 88 285 HIS B O 1
ATOM 5531 N N . TYR B 1 286 ? 19.688 -29.5 -20.141 1 88 286 TYR B N 1
ATOM 5532 C CA . TYR B 1 286 ? 19.016 -29.484 -21.438 1 88 286 TYR B CA 1
ATOM 5533 C C . TYR B 1 286 ? 20.047 -29.484 -22.578 1 88 286 TYR B C 1
ATOM 5535 O O . TYR B 1 286 ? 21.219 -29.141 -22.359 1 88 286 TYR B O 1
ATOM 5543 N N . SER B 1 287 ? 19.578 -29.969 -23.719 1 92.69 287 SER B N 1
ATOM 5544 C CA . SER B 1 287 ? 20.359 -29.672 -24.922 1 92.69 287 SER B CA 1
ATOM 5545 C C . SER B 1 287 ? 20.172 -28.219 -25.359 1 92.69 287 SER B C 1
ATOM 5547 O O . SER B 1 287 ? 19.141 -27.609 -25.094 1 92.69 287 SER B O 1
ATOM 5549 N N . GLU B 1 288 ? 21.203 -27.625 -26 1 93.5 288 GLU B N 1
ATOM 5550 C CA . GLU B 1 288 ? 21.141 -26.234 -26.422 1 93.5 288 GLU B CA 1
ATOM 5551 C C . GLU B 1 288 ? 19.969 -26 -27.375 1 93.5 288 GLU B C 1
ATOM 5553 O O . GLU B 1 288 ? 19.203 -25.047 -27.203 1 93.5 288 GLU B O 1
ATOM 5558 N N . PRO B 1 289 ? 19.734 -26.953 -28.312 1 93.06 289 PRO B N 1
ATOM 5559 C CA . PRO B 1 289 ? 18.594 -26.734 -29.219 1 93.06 289 PRO B CA 1
ATOM 5560 C C . PRO B 1 289 ? 17.25 -26.75 -28.484 1 93.06 289 PRO B C 1
ATOM 5562 O O . PRO B 1 289 ? 16.375 -25.938 -28.766 1 93.06 289 PRO B O 1
ATOM 5565 N N . HIS B 1 290 ? 17.172 -27.656 -27.641 1 89.75 290 HIS B N 1
ATOM 5566 C CA . HIS B 1 290 ? 15.93 -27.75 -26.891 1 89.75 290 HIS B CA 1
ATOM 5567 C C . HIS B 1 290 ? 15.688 -26.5 -26.047 1 89.75 290 HIS B C 1
ATOM 5569 O O . HIS B 1 290 ? 14.586 -25.953 -26.047 1 89.75 290 HIS B O 1
ATOM 5575 N N . LEU B 1 291 ? 16.688 -26.094 -25.359 1 89.88 291 LEU B N 1
ATOM 5576 C CA . LEU B 1 291 ? 16.578 -24.906 -24.516 1 89.88 291 LEU B CA 1
ATOM 5577 C C . LEU B 1 291 ? 16.281 -23.672 -25.344 1 89.88 291 LEU B C 1
ATOM 5579 O O . LEU B 1 291 ? 15.469 -22.828 -24.953 1 89.88 291 LEU B O 1
ATOM 5583 N N . SER B 1 292 ? 16.938 -23.547 -26.422 1 91.06 292 SER B N 1
ATOM 5584 C CA . SER B 1 292 ? 16.703 -22.422 -27.328 1 91.06 292 SER B CA 1
ATOM 5585 C C . SER B 1 292 ? 15.234 -22.359 -27.766 1 91.06 292 SER B C 1
ATOM 5587 O O . SER B 1 292 ? 14.625 -21.297 -27.75 1 91.06 292 SER B O 1
ATOM 5589 N N . THR B 1 293 ? 14.703 -23.484 -28.094 1 87.69 293 THR B N 1
ATOM 5590 C CA . THR B 1 293 ? 13.312 -23.578 -28.516 1 87.69 293 THR B CA 1
ATOM 5591 C C . THR B 1 293 ? 12.367 -23.234 -27.375 1 87.69 293 THR B C 1
ATOM 5593 O O . THR B 1 293 ? 11.383 -22.531 -27.562 1 87.69 293 THR B O 1
ATOM 5596 N N . LEU B 1 294 ? 12.719 -23.75 -26.25 1 82.25 294 LEU B N 1
ATOM 5597 C CA . LEU B 1 294 ? 11.922 -23.531 -25.062 1 82.25 294 LEU B CA 1
ATOM 5598 C C . LEU B 1 294 ? 11.836 -22.031 -24.734 1 82.25 294 LEU B C 1
ATOM 5600 O O . LEU B 1 294 ? 10.758 -21.531 -24.422 1 82.25 294 LEU B O 1
ATOM 5604 N N . ILE B 1 295 ? 12.977 -21.375 -24.797 1 84.31 295 ILE B N 1
ATOM 5605 C CA . ILE B 1 295 ? 13.055 -19.953 -24.5 1 84.31 295 ILE B CA 1
ATOM 5606 C C . ILE B 1 295 ? 12.242 -19.172 -25.531 1 84.31 295 ILE B C 1
ATOM 5608 O O . ILE B 1 295 ? 11.414 -18.328 -25.172 1 84.31 295 ILE B O 1
ATOM 5612 N N . LYS B 1 296 ? 12.398 -19.469 -26.719 1 84.62 296 LYS B N 1
ATOM 5613 C CA . LYS B 1 296 ? 11.711 -18.75 -27.781 1 84.62 296 LYS B CA 1
ATOM 5614 C C . LYS B 1 296 ? 10.195 -18.953 -27.688 1 84.62 296 LYS B C 1
ATOM 5616 O O . LYS B 1 296 ? 9.43 -18 -27.844 1 84.62 296 LYS B O 1
ATOM 5621 N N . HIS B 1 297 ? 9.828 -20.094 -27.453 1 75.94 297 HIS B N 1
ATOM 5622 C CA . HIS B 1 297 ? 8.414 -20.422 -27.391 1 75.94 297 HIS B CA 1
ATOM 5623 C C . HIS B 1 297 ? 7.727 -19.703 -26.234 1 75.94 297 HIS B C 1
ATOM 5625 O O . HIS B 1 297 ? 6.586 -19.25 -26.359 1 75.94 297 HIS B O 1
ATOM 5631 N N . ASN B 1 298 ? 8.469 -19.594 -25.188 1 72.19 298 ASN B N 1
ATOM 5632 C CA . ASN B 1 298 ? 7.824 -19.094 -23.969 1 72.19 298 ASN B CA 1
ATOM 5633 C C . ASN B 1 298 ? 7.973 -17.578 -23.859 1 72.19 298 ASN B C 1
ATOM 5635 O O . ASN B 1 298 ? 7.16 -16.922 -23.203 1 72.19 298 ASN B O 1
ATOM 5639 N N . THR B 1 299 ? 9.023 -17.062 -24.484 1 75.44 299 THR B N 1
ATOM 5640 C CA . THR B 1 299 ? 9.266 -15.633 -24.297 1 75.44 299 THR B CA 1
ATOM 5641 C C . THR B 1 299 ? 9.031 -14.875 -25.609 1 75.44 299 THR B C 1
ATOM 5643 O O . THR B 1 299 ? 8.938 -13.641 -25.594 1 75.44 299 THR B O 1
ATOM 5646 N N . GLY B 1 300 ? 8.969 -15.578 -26.641 1 75.62 300 GLY B N 1
ATOM 5647 C CA . GLY B 1 300 ? 8.852 -14.953 -27.953 1 75.62 300 GLY B CA 1
ATOM 5648 C C . GLY B 1 300 ? 10.164 -14.406 -28.469 1 75.62 300 GLY B C 1
ATOM 5649 O O . GLY B 1 300 ? 10.219 -13.859 -29.562 1 75.62 300 GLY B O 1
ATOM 5650 N N . ARG B 1 301 ? 11.203 -14.578 -27.719 1 84.5 301 ARG B N 1
ATOM 5651 C CA . ARG B 1 301 ? 12.516 -14.062 -28.094 1 84.5 301 ARG B CA 1
ATOM 5652 C C . ARG B 1 301 ? 13.578 -15.164 -28.016 1 84.5 301 ARG B C 1
ATOM 5654 O O . ARG B 1 301 ? 13.453 -16.109 -27.234 1 84.5 301 ARG B O 1
ATOM 5661 N N . SER B 1 302 ? 14.586 -15.008 -28.891 1 90.88 302 SER B N 1
ATOM 5662 C CA . SER B 1 302 ? 15.734 -15.898 -28.781 1 90.88 302 SER B CA 1
ATOM 5663 C C . SER B 1 302 ? 16.531 -15.602 -27.516 1 90.88 302 SER B C 1
ATOM 5665 O O . SER B 1 302 ? 16.391 -14.539 -26.906 1 90.88 302 SER B O 1
ATOM 5667 N N . PHE B 1 303 ? 17.359 -16.547 -27.141 1 92.31 303 PHE B N 1
ATOM 5668 C CA . PHE B 1 303 ? 18.234 -16.359 -26 1 92.31 303 PHE B CA 1
ATOM 5669 C C . PHE B 1 303 ? 19.094 -15.109 -26.156 1 92.31 303 PHE B C 1
ATOM 5671 O O . PHE B 1 303 ? 19.188 -14.297 -25.234 1 92.31 303 PHE B O 1
ATOM 5678 N N . THR B 1 304 ? 19.641 -14.961 -27.297 1 91.25 304 THR B N 1
ATOM 5679 C CA . THR B 1 304 ? 20.531 -13.836 -27.562 1 91.25 304 THR B CA 1
ATOM 5680 C C . THR B 1 304 ? 19.781 -12.516 -27.453 1 91.25 304 THR B C 1
ATOM 5682 O O . THR B 1 304 ? 20.281 -11.555 -26.875 1 91.25 304 THR B O 1
ATOM 5685 N N . ASP B 1 305 ? 18.609 -12.516 -28 1 89.25 305 ASP B N 1
ATOM 5686 C CA . ASP B 1 305 ? 17.797 -11.305 -27.953 1 89.25 305 ASP B CA 1
ATOM 5687 C C . ASP B 1 305 ? 17.375 -10.984 -26.516 1 89.25 305 ASP B C 1
ATOM 5689 O O . ASP B 1 305 ? 17.344 -9.82 -26.109 1 89.25 305 ASP B O 1
ATOM 5693 N N . LEU B 1 306 ? 17.078 -12.016 -25.828 1 87.94 306 LEU B N 1
ATOM 5694 C CA . LEU B 1 306 ? 16.688 -11.859 -24.438 1 87.94 306 LEU B CA 1
ATOM 5695 C C . LEU B 1 306 ? 17.812 -11.242 -23.609 1 87.94 306 LEU B C 1
ATOM 5697 O O . LEU B 1 306 ? 17.578 -10.328 -22.828 1 87.94 306 LEU B O 1
ATOM 5701 N N . ILE B 1 307 ? 18.984 -11.75 -23.812 1 90.25 307 ILE B N 1
ATOM 5702 C CA . ILE B 1 307 ? 20.156 -11.258 -23.094 1 90.25 307 ILE B CA 1
ATOM 5703 C C . ILE B 1 307 ? 20.422 -9.797 -23.453 1 90.25 307 ILE B C 1
ATOM 5705 O O . ILE B 1 307 ? 20.656 -8.961 -22.578 1 90.25 307 ILE B O 1
ATOM 5709 N N . LYS B 1 308 ? 20.281 -9.547 -24.688 1 89.38 308 LYS B N 1
ATOM 5710 C CA . LYS B 1 308 ? 20.484 -8.18 -25.172 1 89.38 308 LYS B CA 1
ATOM 5711 C C . LYS B 1 308 ? 19.516 -7.215 -24.516 1 89.38 308 LYS B C 1
ATOM 5713 O O . LYS B 1 308 ? 19.891 -6.133 -24.062 1 89.38 308 LYS B O 1
ATOM 5718 N N . GLU B 1 309 ? 18.344 -7.613 -24.484 1 85.44 309 GLU B N 1
ATOM 5719 C CA . GLU B 1 309 ? 17.297 -6.777 -23.906 1 85.44 309 GLU B CA 1
ATOM 5720 C C . GLU B 1 309 ? 17.547 -6.527 -22.422 1 85.44 309 GLU B C 1
ATOM 5722 O O . GLU B 1 309 ? 17.391 -5.406 -21.938 1 85.44 309 GLU B O 1
ATOM 5727 N N . LEU B 1 310 ? 17.875 -7.539 -21.703 1 85.56 310 LEU B N 1
ATOM 5728 C CA . LEU B 1 310 ? 18.141 -7.418 -20.281 1 85.56 310 LEU B CA 1
ATOM 5729 C C . LEU B 1 310 ? 19.328 -6.488 -20.031 1 85.56 310 LEU B C 1
ATOM 5731 O O . LEU B 1 310 ? 19.266 -5.633 -19.141 1 85.56 310 LEU B O 1
ATOM 5735 N N . ARG B 1 311 ? 20.375 -6.652 -20.812 1 88.69 311 ARG B N 1
ATOM 5736 C CA . ARG B 1 311 ? 21.578 -5.82 -20.688 1 88.69 311 ARG B CA 1
ATOM 5737 C C . ARG B 1 311 ? 21.25 -4.352 -20.953 1 88.69 311 ARG B C 1
ATOM 5739 O O . ARG B 1 311 ? 21.625 -3.477 -20.172 1 88.69 311 ARG B O 1
ATOM 5746 N N . ILE B 1 312 ? 20.484 -4.117 -21.953 1 88.06 312 ILE B N 1
ATOM 5747 C CA . ILE B 1 312 ? 20.172 -2.75 -22.359 1 88.06 312 ILE B CA 1
ATOM 5748 C C . ILE B 1 312 ? 19.25 -2.104 -21.328 1 88.06 312 ILE B C 1
ATOM 5750 O O . ILE B 1 312 ? 19.422 -0.934 -20.984 1 88.06 312 ILE B O 1
ATOM 5754 N N . ASN B 1 313 ? 18.312 -2.834 -20.906 1 81.5 313 ASN B N 1
ATOM 5755 C CA . ASN B 1 313 ? 17.406 -2.311 -19.891 1 81.5 313 ASN B CA 1
ATOM 5756 C C . ASN B 1 313 ? 18.156 -1.884 -18.625 1 81.5 313 ASN B C 1
ATOM 5758 O O . ASN B 1 313 ? 17.906 -0.812 -18.078 1 81.5 313 ASN B O 1
ATOM 5762 N N . ASP B 1 314 ? 19 -2.676 -18.234 1 81.38 314 ASP B N 1
ATOM 5763 C CA . ASP B 1 314 ? 19.797 -2.344 -17.062 1 81.38 314 ASP B CA 1
ATOM 5764 C C . ASP B 1 314 ? 20.719 -1.153 -17.328 1 81.38 314 ASP B C 1
ATOM 5766 O O . ASP B 1 314 ? 20.922 -0.307 -16.469 1 81.38 314 ASP B O 1
ATOM 5770 N N . ALA B 1 315 ? 21.188 -1.107 -18.5 1 86.31 315 ALA B N 1
ATOM 5771 C CA . ALA B 1 315 ? 22.047 0.009 -18.891 1 86.31 315 ALA B CA 1
ATOM 5772 C C . ALA B 1 315 ? 21.297 1.332 -18.828 1 86.31 315 ALA B C 1
ATOM 5774 O O . ALA B 1 315 ? 21.828 2.334 -18.344 1 86.31 315 ALA B O 1
ATOM 5775 N N . ILE B 1 316 ? 20.109 1.274 -19.266 1 81.25 316 ILE B N 1
ATOM 5776 C CA . ILE B 1 316 ? 19.266 2.471 -19.25 1 81.25 316 ILE B CA 1
ATOM 5777 C C . ILE B 1 316 ? 19.078 2.947 -17.812 1 81.25 316 ILE B C 1
ATOM 5779 O O . ILE B 1 316 ? 19.203 4.137 -17.531 1 81.25 316 ILE B O 1
ATOM 5783 N N . ASN B 1 317 ? 18.766 2.025 -17.031 1 73.88 317 ASN B N 1
ATOM 5784 C CA . ASN B 1 317 ? 18.594 2.355 -15.625 1 73.88 317 ASN B CA 1
ATOM 5785 C C . ASN B 1 317 ? 19.844 3.008 -15.047 1 73.88 317 ASN B C 1
ATOM 5787 O O . ASN B 1 317 ? 19.766 3.998 -14.32 1 73.88 317 ASN B O 1
ATOM 5791 N N . LEU B 1 318 ? 20.938 2.547 -15.383 1 77.25 318 LEU B N 1
ATOM 5792 C CA . LEU B 1 318 ? 22.203 3.064 -14.883 1 77.25 318 LEU B CA 1
ATOM 5793 C C . LEU B 1 318 ? 22.516 4.418 -15.508 1 77.25 318 LEU B C 1
ATOM 5795 O O . LEU B 1 318 ? 23.016 5.32 -14.828 1 77.25 318 LEU B O 1
ATOM 5799 N N . LEU B 1 319 ? 22.156 4.535 -16.75 1 80.38 319 LEU B N 1
ATOM 5800 C CA . LEU B 1 319 ? 22.406 5.785 -17.453 1 80.38 319 LEU B CA 1
ATOM 5801 C C . LEU B 1 319 ? 21.594 6.922 -16.859 1 80.38 319 LEU B C 1
ATOM 5803 O O . LEU B 1 319 ? 22.094 8.031 -16.688 1 80.38 319 LEU B O 1
ATOM 5807 N N . VAL B 1 320 ? 20.391 6.57 -16.5 1 69.56 320 VAL B N 1
ATOM 5808 C CA . VAL B 1 320 ? 19.453 7.598 -16.078 1 69.56 320 VAL B CA 1
ATOM 5809 C C . VAL B 1 320 ? 19.625 7.898 -14.586 1 69.56 320 VAL B C 1
ATOM 5811 O O . VAL B 1 320 ? 19.484 9.039 -14.156 1 69.56 320 VAL B O 1
ATOM 5814 N N . ASN B 1 321 ? 20.109 6.887 -13.875 1 60.84 321 ASN B N 1
ATOM 5815 C CA . ASN B 1 321 ? 20.016 7.027 -12.43 1 60.84 321 ASN B CA 1
ATOM 5816 C C . ASN B 1 321 ? 21.391 7.102 -11.781 1 60.84 321 ASN B C 1
ATOM 5818 O O . ASN B 1 321 ? 21.5 7.238 -10.562 1 60.84 321 ASN B O 1
ATOM 5822 N N . THR B 1 322 ? 22.422 6.977 -12.586 1 63.91 322 THR B N 1
ATOM 5823 C CA . THR B 1 322 ? 23.766 7.02 -12.023 1 63.91 322 THR B CA 1
ATOM 5824 C C . THR B 1 322 ? 24.672 7.934 -12.852 1 63.91 322 THR B C 1
ATOM 5826 O O . THR B 1 322 ? 24.281 8.391 -13.93 1 63.91 322 THR B O 1
ATOM 5829 N N . ASN B 1 323 ? 25.734 8.203 -12.211 1 67.75 323 ASN B N 1
ATOM 5830 C CA . ASN B 1 323 ? 26.75 8.969 -12.938 1 67.75 323 ASN B CA 1
ATOM 5831 C C . ASN B 1 323 ? 27.891 8.078 -13.406 1 67.75 323 ASN B C 1
ATOM 5833 O O . ASN B 1 323 ? 29 8.562 -13.656 1 67.75 323 ASN B O 1
ATOM 5837 N N . MET B 1 324 ? 27.641 6.852 -13.531 1 79.31 324 MET B N 1
ATOM 5838 C CA . MET B 1 324 ? 28.672 5.914 -13.961 1 79.31 324 MET B CA 1
ATOM 5839 C C . MET B 1 324 ? 29.125 6.219 -15.391 1 79.31 324 MET B C 1
ATOM 5841 O O . MET B 1 324 ? 28.312 6.605 -16.234 1 79.31 324 MET B O 1
ATOM 5845 N N . LYS B 1 325 ? 30.438 6.035 -15.516 1 87.56 325 LYS B N 1
ATOM 5846 C CA . LYS B 1 325 ? 30.938 6.18 -16.875 1 87.56 325 LYS B CA 1
ATOM 5847 C C . LYS B 1 325 ? 30.344 5.121 -17.797 1 87.56 325 LYS B C 1
ATOM 5849 O O . LYS B 1 325 ? 30.031 4.016 -17.359 1 87.56 325 LYS B O 1
ATOM 5854 N N . VAL B 1 326 ? 30.25 5.441 -19.016 1 91.81 326 VAL B N 1
ATOM 5855 C CA . VAL B 1 326 ? 29.656 4.547 -20 1 91.81 326 VAL B CA 1
ATOM 5856 C C . VAL B 1 326 ? 30.422 3.232 -20.047 1 91.81 326 VAL B C 1
ATOM 5858 O O . VAL B 1 326 ? 29.828 2.16 -20.188 1 91.81 326 VAL B O 1
ATOM 5861 N N . SER B 1 327 ? 31.766 3.318 -19.891 1 93 327 SER B N 1
ATOM 5862 C CA . SER B 1 327 ? 32.594 2.115 -19.906 1 93 327 SER B CA 1
ATOM 5863 C C . SER B 1 327 ? 32.281 1.209 -18.719 1 93 327 SER B C 1
ATOM 5865 O O . SER B 1 327 ? 32.219 -0.015 -18.859 1 93 327 SER B O 1
ATOM 5867 N N . GLN B 1 328 ? 32.031 1.8 -17.688 1 90.88 328 GLN B N 1
ATOM 5868 C CA . GLN B 1 328 ? 31.703 1.045 -16.484 1 90.88 328 GLN B CA 1
ATOM 5869 C C . GLN B 1 328 ? 30.328 0.381 -16.609 1 90.88 328 GLN B C 1
ATOM 5871 O O . GLN B 1 328 ? 30.141 -0.76 -16.188 1 90.88 328 GLN B O 1
ATOM 5876 N N . ILE B 1 329 ? 29.422 1.125 -17.203 1 91.88 329 ILE B N 1
ATOM 5877 C CA . ILE B 1 329 ? 28.078 0.599 -17.422 1 91.88 329 ILE B CA 1
ATOM 5878 C C . ILE B 1 329 ? 28.141 -0.596 -18.375 1 91.88 329 ILE B C 1
ATOM 5880 O O . ILE B 1 329 ? 27.531 -1.631 -18.109 1 91.88 329 ILE B O 1
ATOM 5884 N N . ALA B 1 330 ? 28.922 -0.448 -19.391 1 94.06 330 ALA B N 1
ATOM 5885 C CA . ALA B 1 330 ? 29.094 -1.531 -20.344 1 94.06 330 ALA B CA 1
ATOM 5886 C C . ALA B 1 330 ? 29.578 -2.805 -19.672 1 94.06 330 ALA B C 1
ATOM 5888 O O . ALA B 1 330 ? 29.031 -3.885 -19.875 1 94.06 330 ALA B O 1
ATOM 5889 N N . ASP B 1 331 ? 30.547 -2.613 -18.844 1 91.06 331 ASP B N 1
ATOM 5890 C CA . ASP B 1 331 ? 31.125 -3.746 -18.125 1 91.06 331 ASP B CA 1
ATOM 5891 C C . ASP B 1 331 ? 30.125 -4.355 -17.156 1 91.06 331 ASP B C 1
ATOM 5893 O O . ASP B 1 331 ? 30 -5.582 -17.062 1 91.06 331 ASP B O 1
ATOM 5897 N N . GLN B 1 332 ? 29.422 -3.566 -16.562 1 88.19 332 GLN B N 1
ATOM 5898 C CA . GLN B 1 332 ? 28.5 -4.008 -15.523 1 88.19 332 GLN B CA 1
ATOM 5899 C C . GLN B 1 332 ? 27.359 -4.816 -16.125 1 88.19 332 GLN B C 1
ATOM 5901 O O . GLN B 1 332 ? 26.875 -5.766 -15.5 1 88.19 332 GLN B O 1
ATOM 5906 N N . VAL B 1 333 ? 26.984 -4.398 -17.297 1 90.88 333 VAL B N 1
ATOM 5907 C CA . VAL B 1 333 ? 25.812 -5.062 -17.859 1 90.88 333 VAL B CA 1
ATOM 5908 C C . VAL B 1 333 ? 26.266 -6.234 -18.734 1 90.88 333 VAL B C 1
ATOM 5910 O O . VAL B 1 333 ? 25.422 -6.949 -19.281 1 90.88 333 VAL B O 1
ATOM 5913 N N . GLY B 1 334 ? 27.562 -6.453 -18.891 1 92.62 334 GLY B N 1
ATOM 5914 C CA . GLY B 1 334 ? 28.047 -7.699 -19.469 1 92.62 334 GLY B CA 1
ATOM 5915 C C . GLY B 1 334 ? 28.641 -7.531 -20.859 1 92.62 334 GLY B C 1
ATOM 5916 O O . GLY B 1 334 ? 28.781 -8.508 -21.594 1 92.62 334 GLY B O 1
ATOM 5917 N N . TYR B 1 335 ? 28.922 -6.328 -21.219 1 93.19 335 TYR B N 1
ATOM 5918 C CA . TYR B 1 335 ? 29.641 -6.125 -22.484 1 93.19 335 TYR B CA 1
ATOM 5919 C C . TYR B 1 335 ? 31.141 -6.066 -22.25 1 93.19 335 TYR B C 1
ATOM 5921 O O . TYR B 1 335 ? 31.594 -5.508 -21.25 1 93.19 335 TYR B O 1
ATOM 5929 N N . ASN B 1 336 ? 31.859 -6.672 -23.172 1 88.25 336 ASN B N 1
ATOM 5930 C CA . ASN B 1 336 ? 33.312 -6.699 -23.031 1 88.25 336 ASN B CA 1
ATOM 5931 C C . ASN B 1 336 ? 33.938 -5.445 -23.625 1 88.25 336 ASN B C 1
ATOM 5933 O O . ASN B 1 336 ? 35.156 -5.242 -23.484 1 88.25 336 ASN B O 1
ATOM 5937 N N . SER B 1 337 ? 33.125 -4.664 -24.312 1 91.56 337 SER B N 1
ATOM 5938 C CA . SER B 1 337 ? 33.656 -3.457 -24.938 1 91.56 337 SER B CA 1
ATOM 5939 C C . SER B 1 337 ? 32.625 -2.33 -24.906 1 91.56 337 SER B C 1
ATOM 5941 O O . SER B 1 337 ? 31.484 -2.527 -25.297 1 91.56 337 SER B O 1
ATOM 5943 N N . ALA B 1 338 ? 33.125 -1.149 -24.516 1 93.12 338 ALA B N 1
ATOM 5944 C CA . ALA B 1 338 ? 32.281 0.029 -24.516 1 93.12 338 ALA B CA 1
ATOM 5945 C C . ALA B 1 338 ? 31.812 0.383 -25.922 1 93.12 338 ALA B C 1
ATOM 5947 O O . ALA B 1 338 ? 30.688 0.842 -26.125 1 93.12 338 ALA B O 1
ATOM 5948 N N . ASP B 1 339 ? 32.719 0.067 -26.797 1 93.38 339 ASP B N 1
ATOM 5949 C CA . ASP B 1 339 ? 32.406 0.355 -28.188 1 93.38 339 ASP B CA 1
ATOM 5950 C C . ASP B 1 339 ? 31.281 -0.531 -28.688 1 93.38 339 ASP B C 1
ATOM 5952 O O . ASP B 1 339 ? 30.359 -0.05 -29.344 1 93.38 339 ASP B O 1
ATOM 5956 N N . HIS B 1 340 ? 31.453 -1.789 -28.359 1 93.81 340 HIS B N 1
ATOM 5957 C CA . HIS B 1 340 ? 30.391 -2.715 -28.75 1 93.81 340 HIS B CA 1
ATOM 5958 C C . HIS B 1 340 ? 29.062 -2.344 -28.109 1 93.81 340 HIS B C 1
ATOM 5960 O O . HIS B 1 340 ? 28.016 -2.361 -28.766 1 93.81 340 HIS B O 1
ATOM 5966 N N . PHE B 1 341 ? 29.125 -2.01 -26.844 1 95.38 341 PHE B N 1
ATOM 5967 C CA . PHE B 1 341 ? 27.938 -1.569 -26.109 1 95.38 341 PHE B CA 1
ATOM 5968 C C . PHE B 1 341 ? 27.312 -0.355 -26.797 1 95.38 341 PHE B C 1
ATOM 5970 O O . PHE B 1 341 ? 26.094 -0.33 -27.047 1 95.38 341 PHE B O 1
ATOM 5977 N N . SER B 1 342 ? 28.062 0.562 -27.141 1 93.88 342 SER B N 1
ATOM 5978 C CA . SER B 1 342 ? 27.562 1.803 -27.734 1 93.88 342 SER B CA 1
ATOM 5979 C C . SER B 1 342 ? 26.922 1.548 -29.094 1 93.88 342 SER B C 1
ATOM 5981 O O . SER B 1 342 ? 25.922 2.174 -29.438 1 93.88 342 SER B O 1
ATOM 5983 N N . ARG B 1 343 ? 27.516 0.639 -29.797 1 93.38 343 ARG B N 1
ATOM 5984 C CA . ARG B 1 343 ? 26.969 0.292 -31.109 1 93.38 343 ARG B CA 1
ATOM 5985 C C . ARG B 1 343 ? 25.594 -0.367 -30.969 1 93.38 343 ARG B C 1
ATOM 5987 O O . ARG B 1 343 ? 24.656 -0.011 -31.688 1 93.38 343 ARG B O 1
ATOM 5994 N N . VAL B 1 344 ? 25.578 -1.279 -30.125 1 93.62 344 VAL B N 1
ATOM 5995 C CA . VAL B 1 344 ? 24.312 -1.997 -29.906 1 93.62 344 VAL B CA 1
ATOM 5996 C C . VAL B 1 344 ? 23.25 -1.027 -29.422 1 93.62 344 VAL B C 1
ATOM 5998 O O . VAL B 1 344 ? 22.109 -1.053 -29.891 1 93.62 344 VAL B O 1
ATOM 6001 N N . PHE B 1 345 ? 23.578 -0.146 -28.453 1 94.56 345 PHE B N 1
ATOM 6002 C CA . PHE B 1 345 ? 22.656 0.834 -27.891 1 94.56 345 PHE B CA 1
ATOM 6003 C C . PHE B 1 345 ? 22.125 1.769 -28.969 1 94.56 345 PHE B C 1
ATOM 6005 O O . PHE B 1 345 ? 20.922 1.996 -29.047 1 94.56 345 PHE B O 1
ATOM 6012 N N . ARG B 1 346 ? 22.969 2.189 -29.797 1 92.44 346 ARG B N 1
ATOM 6013 C CA . ARG B 1 346 ? 22.594 3.08 -30.875 1 92.44 346 ARG B CA 1
ATOM 6014 C C . ARG B 1 346 ? 21.672 2.379 -31.859 1 92.44 346 ARG B C 1
ATOM 6016 O O . ARG B 1 346 ? 20.766 3.004 -32.438 1 92.44 346 ARG B O 1
ATOM 6023 N N . GLY B 1 347 ? 21.984 1.184 -32.062 1 92.06 347 GLY B N 1
ATOM 6024 C CA . GLY B 1 347 ? 21.125 0.405 -32.938 1 92.06 347 GLY B CA 1
ATOM 6025 C C . GLY B 1 347 ? 19.688 0.317 -32.438 1 92.06 347 GLY B C 1
ATOM 6026 O O . GLY B 1 347 ? 18.75 0.306 -33.25 1 92.06 347 GLY B O 1
ATOM 6027 N N . ILE B 1 348 ? 19.531 0.344 -31.188 1 88.12 348 ILE B N 1
ATOM 6028 C CA . ILE B 1 348 ? 18.203 0.147 -30.594 1 88.12 348 ILE B CA 1
ATOM 6029 C C . ILE B 1 348 ? 17.531 1.499 -30.359 1 88.12 348 ILE B C 1
ATOM 6031 O O . ILE B 1 348 ? 16.359 1.684 -30.703 1 88.12 348 ILE B O 1
ATOM 6035 N N . TYR B 1 349 ? 18.266 2.574 -29.859 1 87.88 349 TYR B N 1
ATOM 6036 C CA . TYR B 1 349 ? 17.656 3.82 -29.391 1 87.88 349 TYR B CA 1
ATOM 6037 C C . TYR B 1 349 ? 17.969 4.961 -30.359 1 87.88 349 TYR B C 1
ATOM 6039 O O . TYR B 1 349 ? 17.453 6.074 -30.203 1 87.88 349 TYR B O 1
ATOM 6047 N N . LYS B 1 350 ? 18.812 4.68 -31.281 1 90.25 350 LYS B N 1
ATOM 6048 C CA . LYS B 1 350 ? 19.156 5.621 -32.344 1 90.25 350 LYS B CA 1
ATOM 6049 C C . LYS B 1 350 ? 19.859 6.848 -31.766 1 90.25 350 LYS B C 1
ATOM 6051 O O . LYS B 1 350 ? 19.828 7.93 -32.344 1 90.25 350 LYS B O 1
ATOM 6056 N N . GLU B 1 351 ? 20.359 6.828 -30.641 1 90.25 351 GLU B N 1
ATOM 6057 C CA . GLU B 1 351 ? 21.219 7.797 -29.969 1 90.25 351 GLU B CA 1
ATOM 6058 C C . GLU B 1 351 ? 22.266 7.105 -29.109 1 90.25 351 GLU B C 1
ATOM 6060 O O . GLU B 1 351 ? 22.125 5.926 -28.781 1 90.25 351 GLU B O 1
ATOM 6065 N N . SER B 1 352 ? 23.359 7.875 -28.859 1 92.62 352 SER B N 1
ATOM 6066 C CA . SER B 1 352 ? 24.406 7.285 -28.016 1 92.62 352 SER B CA 1
ATOM 6067 C C . SER B 1 352 ? 23.953 7.203 -26.562 1 92.62 352 SER B C 1
ATOM 6069 O O . SER B 1 352 ? 23.031 7.914 -26.141 1 92.62 352 SER B O 1
ATOM 6071 N N . PRO B 1 353 ? 24.609 6.324 -25.828 1 92.75 353 PRO B N 1
ATOM 6072 C CA . PRO B 1 353 ? 24.281 6.27 -24.391 1 92.75 353 PRO B CA 1
ATOM 6073 C C . PRO B 1 353 ? 24.422 7.625 -23.703 1 92.75 353 PRO B C 1
ATOM 6075 O O . PRO B 1 353 ? 23.578 7.992 -22.875 1 92.75 353 PRO B O 1
ATOM 6078 N N . LEU B 1 354 ? 25.375 8.344 -24.062 1 89.06 354 LEU B N 1
ATOM 6079 C CA . LEU B 1 354 ? 25.609 9.648 -23.453 1 89.06 354 LEU B CA 1
ATOM 6080 C C . LEU B 1 354 ? 24.5 10.633 -23.828 1 89.06 354 LEU B C 1
ATOM 6082 O O . LEU B 1 354 ? 24.062 11.422 -22.984 1 89.06 354 LEU B O 1
ATOM 6086 N N . GLU B 1 355 ? 24.109 10.609 -25.047 1 87.94 355 GLU B N 1
ATOM 6087 C CA . GLU B 1 355 ? 23 11.445 -25.5 1 87.94 355 GLU B CA 1
ATOM 6088 C C . GLU B 1 355 ? 21.703 11.086 -24.781 1 87.94 355 GLU B C 1
ATOM 6090 O O . GLU B 1 355 ? 20.938 11.969 -24.406 1 87.94 355 GLU B O 1
ATOM 6095 N N . TYR B 1 356 ? 21.531 9.805 -24.641 1 87.81 356 TYR B N 1
ATOM 6096 C CA . TYR B 1 356 ? 20.344 9.336 -23.938 1 87.81 356 TYR B CA 1
ATOM 6097 C C . TYR B 1 356 ? 20.297 9.859 -22.516 1 87.81 356 TYR B C 1
ATOM 6099 O O . TYR B 1 356 ? 19.266 10.328 -22.047 1 87.81 356 TYR B O 1
ATOM 6107 N N . ARG B 1 357 ? 21.359 9.734 -21.859 1 82.12 357 ARG B N 1
ATOM 6108 C CA . ARG B 1 357 ? 21.469 10.234 -20.5 1 82.12 357 ARG B CA 1
ATOM 6109 C C . ARG B 1 357 ? 21.141 11.719 -20.422 1 82.12 357 ARG B C 1
ATOM 6111 O O . ARG B 1 357 ? 20.406 12.164 -19.547 1 82.12 357 ARG B O 1
ATOM 6118 N N . LYS B 1 358 ? 21.625 12.492 -21.25 1 78.38 358 LYS B N 1
ATOM 6119 C CA . LYS B 1 358 ? 21.406 13.938 -21.266 1 78.38 358 LYS B CA 1
ATOM 6120 C C . LYS B 1 358 ? 19.922 14.258 -21.453 1 78.38 358 LYS B C 1
ATOM 6122 O O . LYS B 1 358 ? 19.406 15.211 -20.859 1 78.38 358 LYS B O 1
ATOM 6127 N N . LYS B 1 359 ? 19.375 13.523 -22.328 1 73.88 359 LYS B N 1
ATOM 6128 C CA . LYS B 1 359 ? 17.969 13.75 -22.672 1 73.88 359 LYS B CA 1
ATOM 6129 C C . LYS B 1 359 ? 17.047 13.289 -21.547 1 73.88 359 LYS B C 1
ATOM 6131 O O . LYS B 1 359 ? 15.969 13.852 -21.344 1 73.88 359 LYS B O 1
ATOM 6136 N N . HIS B 1 360 ? 17.344 12.289 -21.031 1 61.31 360 HIS B N 1
ATOM 6137 C CA . HIS B 1 360 ? 16.406 11.617 -20.141 1 61.31 360 HIS B CA 1
ATOM 6138 C C . HIS B 1 360 ? 16.781 11.812 -18.672 1 61.31 360 HIS B C 1
ATOM 6140 O O . HIS B 1 360 ? 16.031 11.43 -17.781 1 61.31 360 HIS B O 1
ATOM 6146 N N . SER B 1 361 ? 17.984 12.133 -18.703 1 56.03 361 SER B N 1
ATOM 6147 C CA . SER B 1 361 ? 18.328 12.469 -17.328 1 56.03 361 SER B CA 1
ATOM 6148 C C . SER B 1 361 ? 17.375 13.523 -16.766 1 56.03 361 SER B C 1
ATOM 6150 O O . SER B 1 361 ? 17.406 14.68 -17.203 1 56.03 361 SER B O 1
ATOM 6152 N N . GLN B 1 362 ? 16.094 13.375 -17.281 1 47.47 362 GLN B N 1
ATOM 6153 C CA . GLN B 1 362 ? 14.969 14.273 -17.047 1 47.47 362 GLN B CA 1
ATOM 6154 C C . GLN B 1 362 ? 15.117 15.016 -15.719 1 47.47 362 GLN B C 1
ATOM 6156 O O . GLN B 1 362 ? 14.945 16.234 -15.664 1 47.47 362 GLN B O 1
ATOM 6161 N N . GLU B 1 363 ? 14.32 14.508 -14.742 1 43 363 GLU B N 1
ATOM 6162 C CA . GLU B 1 363 ? 13.477 14.984 -13.656 1 43 363 GLU B CA 1
ATOM 6163 C C . GLU B 1 363 ? 14.312 15.633 -12.547 1 43 363 GLU B C 1
ATOM 6165 O O . GLU B 1 363 ? 15.461 15.242 -12.328 1 43 363 GLU B O 1
ATOM 6170 N N . GLU B 1 364 ? 13.781 16.797 -12.312 1 43.25 364 GLU B N 1
ATOM 6171 C CA . GLU B 1 364 ? 14.242 17.469 -11.094 1 43.25 364 GLU B CA 1
ATOM 6172 C C . GLU B 1 364 ? 14.57 16.453 -10 1 43.25 364 GLU B C 1
ATOM 6174 O O . GLU B 1 364 ? 13.734 15.617 -9.648 1 43.25 364 GLU B O 1
ATOM 6179 N N . GLN B 1 365 ? 15.703 16.016 -10.031 1 46.38 365 GLN B N 1
ATOM 6180 C CA . GLN B 1 365 ? 16.297 15.109 -9.055 1 46.38 365 GLN B CA 1
ATOM 6181 C C . GLN B 1 365 ? 15.648 15.281 -7.684 1 46.38 365 GLN B C 1
ATOM 6183 O O . GLN B 1 365 ? 15.461 16.406 -7.211 1 46.38 365 GLN B O 1
ATOM 6188 N N . PHE B 1 366 ? 14.82 14.352 -7.332 1 47.41 366 PHE B N 1
ATOM 6189 C CA . PHE B 1 366 ? 14.422 14.344 -5.93 1 47.41 366 PHE B CA 1
ATOM 6190 C C . PHE B 1 366 ? 15.633 14.484 -5.02 1 47.41 366 PHE B C 1
ATOM 6192 O O . PHE B 1 366 ? 16.484 13.586 -4.969 1 47.41 366 PHE B O 1
ATOM 6199 N N . LYS B 1 367 ? 15.984 15.68 -4.781 1 49.72 367 LYS B N 1
ATOM 6200 C CA . LYS B 1 367 ? 17.125 15.984 -3.924 1 49.72 367 LYS B CA 1
ATOM 6201 C C . LYS B 1 367 ? 16.688 16.219 -2.482 1 49.72 367 LYS B C 1
ATOM 6203 O O . LYS B 1 367 ? 16.547 17.375 -2.055 1 49.72 367 LYS B O 1
ATOM 6208 N N . PRO B 1 368 ? 16.344 14.969 -1.882 1 52.19 368 PRO B N 1
ATOM 6209 C CA . PRO B 1 368 ? 15.977 15.188 -0.478 1 52.19 368 PRO B CA 1
ATOM 6210 C C . PRO B 1 368 ? 17.078 15.898 0.307 1 52.19 368 PRO B C 1
ATOM 6212 O O . PRO B 1 368 ? 18.266 15.766 -0.013 1 52.19 368 PRO B O 1
ATOM 6215 N N . PHE B 1 369 ? 16.891 17.062 0.775 1 51.84 369 PHE B N 1
ATOM 6216 C CA . PHE B 1 369 ? 17.734 17.828 1.686 1 51.84 369 PHE B CA 1
ATOM 6217 C C . PHE B 1 369 ? 18.359 19.016 0.975 1 51.84 369 PHE B C 1
ATOM 6219 O O . PHE B 1 369 ? 19.281 19.656 1.498 1 51.84 369 PHE B O 1
ATOM 6226 N N . GLN B 1 370 ? 18.062 19.078 -0.434 1 50.59 370 GLN B N 1
ATOM 6227 C CA . GLN B 1 370 ? 18.547 20.297 -1.086 1 50.59 370 GLN B CA 1
ATOM 6228 C C . GLN B 1 370 ? 17.75 21.516 -0.632 1 50.59 370 GLN B C 1
ATOM 6230 O O . GLN B 1 370 ? 16.516 21.5 -0.629 1 50.59 370 GLN B O 1
ATOM 6235 N N . LYS B 1 371 ? 18.531 22.391 0.035 1 55.41 371 LYS B N 1
ATOM 6236 C CA . LYS B 1 371 ? 17.938 23.672 0.365 1 55.41 371 LYS B CA 1
ATOM 6237 C C . LYS B 1 371 ? 17.812 24.562 -0.872 1 55.41 371 LYS B C 1
ATOM 6239 O O . LYS B 1 371 ? 18.688 24.547 -1.737 1 55.41 371 LYS B O 1
ATOM 6244 N N . GLU B 1 372 ? 16.641 25.031 -1.309 1 51.03 372 GLU B N 1
ATOM 6245 C CA . GLU B 1 372 ? 16.547 26 -2.389 1 51.03 372 GLU B CA 1
ATOM 6246 C C . GLU B 1 372 ? 17.266 27.297 -2.021 1 51.03 372 GLU B C 1
ATOM 6248 O O . GLU B 1 372 ? 17.078 27.828 -0.921 1 51.03 372 GLU B O 1
ATOM 6253 N N . GLU B 1 373 ? 18.312 27.562 -2.652 1 46.81 373 GLU B N 1
ATOM 6254 C CA . GLU B 1 373 ? 18.969 28.859 -2.471 1 46.81 373 GLU B CA 1
ATOM 6255 C C . GLU B 1 373 ? 18.016 30.016 -2.807 1 46.81 373 GLU B C 1
ATOM 6257 O O . GLU B 1 373 ? 17.266 29.938 -3.781 1 46.81 373 GLU B O 1
ATOM 6262 N N . GLN B 1 374 ? 17.625 30.812 -1.861 1 43.28 374 GLN B N 1
ATOM 6263 C CA . GLN B 1 374 ? 16.938 32.062 -2.176 1 43.28 374 GLN B CA 1
ATOM 6264 C C . GLN B 1 374 ? 17.703 32.844 -3.234 1 43.28 374 GLN B C 1
ATOM 6266 O O . GLN B 1 374 ? 18.922 33.031 -3.133 1 43.28 374 GLN B O 1
ATOM 6271 N N . PRO B 1 375 ? 17.219 33.031 -4.367 1 40.25 375 PRO B N 1
ATOM 6272 C CA . PRO B 1 375 ? 17.891 34.031 -5.164 1 40.25 375 PRO B CA 1
ATOM 6273 C C . PRO B 1 375 ? 18.156 35.312 -4.375 1 40.25 375 PRO B C 1
ATOM 6275 O O . PRO B 1 375 ? 17.328 35.75 -3.572 1 40.25 375 PRO B O 1
ATOM 6278 N N . ARG B 1 376 ? 19.469 35.844 -4.086 1 40.72 376 ARG B N 1
ATOM 6279 C CA . ARG B 1 376 ? 19.797 37.188 -3.604 1 40.72 376 ARG B CA 1
ATOM 6280 C C . ARG B 1 376 ? 18.953 38.25 -4.301 1 40.72 376 ARG B C 1
ATOM 6282 O O . ARG B 1 376 ? 18.875 38.281 -5.531 1 40.72 376 ARG B O 1
ATOM 6289 N N . ARG B 1 377 ? 17.938 38.812 -3.611 1 36.38 377 ARG B N 1
ATOM 6290 C CA . ARG B 1 377 ? 17.391 40.062 -4.152 1 36.38 377 ARG B CA 1
ATOM 6291 C C . ARG B 1 377 ? 18.484 40.969 -4.66 1 36.38 377 ARG B C 1
ATOM 6293 O O . ARG B 1 377 ? 19.531 41.125 -4.023 1 36.38 377 ARG B O 1
ATOM 6300 N N . PRO B 1 378 ? 18.438 41.312 -5.918 1 31.94 378 PRO B N 1
ATOM 6301 C CA . PRO B 1 378 ? 19.344 42.375 -6.312 1 31.94 378 PRO B CA 1
ATOM 6302 C C . PRO B 1 378 ? 19.359 43.531 -5.312 1 31.94 378 PRO B C 1
ATOM 6304 O O . PRO B 1 378 ? 18.312 43.875 -4.723 1 31.94 378 PRO B O 1
ATOM 6307 N N . SER B 1 379 ? 20.5 43.781 -4.598 1 28.34 379 SER B N 1
ATOM 6308 C CA . SER B 1 379 ? 20.688 45.094 -3.984 1 28.34 379 SER B CA 1
ATOM 6309 C C . SER B 1 379 ? 20.156 46.219 -4.879 1 28.34 379 SER B C 1
ATOM 6311 O O . SER B 1 379 ? 20.562 46.312 -6.039 1 28.34 379 SER B O 1
ATOM 6313 N N . LEU B 1 380 ? 18.984 46.812 -4.551 1 25.03 380 LEU B N 1
ATOM 6314 C CA . LEU B 1 380 ? 18.953 48.219 -4.996 1 25.03 380 LEU B CA 1
ATOM 6315 C C . LEU B 1 380 ? 20.047 49.031 -4.312 1 25.03 380 LEU B C 1
ATOM 6317 O O . LEU B 1 380 ? 20.297 48.875 -3.117 1 25.03 380 LEU B O 1
#

Solvent-accessible surface area (backbone atoms only — not comparable to full-atom values): 40635 Å² total; per-residue (Å²): 118,65,29,23,46,34,45,37,59,52,51,48,51,38,50,49,46,28,72,72,69,72,48,56,48,44,73,66,57,48,47,38,52,33,50,78,69,63,70,49,32,79,59,81,72,85,78,66,70,63,88,79,58,86,79,49,48,69,70,56,46,48,54,35,52,26,41,38,74,43,51,38,54,72,65,86,78,83,52,89,50,47,59,41,34,63,54,45,62,62,84,44,60,55,47,48,44,73,55,72,50,41,41,42,92,63,75,40,27,32,78,35,33,39,34,40,36,24,71,36,57,50,37,43,39,35,46,78,89,39,78,44,76,45,41,49,26,29,36,37,42,35,22,32,59,24,48,31,36,77,39,26,87,59,90,44,41,35,39,38,36,36,31,35,48,69,55,44,55,61,49,56,48,61,68,25,48,96,75,28,67,64,36,53,42,47,46,53,46,42,62,35,76,88,40,65,24,38,40,35,36,69,54,52,90,45,66,63,55,53,41,35,50,51,53,26,34,52,25,55,73,42,88,57,89,51,21,54,60,46,25,51,34,29,50,48,45,41,48,45,52,45,54,73,74,31,51,66,65,35,37,65,52,80,52,86,56,57,74,52,47,49,36,48,51,46,48,43,70,76,36,45,44,79,60,43,67,62,59,50,13,58,72,70,71,42,53,52,70,56,44,44,50,51,42,24,70,64,69,73,35,47,65,68,55,46,41,50,49,49,29,48,54,52,39,49,52,42,45,52,60,42,87,67,52,66,56,56,43,21,47,70,37,43,36,95,36,47,66,58,40,41,50,55,45,25,71,74,69,72,41,45,65,68,57,48,25,67,67,54,46,60,66,83,64,54,36,58,70,27,42,59,76,72,77,77,72,75,81,127,116,66,29,25,43,33,45,37,59,51,51,48,50,37,49,48,46,28,73,73,70,72,47,57,47,44,72,66,56,48,47,39,54,33,50,79,67,64,68,50,34,78,59,80,72,85,77,66,72,62,87,79,60,86,82,50,48,70,70,57,48,47,54,33,52,27,40,38,75,43,51,39,55,72,66,87,74,82,52,89,50,48,60,37,38,60,59,41,63,61,85,46,60,56,44,46,43,73,55,72,48,42,38,42,93,62,75,39,29,31,79,36,33,38,33,40,34,25,71,36,57,49,35,42,38,35,46,79,89,39,79,43,76,48,40,48,24,28,34,37,41,34,22,31,60,24,49,31,36,77,40,25,89,59,91,44,41,34,39,36,36,36,32,35,48,68,54,45,55,60,50,58,48,62,68,27,46,95,75,30,67,64,37,54,42,49,46,54,44,41,63,34,77,88,40,66,25,38,42,36,36,71,54,52,90,45,66,64,54,53,42,35,50,52,54,25,35,53,24,54,73,42,87,57,90,51,21,55,60,46,25,49,33,30,48,47,46,41,50,44,51,46,53,74,74,30,50,67,65,36,38,67,54,80,51,84,56,58,74,51,48,50,37,47,51,45,48,44,70,75,36,46,46,79,61,44,66,62,60,52,14,60,72,70,71,43,52,52,69,57,45,45,48,51,41,24,72,65,67,72,35,47,64,67,56,47,40,51,50,49,30,49,54,52,38,49,51,44,44,51,56,43,87,67,51,66,56,55,44,20,48,68,38,43,35,96,35,46,64,59,38,40,51,54,44,23,71,73,69,71,41,46,65,68,54,47,24,66,66,55,47,58,68,82,63,58,38,61,64,29,37,61,75,72,77,76,72,75,81,126

Sequence (760 aa):
MNKYISYGEFQNHMRRYYNQSGNKVQFIEMINYLEVNGMLLDERPELVMPYWNSESTTEEFNKVIDSLILTVTPMESATSTVEEGSIIPKSRDVFIIRHPRYTRRDPHRHNYFEINYVVEGSCNFHFNGEDQVLKSGEICVIAPGSLHDITIDDESTVYTLMIRKSTFNANFFSLLSNKDLLGHFFRTILQDDSHENYLLFFTRENRKLKSYMRNALLECHEGDTYSNSCCINWVNLIFSELLRNYSSTIQFYNYQMGTDFSLILQYIQHNYQTLTLSSLAEFFHYSEPHLSTLIKHNTGRSFTDLIKELRINDAINLLVNTNMKVSQIADQVGYNSADHFSRVFRGIYKESPLEYRKKHSQEEQFKPFQKEEQPRRPSLMNKYISYGEFQNHMRRYYNQSGNKVQFIEMINYLEVNGMLLDERPELVMPYWNSESTTEEFNKVIDSLILTVTPMESATSTVEEGSIIPKSRDVFIIRHPRYTRRDPHRHNYFEINYVVEGSCNFHFNGEDQVLKSGEICVIAPGSLHDITIDDESTVYTLMIRKSTFNANFFSLLSNKDLLGHFFRTILQDDSHENYLLFFTRENRKLKSYMRNALLECHEGDTYSNSCCINWVNLIFSELLRNYSSTIQFYNYQMGTDFSLILQYIQHNYQTLTLSSLAEFFHYSEPHLSTLIKHNTGRSFTDLIKELRINDAINLLVNTNMKVSQIADQVGYNSADHFSRVFRGIYKESPLEYRKKHSQEEQFKPFQKEEQPRRPSL

Organism: Butyrivibrio fibrisolvens (NCBI:txid831)

Foldseek 3Di:
DKWKDFPQVLLVQQVVCCVVPVAAAAPLVSVLVCVVVVNTHPDDDDQDADDDDLPDDPVNLVSRSRRFMWIDDNDDDPPVPPCSVRGADPPAQKAKHWDHARHDDDWDFAAWKKKKAFQAAWKWKAWPNDIDIDHHQKMKIWAHGTTMDIHHHDPTTMMMMTGGPVLCCVQLLVLPPPLQLLSLLCCVQRVPNVHTKMKMWRGDDDSLLVNLSSLLNVLSSPDDPCSRVSNSVSVSVNSCVRCVPTQLQMAMPPPVDPSCVSNLSVCCLVPLQADDLVVSCVVVVHDSVVVQCSCCVSRVDGSVVSSLSSLLVQLLVCLLPHPDDLQVSCNVSRHPDSVVVQVSNCVVVVDGSNVSSVVRVDDPPPPPPDDPDDDPDPDD/DKWKDFPQVLLVQQVVCCVVPVAAAAPLVSVLVCVVVVNTHPDDDDQDADDDDLPDDPVNLVSRSRRFMFIDDNDDDPPVCPPCCRGAPPPAQKAKHWDHARHDDDWDFAAWKKKKAFQAAWKWKAWPRDIDIDHHQKMKIWAHGTTMDIHHHDPTTMMMMTGGPVLCCVQLLVLPPPLQLLSLLCCVQRVPNVHTKMKMWRGDDDSLLVNLSSLLNVLSSPDDPCSRVSNSVSVSVNSCVRCVPTQLQMAMPPPVPPSCVSNLSVCCLVPLQADDLVVSCVVVVHDSVVVQVSCCVSRVDGSVVSSLSSLLVQLLVCLLPHPDDLQVSCNVSRHPDSVVVQVSNCVVVVDGSNVSSVVRVDDPPPPVPDDPPDDPDPDD